Protein 6SW4 (pdb70)

Foldseek 3Di:
DAAEEEEEEACQPAPLCVLLVVLLVVLCVVVVHHYYYYYHVHLDLVSRLVGLQVVLVVPHLAYEYAHSAQDSNAVSQQVSVVVVHAYEYEDHYNVVHPHQAYEWAPLLVLLLVVLVVVCVVVVLAFEEEEEFAPPDPSRVSSVCSNQVNNVPPRVRYHYPYYHHCNLALQSLLVRLLVVCVVCVRGAEYEYSHASNQNSNLVNCVVVVVQRHAYEYEAQGPVNLVCLQVVSHAKYKHMLSSLRSNVRNVLSVCVSVVPQPDPPNPNCRDDHYHNSDIDIGHNVCSVVRDD/DDPQADAAVAEEEEEEAQQPPPQQPLLVVLQVVQCVVRNYDYYYYYANHNDQVSRLVRLVVVLVVPHLAYEYAHSAAPGCQVSVQVSVVVPHAYEYEAHDNPPHPHQAYEWAPLLVLLLVVQVVVCVLVVLAFEEEEEFAPPDVSRVSSVNSNQVNNVPPRPRYHHPYYHHQVQALVSLLVSLLCCCVVPVGGQEYEYEHQSNQNSNLVNCVVVVPDRHAYEYEAQPPSNLVCLLVVSHAWYKHILSSLRNNVSVVLSSCSSVVVCDCPPNVNDGPYHYHNSDIDIGHNVCSVVRDD

Sequence (587 aa):
PDEKYVMVTFQSGMDYWKRCLKGFEDAAESLNVSVEYRGATQYDVNEQVTVLEQVIARKPAGIAISAINPTALTKTINKAVEEGIPVVLFDSNASGSKAFSFLGTNNYSAGVTAAHEMAKKLLKSEGKVAVITSPHQLNHQERTRGFVETIYQKYPRMQVVAVKNGKGDALASKQAAMEVLNDYPDVQGIFATEANGGVGMAEAVAELNKKYVKLISSFDTEKQTLDLVKEGAIAATLAQGTWNMGYWSLQFLFHLHHHLTSPSRSGDALLPAYVDTGITVVTRDNVDHFYAISSLHGKPDEKYVMVTFQSGMDYWKRCLKGFEDAAESLNVSVEYRGATQYDVNEQVTVLEQVIARKPAGIAISAINPTALTKTINKAVEEGIPVVLFDSNASGSKAFSFLGTNNYSAGVTAAHEMAKLLKSEGKVAVITSPHQLNHQERTRGFVETIYQKYPRMQVVAVKNGKGDALASKQAAMEVLNDYPDVQGIFATEANGGVGMAEAVAELNKKYVKLISFDTEKKQTLDLVKEGAIAATLAQGTWNMGYWSLQFLFHLHHHLTSPSRSGDALLPAYVDTGITVVTRDNVDHFYA

Structure (mmCIF, N/CA/C/O backbone):
data_6SW4
#
_entry.id   6SW4
#
_cell.length_a   46.790
_cell.length_b   95.600
_cell.length_c   128.940
_cell.angle_alpha   90.000
_cell.angle_beta   90.000
_cell.angle_gamma   90.000
#
_symmetry.space_group_name_H-M   'P 21 21 21'
#
loop_
_entity.id
_entity.type
_entity.pdbx_description
1 polymer 'Arabinose binding protein'
2 water water
#
loop_
_atom_site.group_PDB
_atom_site.id
_atom_site.type_symbol
_atom_site.label_atom_id
_atom_site.label_alt_id
_atom_site.label_comp_id
_atom_site.label_asym_id
_atom_site.label_entity_id
_atom_site.label_seq_id
_atom_site.pdbx_PDB_ins_code
_atom_site.Cartn_x
_atom_site.Cartn_y
_atom_site.Cartn_z
_atom_site.occupancy
_atom_site.B_iso_or_equiv
_atom_site.auth_seq_id
_atom_site.auth_comp_id
_atom_site.auth_asym_id
_atom_site.auth_atom_id
_atom_site.pdbx_PDB_model_num
ATOM 1 N N . PRO A 1 45 ? -50.387 -7.769 -28.763 1.00 95.46 45 PRO A N 1
ATOM 2 C CA . PRO A 1 45 ? -49.498 -7.228 -29.797 1.00 91.38 45 PRO A CA 1
ATOM 3 C C . PRO A 1 45 ? -49.148 -5.747 -29.591 1.00 89.64 45 PRO A C 1
ATOM 4 O O . PRO A 1 45 ? -49.414 -4.911 -30.465 1.00 85.39 45 PRO A O 1
ATOM 8 N N . ASP A 1 46 ? -48.546 -5.441 -28.440 1.00 86.73 46 ASP A N 1
ATOM 9 C CA . ASP A 1 46 ? -48.113 -4.088 -28.107 1.00 79.87 46 ASP A CA 1
ATOM 10 C C . ASP A 1 46 ? -46.693 -3.860 -28.620 1.00 70.17 46 ASP A C 1
ATOM 11 O O . ASP A 1 46 ? -45.764 -4.586 -28.246 1.00 71.48 46 ASP A O 1
ATOM 16 N N . GLU A 1 47 ? -46.533 -2.834 -29.453 1.00 67.44 47 GLU A N 1
ATOM 17 C CA . GLU A 1 47 ? -45.288 -2.523 -30.159 1.00 66.38 47 GLU A CA 1
ATOM 18 C C . GLU A 1 47 ? -44.323 -1.800 -29.216 1.00 54.44 47 GLU A C 1
ATOM 19 O O . GLU A 1 47 ? -44.414 -0.584 -29.025 1.00 51.74 47 GLU A O 1
ATOM 25 N N . LYS A 1 48 ? -43.377 -2.543 -28.638 1.00 51.36 48 LYS A N 1
ATOM 26 C CA . LYS A 1 48 ? -42.463 -2.031 -27.624 1.00 42.55 48 LYS A CA 1
ATOM 27 C C . LYS A 1 48 ? -41.021 -2.140 -28.114 1.00 50.11 48 LYS A C 1
ATOM 28 O O . LYS A 1 48 ? -40.613 -3.190 -28.629 1.00 46.68 48 LYS A O 1
ATOM 34 N N . TYR A 1 49 ? -40.252 -1.060 -27.946 1.00 40.56 49 TYR A N 1
ATOM 35 C CA . TYR A 1 49 ? -38.843 -1.009 -28.326 1.00 43.31 49 TYR A CA 1
ATOM 36 C C . TYR A 1 49 ? -37.995 -0.840 -27.073 1.00 4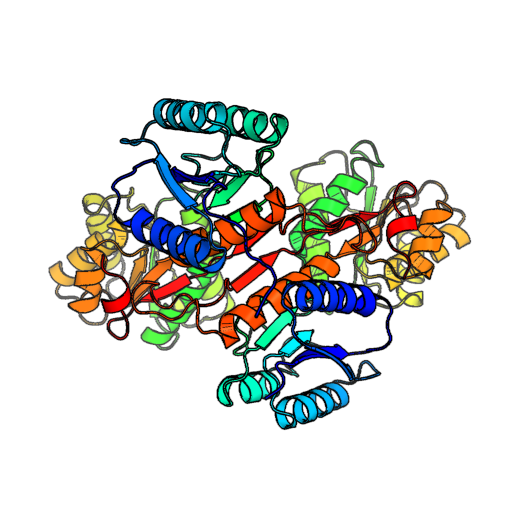2.55 49 TYR A C 1
ATOM 37 O O . TYR A 1 49 ? -38.325 -0.032 -26.202 1.00 38.69 49 TYR A O 1
ATOM 46 N N . VAL A 1 50 ? -36.930 -1.617 -26.960 1.00 33.92 50 VAL A N 1
ATOM 47 C CA . VAL A 1 50 ? -36.169 -1.676 -25.714 1.00 42.92 50 VAL A CA 1
ATOM 48 C C . VAL A 1 50 ? -34.778 -1.101 -25.946 1.00 39.57 50 VAL A C 1
ATOM 49 O O . VAL A 1 50 ? -34.139 -1.379 -26.969 1.00 39.45 50 VAL A O 1
ATOM 53 N N . MET A 1 51 ? -34.311 -0.299 -24.995 1.00 32.58 51 MET A N 1
ATOM 54 C CA . MET A 1 51 ? -32.958 0.232 -25.021 1.00 36.04 51 MET A CA 1
ATOM 55 C C . MET A 1 51 ? -32.144 -0.495 -23.957 1.00 41.05 51 MET A C 1
ATOM 56 O O . MET A 1 51 ? -32.575 -0.606 -22.803 1.00 42.54 51 MET A O 1
ATOM 61 N N . VAL A 1 52 ? -30.992 -1.027 -24.342 1.00 33.53 52 VAL A N 1
ATOM 62 C CA . VAL A 1 52 ? -30.196 -1.841 -23.438 1.00 37.82 52 VAL A CA 1
ATOM 63 C C . VAL A 1 52 ? -28.842 -1.176 -23.236 1.00 37.35 52 VAL A C 1
ATOM 64 O O . VAL A 1 52 ? -28.162 -0.834 -24.211 1.00 37.05 52 VAL A O 1
ATOM 68 N N . THR A 1 53 ? -28.438 -1.018 -21.975 1.00 37.54 53 THR A N 1
ATOM 69 C CA . THR A 1 53 ? -27.186 -0.346 -21.671 1.00 33.54 53 THR A CA 1
ATOM 70 C C . THR A 1 53 ? -26.371 -1.179 -20.690 1.00 43.22 53 THR A C 1
ATOM 71 O O . THR A 1 53 ? -26.711 -2.319 -20.371 1.00 42.93 53 THR A O 1
ATOM 75 N N . PHE A 1 54 ? -25.266 -0.591 -20.247 1.00 43.84 54 PHE A N 1
ATOM 76 C CA . PHE A 1 54 ? -24.381 -1.127 -19.225 1.00 43.34 54 PHE A CA 1
ATOM 77 C C . PHE A 1 54 ? -24.014 0.032 -18.311 1.00 47.82 54 PHE A C 1
ATOM 78 O O . PHE A 1 54 ? -23.873 1.171 -18.776 1.00 47.03 54 PHE A O 1
ATOM 86 N N . GLN A 1 55 ? -23.847 -0.252 -17.016 1.00 52.14 55 GLN A N 1
ATOM 87 C CA . GLN A 1 55 ? -23.853 0.806 -16.001 1.00 47.16 55 GLN A CA 1
ATOM 88 C C . GLN A 1 55 ? -25.101 1.660 -16.179 1.00 40.95 55 GLN A C 1
ATOM 89 O O . GLN A 1 55 ? -25.040 2.881 -16.323 1.00 44.84 55 GLN A O 1
ATOM 95 N N . SER A 1 56 ? -26.244 0.971 -16.161 1.00 48.40 56 SER A N 1
ATOM 96 C CA . SER A 1 56 ? -27.498 1.492 -16.693 1.00 39.93 56 SER A CA 1
ATOM 97 C C . SER A 1 56 ? -27.984 2.740 -15.981 1.00 45.88 56 SER A C 1
ATOM 98 O O . SER A 1 56 ? -28.746 3.506 -16.571 1.00 44.74 56 SER A O 1
ATOM 101 N N . GLY A 1 57 ? -27.571 2.961 -14.730 1.00 52.87 57 GLY A N 1
ATOM 102 C CA . GLY A 1 57 ? -28.034 4.108 -13.969 1.00 50.04 57 GLY A CA 1
ATOM 103 C C . GLY A 1 57 ? -27.292 5.409 -14.214 1.00 53.70 57 GLY A C 1
ATOM 104 O O . GLY A 1 57 ? -27.789 6.462 -13.799 1.00 53.27 57 GLY A O 1
ATOM 105 N N . MET A 1 58 ? -26.131 5.362 -14.876 1.00 46.30 58 MET A N 1
ATOM 106 C CA . MET A 1 58 ? -25.396 6.573 -15.241 1.00 50.41 58 MET A CA 1
ATOM 107 C C . MET A 1 58 ? -26.320 7.593 -15.886 1.00 45.53 58 MET A C 1
ATOM 108 O O . MET A 1 58 ? -27.229 7.238 -16.641 1.00 44.23 58 MET A O 1
ATOM 113 N N . ASP A 1 59 ? -26.055 8.878 -15.606 1.00 43.14 59 ASP A N 1
ATOM 114 C CA . ASP A 1 59 ? -26.848 9.953 -16.202 1.00 42.83 59 ASP A CA 1
ATOM 115 C C . ASP A 1 59 ? -26.719 9.981 -17.727 1.00 41.04 59 ASP A C 1
ATOM 116 O O . ASP A 1 59 ? -27.674 10.341 -18.425 1.00 40.87 59 ASP A O 1
ATOM 121 N N . TYR A 1 60 ? -25.543 9.632 -18.255 1.00 37.74 60 TYR A N 1
ATOM 122 C CA . TYR A 1 60 ? -25.320 9.657 -19.697 1.00 35.27 60 TYR A CA 1
ATOM 123 C C . TYR A 1 60 ? -26.473 9.022 -20.466 1.00 29.78 60 TYR A C 1
ATOM 124 O O . TYR A 1 60 ? -26.999 9.596 -21.426 1.00 34.16 60 TYR A O 1
ATOM 133 N N . TRP A 1 61 ? -26.909 7.845 -20.009 1.00 34.50 61 TRP A N 1
ATOM 134 C CA . TRP A 1 61 ? -27.961 7.105 -20.694 1.00 33.49 61 TRP A CA 1
ATOM 135 C C . TRP A 1 61 ? -29.307 7.804 -20.638 1.00 36.79 61 TRP A C 1
ATOM 136 O O . TRP A 1 61 ? -30.213 7.423 -21.379 1.00 31.93 61 TRP A O 1
ATOM 147 N N . LYS A 1 62 ? -29.493 8.758 -19.720 1.00 44.01 62 LYS A N 1
ATOM 148 C CA . LYS A 1 62 ? -30.828 9.329 -19.533 1.00 42.19 62 LYS A CA 1
ATOM 149 C C . LYS A 1 62 ? -31.273 10.119 -20.750 1.00 37.06 62 LYS A C 1
ATOM 150 O O . LYS A 1 62 ? -32.448 10.061 -21.143 1.00 31.23 62 LYS A O 1
ATOM 156 N N . ARG A 1 63 ? -30.363 10.888 -21.355 1.00 35.69 63 ARG A N 1
ATOM 157 C CA . ARG A 1 63 ? -30.755 11.630 -22.547 1.00 33.70 63 ARG A CA 1
ATOM 158 C C . ARG A 1 63 ? -30.881 10.722 -23.770 1.00 30.40 63 ARG A C 1
ATOM 159 O O . ARG A 1 63 ? -31.647 11.029 -24.685 1.00 29.18 63 ARG A O 1
ATOM 167 N N . CYS A 1 64 ? -30.144 9.614 -23.802 1.00 31.47 64 CYS A N 1
ATOM 168 C CA . CYS A 1 64 ? -30.394 8.571 -24.798 1.00 28.53 64 CYS A CA 1
ATOM 169 C C . CYS A 1 64 ? -31.814 8.046 -24.682 1.00 37.77 64 CYS A C 1
ATOM 170 O O . CYS A 1 64 ? -32.549 7.966 -25.672 1.00 35.45 64 CYS A O 1
ATOM 173 N N . LEU A 1 65 ? -32.210 7.678 -23.459 1.00 32.11 65 LEU A N 1
ATOM 174 C CA . LEU A 1 65 ? -33.581 7.242 -23.231 1.00 35.03 65 LEU A CA 1
ATOM 175 C C . LEU A 1 65 ? -34.565 8.359 -23.527 1.00 35.45 65 LEU A C 1
ATOM 176 O O . LEU A 1 65 ? -35.624 8.106 -24.095 1.00 41.16 65 LEU A O 1
ATOM 181 N N . LYS A 1 66 ? -34.211 9.608 -23.195 1.00 34.39 66 LYS A N 1
ATOM 182 C CA . LYS A 1 66 ? -35.081 10.733 -23.542 1.00 34.52 66 LYS A CA 1
ATOM 183 C C . LYS A 1 66 ? -35.320 10.827 -25.046 1.00 32.51 66 LYS A C 1
ATOM 184 O O . LYS A 1 66 ? -36.430 11.137 -25.488 1.00 30.82 66 LYS A O 1
ATOM 190 N N . GLY A 1 67 ? -34.273 10.665 -25.857 1.00 32.71 67 GLY A N 1
ATOM 191 C CA . GLY A 1 67 ? -34.492 10.786 -27.287 1.00 27.35 67 GLY A CA 1
ATOM 192 C C . GLY A 1 67 ? -35.260 9.601 -27.836 1.00 34.96 67 GLY A C 1
ATOM 193 O O . GLY A 1 67 ? -36.022 9.740 -28.798 1.00 27.74 67 GLY A O 1
ATOM 194 N N . PHE A 1 68 ? -35.042 8.425 -27.242 1.00 32.84 68 PHE A N 1
ATOM 195 C CA . PHE A 1 68 ? -35.857 7.239 -27.505 1.00 34.63 68 PHE A CA 1
ATOM 196 C C . PHE A 1 68 ? -37.334 7.510 -27.195 1.00 38.30 68 PHE A C 1
ATOM 197 O O . PHE A 1 68 ? -38.214 7.277 -28.033 1.00 35.90 68 PHE A O 1
ATOM 205 N N . GLU A 1 69 ? -37.617 8.018 -25.989 1.00 35.73 69 GLU A N 1
ATOM 206 C CA . GLU A 1 69 ? -39.007 8.294 -25.598 1.00 36.09 69 GLU A CA 1
ATOM 207 C C . GLU A 1 69 ? -39.637 9.370 -26.470 1.00 37.35 69 GLU A C 1
ATOM 208 O O . GLU A 1 69 ? -40.818 9.279 -26.813 1.00 44.41 69 GLU A O 1
ATOM 214 N N . ASP A 1 70 ? -38.876 10.408 -26.820 1.00 38.17 70 ASP A N 1
ATOM 215 C CA . ASP A 1 70 ? -39.389 11.444 -27.712 1.00 36.69 70 ASP A CA 1
ATOM 216 C C . ASP A 1 70 ? -39.756 10.879 -29.075 1.00 35.99 70 ASP A C 1
ATOM 217 O O . ASP A 1 70 ? -40.753 11.293 -29.680 1.00 36.84 70 ASP A O 1
ATOM 222 N N . ALA A 1 71 ? -38.935 9.972 -29.606 1.00 41.10 71 ALA A N 1
ATOM 223 C CA . ALA A 1 71 ? -39.294 9.309 -30.857 1.00 30.99 71 ALA A CA 1
ATOM 224 C C . ALA A 1 71 ? -40.526 8.436 -30.679 1.00 33.67 71 ALA A C 1
ATOM 225 O O . ALA A 1 71 ? -41.399 8.408 -31.555 1.00 39.02 71 ALA A O 1
ATOM 227 N N . ALA A 1 72 ? -40.615 7.717 -29.552 1.00 33.65 72 ALA A N 1
ATOM 228 C CA . ALA A 1 72 ? -41.763 6.844 -29.300 1.00 34.28 72 ALA A CA 1
ATOM 229 C C . ALA A 1 72 ? -43.053 7.639 -29.148 1.00 35.61 72 ALA A C 1
ATOM 230 O O . ALA A 1 72 ? -44.126 7.165 -29.536 1.00 42.69 72 ALA A O 1
ATOM 232 N N . GLU A 1 73 ? -42.976 8.825 -28.545 1.00 35.85 73 GLU A N 1
ATOM 233 C CA . GLU A 1 73 ? -44.172 9.641 -28.357 1.00 41.64 73 GLU A CA 1
ATOM 234 C C . GLU A 1 73 ? -44.638 10.251 -29.665 1.00 40.71 73 GLU A C 1
ATOM 235 O O . GLU A 1 73 ? -45.819 10.584 -29.816 1.00 46.59 73 GLU A O 1
ATOM 241 N N . SER A 1 74 ? -43.729 10.394 -30.618 1.00 39.80 74 SER A N 1
ATOM 242 C CA . SER A 1 74 ? -44.120 10.795 -31.956 1.00 34.69 74 SER A CA 1
ATOM 243 C C . SER A 1 74 ? -44.546 9.603 -32.799 1.00 44.39 74 SER A C 1
ATOM 244 O O . SER A 1 74 ? -45.326 9.766 -33.746 1.00 43.31 74 SER A O 1
ATOM 247 N N . LEU A 1 75 ? -44.042 8.406 -32.485 1.00 32.14 75 LEU A N 1
ATOM 248 C CA . LEU A 1 75 ? -44.439 7.217 -33.223 1.00 41.42 75 LEU A CA 1
ATOM 249 C C . LEU A 1 75 ? -45.606 6.490 -32.580 1.00 39.71 75 LEU A C 1
ATOM 250 O O . LEU A 1 75 ? -46.134 5.554 -33.184 1.00 39.18 75 LEU A O 1
ATOM 255 N N . ASN A 1 76 ? -46.008 6.891 -31.378 1.00 39.28 76 ASN A N 1
ATOM 256 C CA . ASN A 1 76 ? -47.061 6.196 -30.655 1.00 42.69 76 ASN A CA 1
ATOM 257 C C . ASN A 1 76 ? -46.701 4.719 -30.482 1.00 46.16 76 ASN A C 1
ATOM 258 O O . ASN A 1 76 ? -47.512 3.823 -30.733 1.00 44.05 76 ASN A O 1
ATOM 263 N N . VAL A 1 77 ? -45.448 4.465 -30.075 1.00 29.62 77 VAL A N 1
ATOM 264 C CA . VAL A 1 77 ? -45.063 3.123 -29.676 1.00 33.74 77 VAL A CA 1
ATOM 265 C C . VAL A 1 77 ? -44.532 3.193 -28.254 1.00 35.94 77 VAL A C 1
ATOM 266 O O . VAL A 1 77 ? -44.302 4.270 -27.703 1.00 35.41 77 VAL A O 1
ATOM 270 N N . SER A 1 78 ? -44.426 2.023 -27.640 1.00 40.36 78 SER A N 1
ATOM 271 C CA . SER A 1 78 ? -43.908 1.845 -26.295 1.00 45.16 78 SER A CA 1
ATOM 272 C C . SER A 1 78 ? -42.384 1.796 -26.340 1.00 41.80 78 SER A C 1
ATOM 273 O O . SER A 1 78 ? -41.799 1.404 -27.349 1.00 41.69 78 SER A O 1
ATOM 276 N N . VAL A 1 79 ? -41.739 2.190 -25.232 1.00 36.20 79 VAL A N 1
ATOM 277 C CA . VAL A 1 79 ? -40.316 1.915 -25.058 1.00 41.72 79 VAL A CA 1
ATOM 278 C C . VAL A 1 79 ? -40.063 1.442 -23.635 1.00 41.73 79 VAL A C 1
ATOM 279 O O . VAL A 1 79 ? -40.851 1.691 -22.721 1.00 40.64 79 VAL A O 1
ATOM 283 N N . GLU A 1 80 ? -38.936 0.753 -23.462 1.00 43.12 80 GLU A N 1
ATOM 284 C CA . GLU A 1 80 ? -38.501 0.285 -22.156 1.00 48.95 80 GLU A CA 1
ATOM 285 C C . GLU A 1 80 ? -36.982 0.367 -22.067 1.00 40.17 80 GLU A C 1
ATOM 286 O O . GLU A 1 80 ? -36.287 0.161 -23.061 1.00 44.33 80 GLU A O 1
ATOM 292 N N . TYR A 1 81 ? -36.480 0.641 -20.863 1.00 38.06 81 TYR A N 1
ATOM 293 C CA . TYR A 1 81 ? -35.061 0.849 -20.603 1.00 40.69 81 TYR A CA 1
ATOM 294 C C . TYR A 1 81 ? -34.552 -0.284 -19.722 1.00 48.21 81 TYR A C 1
ATOM 295 O O . TYR A 1 81 ? -35.077 -0.502 -18.624 1.00 42.85 81 TYR A O 1
ATOM 304 N N . ARG A 1 82 ? -33.537 -1.007 -20.196 1.00 43.12 82 ARG A N 1
ATOM 305 C CA . ARG A 1 82 ? -32.928 -2.068 -19.410 1.00 40.06 82 ARG A CA 1
ATOM 306 C C . ARG A 1 82 ? -31.419 -2.023 -19.584 1.00 43.75 82 ARG A C 1
ATOM 307 O O . ARG A 1 82 ? -30.890 -1.318 -20.448 1.00 41.10 82 ARG A O 1
ATOM 315 N N . GLY A 1 83 ? -30.715 -2.774 -18.752 1.00 40.07 83 GLY A N 1
ATOM 316 C CA . GLY A 1 83 ? -29.279 -2.802 -18.911 1.00 42.67 83 GLY A CA 1
ATOM 317 C C . GLY A 1 83 ? -28.575 -3.353 -17.700 1.00 49.34 83 GLY A C 1
ATOM 318 O O . GLY A 1 83 ? -29.133 -3.469 -16.612 1.00 46.40 83 GLY A O 1
ATOM 319 N N . ALA A 1 84 ? -27.312 -3.702 -17.906 1.00 46.74 84 ALA A N 1
ATOM 320 C CA . ALA A 1 84 ? -26.487 -4.130 -16.791 1.00 51.06 84 ALA A CA 1
ATOM 321 C C . ALA A 1 84 ? -26.307 -2.964 -15.833 1.00 48.51 84 ALA A C 1
ATOM 322 O O . ALA A 1 84 ? -25.793 -1.913 -16.224 1.00 49.99 84 ALA A O 1
ATOM 324 N N . THR A 1 85 ? -26.742 -3.141 -14.577 1.00 57.52 85 THR A N 1
ATOM 325 C CA . THR A 1 85 ? -26.603 -2.061 -13.602 1.00 51.58 85 THR A CA 1
ATOM 326 C C . THR A 1 85 ? -25.146 -1.688 -13.354 1.00 58.06 85 THR A C 1
ATOM 327 O O . THR A 1 85 ? -24.885 -0.694 -12.666 1.00 62.75 85 THR A O 1
ATOM 331 N N . GLN A 1 86 ? -24.195 -2.435 -13.920 1.00 59.44 86 GLN A N 1
ATOM 332 C CA . GLN A 1 86 ? -22.778 -2.238 -13.657 1.00 59.92 86 GLN A CA 1
ATOM 333 C C . GLN A 1 86 ? -21.973 -2.503 -14.916 1.00 58.38 86 GLN A C 1
ATOM 334 O O . GLN A 1 86 ? -22.456 -3.096 -15.884 1.00 55.05 86 GLN A O 1
ATOM 340 N N . TYR A 1 87 ? -20.708 -2.098 -14.871 1.00 55.41 87 TYR A N 1
ATOM 341 C CA . TYR A 1 87 ? -19.786 -2.410 -15.949 1.00 60.11 87 TYR A CA 1
ATOM 342 C C . TYR A 1 87 ? -19.420 -3.887 -15.875 1.00 65.97 87 TYR A C 1
ATOM 343 O O . TYR A 1 87 ? -18.278 -4.234 -15.555 1.00 62.51 87 TYR A O 1
ATOM 352 N N . ASP A 1 88 ? -20.391 -4.764 -16.148 1.00 62.04 88 ASP A N 1
ATOM 353 C CA . ASP A 1 88 ? -20.199 -6.212 -16.082 1.00 60.99 88 ASP A CA 1
ATOM 354 C C . ASP A 1 88 ? -20.682 -6.846 -17.377 1.00 58.56 88 ASP A C 1
ATOM 355 O O . ASP A 1 88 ? -21.888 -6.879 -17.642 1.00 56.96 88 ASP A O 1
ATOM 360 N N . VAL A 1 89 ? -19.735 -7.374 -18.158 1.00 60.98 89 VAL A N 1
ATOM 361 C CA . VAL A 1 89 ? -20.055 -7.971 -19.451 1.00 59.64 89 VAL A CA 1
ATOM 362 C C . VAL A 1 89 ? -21.080 -9.085 -19.291 1.00 59.93 89 VAL A C 1
ATOM 363 O O . VAL A 1 89 ? -22.074 -9.156 -20.028 1.00 54.64 89 VAL A O 1
ATOM 367 N N . ASN A 1 90 ? -20.837 -9.989 -18.341 1.00 62.08 90 ASN A N 1
ATOM 368 C CA . ASN A 1 90 ? -21.774 -11.079 -18.101 1.00 60.85 90 ASN A CA 1
ATOM 369 C C . ASN A 1 90 ? -23.172 -10.551 -17.813 1.00 60.08 90 ASN A C 1
ATOM 370 O O . ASN A 1 90 ? -24.164 -11.088 -18.315 1.00 60.70 90 ASN A O 1
ATOM 375 N N . GLU A 1 91 ? -23.269 -9.492 -17.008 1.00 60.30 91 GLU A N 1
ATOM 376 C CA . GLU A 1 91 ? -24.581 -8.956 -16.671 1.00 52.66 91 GLU A CA 1
ATOM 377 C C . GLU A 1 91 ? -25.290 -8.427 -17.906 1.00 52.90 91 GLU A C 1
ATOM 378 O O . GLU A 1 91 ? -26.505 -8.595 -18.047 1.00 55.21 91 GLU A O 1
ATOM 384 N N . GLN A 1 92 ? -24.552 -7.798 -18.824 1.00 54.01 92 GLN A N 1
ATOM 385 C CA . GLN A 1 92 ? -25.227 -7.252 -19.996 1.00 58.78 92 GLN A CA 1
ATOM 386 C C . GLN A 1 92 ? -25.688 -8.358 -20.937 1.00 54.36 92 GLN A C 1
ATOM 387 O O . GLN A 1 92 ? -26.774 -8.261 -21.526 1.00 46.91 92 GLN A O 1
ATOM 393 N N . VAL A 1 93 ? -24.890 -9.417 -21.098 1.00 53.80 93 VAL A N 1
ATOM 394 C CA . VAL A 1 93 ? -25.358 -10.492 -21.970 1.00 54.80 93 VAL A CA 1
ATOM 395 C C . VAL A 1 93 ? -26.594 -11.144 -21.368 1.00 57.71 93 VAL A C 1
ATOM 396 O O . VAL A 1 93 ? -27.500 -11.563 -22.101 1.00 59.24 93 VAL A O 1
ATOM 400 N N . THR A 1 94 ? -26.683 -11.188 -20.027 1.00 60.74 94 THR A N 1
ATOM 401 C CA . THR A 1 94 ? -27.857 -11.773 -19.380 1.00 58.16 94 THR A CA 1
ATOM 402 C C . THR A 1 94 ? -29.068 -10.864 -19.518 1.00 57.76 94 THR A C 1
ATOM 403 O O . THR A 1 94 ? -30.177 -11.333 -19.807 1.00 51.14 94 THR A O 1
ATOM 407 N N . VAL A 1 95 ? -28.874 -9.556 -19.321 1.00 61.41 95 VAL A N 1
ATOM 408 C CA . VAL A 1 95 ? -29.983 -8.625 -19.491 1.00 54.48 95 VAL A CA 1
ATOM 409 C C . VAL A 1 95 ? -30.466 -8.635 -20.933 1.00 57.17 95 VAL A C 1
ATOM 410 O O . VAL A 1 95 ? -31.674 -8.624 -21.196 1.00 53.58 95 VAL A O 1
ATOM 414 N N . LEU A 1 96 ? -29.535 -8.671 -21.892 1.00 48.23 96 LEU A N 1
ATOM 415 C CA . LEU A 1 96 ? -29.950 -8.681 -23.294 1.00 58.80 96 LEU A CA 1
ATOM 416 C C . LEU A 1 96 ? -30.710 -9.959 -23.645 1.00 59.82 96 LEU A C 1
ATOM 417 O O . LEU A 1 96 ? -31.660 -9.924 -24.439 1.00 56.67 96 LEU A O 1
ATOM 422 N N . GLU A 1 97 ? -30.315 -11.094 -23.057 1.00 57.51 97 GLU A N 1
ATOM 423 C CA . GLU A 1 97 ? -31.039 -12.339 -23.307 1.00 59.89 97 GLU A CA 1
ATOM 424 C C . GLU A 1 97 ? -32.485 -12.236 -22.849 1.00 56.50 97 GLU A C 1
ATOM 425 O O . GLU A 1 97 ? -33.404 -12.636 -23.571 1.00 57.38 97 GLU A O 1
ATOM 431 N N . GLN A 1 98 ? -32.708 -11.702 -21.642 1.00 56.41 98 GLN A N 1
ATOM 432 C CA . GLN A 1 98 ? -34.075 -11.559 -21.149 1.00 60.98 98 GLN A CA 1
ATOM 433 C C . GLN A 1 98 ? -34.899 -10.634 -22.033 1.00 59.46 98 GLN A C 1
ATOM 434 O O . GLN A 1 98 ? -36.102 -10.855 -22.206 1.00 59.53 98 GLN A O 1
ATOM 440 N N . VAL A 1 99 ? -34.275 -9.599 -22.604 1.00 62.00 99 VAL A N 1
ATOM 441 C CA . VAL A 1 99 ? -35.006 -8.675 -23.470 1.00 55.37 99 VAL A CA 1
ATOM 442 C C . VAL A 1 99 ? -35.492 -9.390 -24.724 1.00 57.19 99 VAL A C 1
ATOM 443 O O . VAL A 1 99 ? -36.665 -9.285 -25.103 1.00 51.91 99 VAL A O 1
ATOM 447 N N . ILE A 1 100 ? -34.585 -10.109 -25.399 1.00 61.87 100 ILE A N 1
ATOM 448 C CA . ILE A 1 100 ? -34.962 -10.900 -26.572 1.00 61.19 100 ILE A CA 1
ATOM 449 C C . ILE A 1 100 ? -36.086 -11.867 -26.216 1.00 60.97 100 ILE A C 1
ATOM 450 O O . ILE A 1 100 ? -37.088 -11.978 -26.936 1.00 63.74 100 ILE A O 1
ATOM 455 N N . ALA A 1 101 ? -35.937 -12.569 -25.086 1.00 62.32 101 ALA A N 1
ATOM 456 C CA . ALA A 1 101 ? -36.969 -13.495 -24.622 1.00 65.48 101 ALA A CA 1
ATOM 457 C C . ALA A 1 101 ? -38.350 -12.850 -24.626 1.00 66.20 101 ALA A C 1
ATOM 458 O O . ALA A 1 101 ? -39.341 -13.491 -24.992 1.00 72.19 101 ALA A O 1
ATOM 460 N N . ARG A 1 102 ? -38.434 -11.574 -24.242 1.00 67.91 102 ARG A N 1
ATOM 461 C CA . ARG A 1 102 ? -39.704 -10.855 -24.235 1.00 63.77 102 ARG A CA 1
ATOM 462 C C . ARG A 1 102 ? -40.187 -10.469 -25.635 1.00 60.62 102 ARG A C 1
ATOM 463 O O . ARG A 1 102 ? -41.241 -9.829 -25.746 1.00 60.24 102 ARG A O 1
ATOM 471 N N . LYS A 1 103 ? -39.450 -10.831 -26.669 1.00 56.31 103 LYS A N 1
ATOM 472 C CA . LYS A 1 103 ? -39.886 -10.608 -28.076 1.00 55.22 103 LYS A CA 1
ATOM 473 C C . LYS A 1 103 ? -40.273 -9.181 -28.382 1.00 56.80 103 LYS A C 1
ATOM 474 O O . LYS A 1 103 ? -41.398 -8.915 -28.820 1.00 46.33 103 LYS A O 1
ATOM 480 N N . PRO A 1 104 ? -39.363 -8.205 -28.225 1.00 53.44 104 PRO A N 1
ATOM 481 C CA . PRO A 1 104 ? -39.698 -6.805 -28.509 1.00 52.11 104 PRO A CA 1
ATOM 482 C C . PRO A 1 104 ? -39.728 -6.508 -30.005 1.00 45.45 104 PRO A C 1
ATOM 483 O O . PRO A 1 104 ? -39.186 -7.243 -30.825 1.00 50.03 104 PRO A O 1
ATOM 487 N N . ALA A 1 105 ? -40.346 -5.375 -30.348 1.00 35.49 105 ALA A N 1
ATOM 488 C CA . ALA A 1 105 ? -40.361 -4.932 -31.741 1.00 43.66 105 ALA A CA 1
ATOM 489 C C . ALA A 1 105 ? -38.970 -4.554 -32.262 1.00 43.28 105 ALA A C 1
ATOM 490 O O . ALA A 1 105 ? -38.751 -4.563 -33.478 1.00 48.88 105 ALA A O 1
ATOM 492 N N . GLY A 1 106 ? -38.043 -4.209 -31.378 1.00 43.97 106 GLY A N 1
ATOM 493 C CA . GLY A 1 106 ? -36.692 -3.843 -31.779 1.00 40.46 106 GLY A CA 1
ATOM 494 C C . GLY A 1 106 ? -35.890 -3.491 -30.542 1.00 44.61 106 GLY A C 1
ATOM 495 O O . GLY A 1 106 ? -36.445 -3.183 -29.480 1.00 38.51 106 GLY A O 1
ATOM 496 N N . ILE A 1 107 ? -34.569 -3.572 -30.688 1.00 35.88 107 ILE A N 1
ATOM 497 C CA . ILE A 1 107 ? -33.665 -3.275 -29.585 1.00 38.52 107 ILE A CA 1
ATOM 498 C C . ILE A 1 107 ? -32.625 -2.268 -30.049 1.00 39.35 107 ILE A C 1
ATOM 499 O O . ILE A 1 107 ? -32.052 -2.416 -31.135 1.00 37.68 107 ILE A O 1
ATOM 504 N N . ALA A 1 108 ? -32.390 -1.243 -29.229 1.00 35.17 108 ALA A N 1
ATOM 505 C CA . ALA A 1 108 ? -31.265 -0.336 -29.406 1.00 32.24 108 ALA A CA 1
ATOM 506 C C . ALA A 1 108 ? -30.289 -0.622 -28.279 1.00 35.71 108 ALA A C 1
ATOM 507 O O . ALA A 1 108 ? -30.662 -0.568 -27.104 1.00 36.50 108 ALA A O 1
ATOM 509 N N . ILE A 1 109 ? -29.060 -0.982 -28.627 1.00 31.52 109 ILE A N 1
ATOM 510 C CA . ILE A 1 109 ? -28.103 -1.449 -27.631 1.00 33.54 109 ILE A CA 1
ATOM 511 C C . ILE A 1 109 ? -26.862 -0.582 -27.689 1.00 36.38 109 ILE A C 1
ATOM 512 O O . ILE A 1 109 ? -26.411 -0.217 -28.777 1.00 33.72 109 ILE A O 1
ATOM 517 N N . SER A 1 110 ? -26.272 -0.297 -26.531 1.00 32.78 110 SER A N 1
ATOM 518 C CA . SER A 1 110 ? -24.907 0.191 -26.500 1.00 38.98 110 SER A CA 1
ATOM 519 C C . SER A 1 110 ? -24.055 -0.921 -25.903 1.00 43.01 110 SER A C 1
ATOM 520 O O . SER A 1 110 ? -24.277 -1.318 -24.754 1.00 41.07 110 SER A O 1
ATOM 523 N N . ALA A 1 111 ? -23.091 -1.425 -26.673 1.00 40.62 111 ALA A N 1
ATOM 524 C CA . ALA A 1 111 ? -22.337 -2.601 -26.257 1.00 39.66 111 ALA A CA 1
ATOM 525 C C . ALA A 1 111 ? -21.196 -2.225 -25.314 1.00 39.37 111 ALA A C 1
ATOM 526 O O . ALA A 1 111 ? -20.433 -1.295 -25.589 1.00 44.49 111 ALA A O 1
ATOM 528 N N . ILE A 1 112 ? -21.066 -2.963 -24.204 1.00 44.69 112 ILE A N 1
ATOM 529 C CA . ILE A 1 112 ? -20.026 -2.638 -23.229 1.00 45.22 112 ILE A CA 1
ATOM 530 C C . ILE A 1 112 ? -18.653 -2.632 -23.893 1.00 45.39 112 ILE A C 1
ATOM 531 O O . ILE A 1 112 ? -17.840 -1.731 -23.658 1.00 47.48 112 ILE A O 1
ATOM 536 N N . ASN A 1 113 ? -18.393 -3.593 -24.773 1.00 44.95 113 ASN A N 1
ATOM 537 C CA . ASN A 1 113 ? -17.177 -3.583 -25.573 1.00 51.76 113 ASN A CA 1
ATOM 538 C C . ASN A 1 113 ? -17.494 -4.191 -26.933 1.00 46.77 113 ASN A C 1
ATOM 539 O O . ASN A 1 113 ? -18.503 -4.891 -27.084 1.00 42.20 113 ASN A O 1
ATOM 544 N N . PRO A 1 114 ? -16.659 -3.931 -27.946 1.00 49.28 114 PRO A N 1
ATOM 545 C CA . PRO A 1 114 ? -17.005 -4.333 -29.325 1.00 50.14 114 PRO A CA 1
ATOM 546 C C . PRO A 1 114 ? -17.300 -5.815 -29.532 1.00 52.36 114 PRO A C 1
ATOM 547 O O . PRO A 1 114 ? -18.097 -6.149 -30.416 1.00 55.51 114 PRO A O 1
ATOM 551 N N . THR A 1 115 ? -16.695 -6.724 -28.773 1.00 54.39 115 THR A N 1
ATOM 552 C CA . THR A 1 115 ? -16.858 -8.144 -29.083 1.00 54.86 115 THR A CA 1
ATOM 553 C C . THR A 1 115 ? -17.784 -8.882 -28.131 1.00 55.64 115 THR A C 1
ATOM 554 O O . THR A 1 115 ? -18.580 -9.710 -28.580 1.00 59.44 115 THR A O 1
ATOM 558 N N . ALA A 1 116 ? -17.707 -8.605 -26.828 1.00 55.41 116 ALA A N 1
ATOM 559 C CA . ALA A 1 116 ? -18.254 -9.541 -25.857 1.00 54.67 116 ALA A CA 1
ATOM 560 C C . ALA A 1 116 ? -19.771 -9.541 -25.808 1.00 57.45 116 ALA A C 1
ATOM 561 O O . ALA A 1 116 ? -20.353 -10.276 -25.003 1.00 59.84 116 ALA A O 1
ATOM 563 N N . LEU A 1 117 ? -20.435 -8.767 -26.654 1.00 55.37 117 LEU A N 1
ATOM 564 C CA . LEU A 1 117 ? -21.883 -8.816 -26.738 1.00 49.70 117 LEU A CA 1
ATOM 565 C C . LEU A 1 117 ? -22.379 -9.331 -28.079 1.00 49.78 117 LEU A C 1
ATOM 566 O O . LEU A 1 117 ? -23.587 -9.553 -28.232 1.00 53.03 117 LEU A O 1
ATOM 571 N N . THR A 1 118 ? -21.473 -9.565 -29.031 1.00 52.30 118 THR A N 1
ATOM 572 C CA . THR A 1 118 ? -21.864 -9.760 -30.425 1.00 52.53 118 THR A CA 1
ATOM 573 C C . THR A 1 118 ? -22.745 -10.993 -30.609 1.00 49.88 118 THR A C 1
ATOM 574 O O . THR A 1 118 ? -23.758 -10.936 -31.315 1.00 51.93 118 THR A O 1
ATOM 578 N N . LYS A 1 119 ? -22.384 -12.116 -29.984 1.00 55.57 119 LYS A N 1
ATOM 579 C CA . LYS A 1 119 ? -23.142 -13.341 -30.216 1.00 51.80 119 LYS A CA 1
ATOM 580 C C . LYS A 1 119 ? -24.590 -13.193 -29.776 1.00 52.35 119 LYS A C 1
ATOM 581 O O . LYS A 1 119 ? -25.496 -13.734 -30.423 1.00 52.31 119 LYS A O 1
ATOM 587 N N . THR A 1 120 ? -24.833 -12.438 -28.702 1.00 50.44 120 THR A N 1
ATOM 588 C CA . THR A 1 120 ? -26.200 -12.210 -28.242 1.00 52.10 120 THR A CA 1
ATOM 589 C C . THR A 1 120 ? -26.962 -11.275 -29.180 1.00 54.27 120 THR A C 1
ATOM 590 O O . THR A 1 120 ? -28.168 -11.456 -29.398 1.00 54.35 120 THR A O 1
ATOM 594 N N . ILE A 1 121 ? -26.283 -10.270 -29.745 1.00 50.58 121 ILE A N 1
ATOM 595 C CA . ILE A 1 121 ? -26.926 -9.404 -30.739 1.00 53.25 121 ILE A CA 1
ATOM 596 C C . ILE A 1 121 ? -27.404 -10.223 -31.932 1.00 48.49 121 ILE A C 1
ATOM 597 O O . ILE A 1 121 ? -28.558 -10.111 -32.366 1.00 45.19 121 ILE A O 1
ATOM 602 N N . ASN A 1 122 ? -26.508 -11.046 -32.496 1.00 53.46 122 ASN A N 1
ATOM 603 C CA . ASN A 1 122 ? -26.880 -11.890 -33.627 1.00 48.66 122 ASN A CA 1
ATOM 604 C C . ASN A 1 122 ? -28.046 -12.791 -33.271 1.00 53.00 122 ASN A C 1
ATOM 605 O O . ASN A 1 122 ? -28.968 -12.976 -34.077 1.00 50.49 122 ASN A O 1
ATOM 610 N N . LYS A 1 123 ? -28.023 -13.357 -32.058 1.00 49.28 123 LYS A N 1
ATOM 611 C CA . LYS A 1 123 ? -29.161 -14.117 -31.555 1.00 52.08 123 LYS A CA 1
ATOM 612 C C . LYS A 1 123 ? -30.466 -13.367 -31.814 1.00 57.64 123 LYS A C 1
ATOM 613 O O . LYS A 1 123 ? -31.430 -13.935 -32.336 1.00 52.19 123 LYS A O 1
ATOM 619 N N . ALA A 1 124 ? -30.486 -12.061 -31.515 1.00 55.24 124 ALA A N 1
ATOM 620 C CA . ALA A 1 124 ? -31.701 -11.266 -31.697 1.00 52.76 124 ALA A CA 1
ATOM 621 C C . ALA A 1 124 ? -32.041 -11.068 -33.173 1.00 47.64 124 ALA A C 1
ATOM 622 O O . ALA A 1 124 ? -33.220 -11.114 -33.558 1.00 47.87 124 ALA A O 1
ATOM 624 N N . VAL A 1 125 ? -31.029 -10.816 -34.007 1.00 50.79 125 VAL A N 1
ATOM 625 C CA . VAL A 1 125 ? -31.272 -10.620 -35.434 1.00 51.14 125 VAL A CA 1
ATOM 626 C C . VAL A 1 125 ? -31.774 -11.906 -36.071 1.00 46.21 125 VAL A C 1
ATOM 627 O O . VAL A 1 125 ? -32.684 -11.884 -36.907 1.00 46.45 125 VAL A O 1
ATOM 631 N N . GLU A 1 126 ? -31.181 -13.045 -35.699 1.00 50.28 126 GLU A N 1
ATOM 632 C CA . GLU A 1 126 ? -31.598 -14.315 -36.286 1.00 52.71 126 GLU A CA 1
ATOM 633 C C . GLU A 1 126 ? -33.022 -14.682 -35.877 1.00 55.07 126 GLU A C 1
ATOM 634 O O . GLU A 1 126 ? -33.730 -15.367 -36.632 1.00 53.64 126 GLU A O 1
ATOM 640 N N . GLU A 1 127 ? -33.472 -14.219 -34.705 1.00 53.18 127 GLU A N 1
ATOM 641 C CA . GLU A 1 127 ? -34.869 -14.373 -34.313 1.00 49.59 127 GLU A CA 1
ATOM 642 C C . GLU A 1 127 ? -35.774 -13.324 -34.933 1.00 48.24 127 GLU A C 1
ATOM 643 O O . GLU A 1 127 ? -36.949 -13.262 -34.557 1.00 45.00 127 GLU A O 1
ATOM 649 N N . GLY A 1 128 ? -35.252 -12.505 -35.849 1.00 50.10 128 GLY A N 1
ATOM 650 C CA . GLY A 1 128 ? -36.047 -11.520 -36.556 1.00 50.50 128 GLY A CA 1
ATOM 651 C C . GLY A 1 128 ? -36.273 -10.214 -35.821 1.00 47.04 128 GLY A C 1
ATOM 652 O O . GLY A 1 128 ? -37.163 -9.455 -36.212 1.00 44.80 128 GLY A O 1
ATOM 653 N N . ILE A 1 129 ? -35.484 -9.935 -34.798 1.00 45.19 129 ILE A N 1
ATOM 654 C CA . ILE A 1 129 ? -35.638 -8.687 -34.007 1.00 45.77 129 ILE A CA 1
ATOM 655 C C . ILE A 1 129 ? -34.743 -7.654 -34.603 1.00 47.41 129 ILE A C 1
ATOM 656 O O . ILE A 1 129 ? -33.507 -7.814 -34.635 1.00 47.09 129 ILE A O 1
ATOM 661 N N . PRO A 1 130 ? -35.276 -6.530 -35.138 1.00 46.92 130 PRO A N 1
ATOM 662 C CA . PRO A 1 130 ? -34.426 -5.407 -35.541 1.00 39.16 130 PRO A CA 1
ATOM 663 C C . PRO A 1 130 ? -33.511 -4.977 -34.402 1.00 41.85 130 PRO A C 1
ATOM 664 O O . PRO A 1 130 ? -33.928 -4.890 -33.241 1.00 38.34 130 PRO A O 1
ATOM 668 N N . VAL A 1 131 ? -32.252 -4.714 -34.732 1.00 37.53 131 VAL A N 1
ATOM 669 C CA . VAL A 1 131 ? -31.256 -4.345 -33.731 1.00 38.28 131 VAL A CA 1
ATOM 670 C C . VAL A 1 131 ? -30.416 -3.221 -34.309 1.00 37.92 131 VAL A C 1
ATOM 671 O O . VAL A 1 131 ? -29.952 -3.313 -35.451 1.00 37.45 131 VAL A O 1
ATOM 675 N N . VAL A 1 132 ? -30.269 -2.137 -33.553 1.00 37.02 132 VAL A N 1
ATOM 676 C CA . VAL A 1 132 ? -29.309 -1.107 -33.930 1.00 33.76 132 VAL A CA 1
ATOM 677 C C . VAL A 1 132 ? -28.425 -0.847 -32.723 1.00 31.74 132 VAL A C 1
ATOM 678 O O . VAL A 1 132 ? -28.820 -1.055 -31.571 1.00 33.49 132 VAL A O 1
ATOM 682 N N . LEU A 1 133 ? -27.200 -0.430 -32.997 1.00 30.20 133 LEU A N 1
ATOM 683 C CA . LEU A 1 133 ? -26.291 -0.033 -31.939 1.00 31.33 133 LEU A CA 1
ATOM 684 C C . LEU A 1 133 ? -26.231 1.483 -31.891 1.00 25.83 133 LEU A C 1
ATOM 685 O O . LEU A 1 133 ? -26.349 2.161 -32.917 1.00 25.45 133 LEU A O 1
ATOM 690 N N . PHE A 1 134 ? -26.064 2.001 -30.674 1.00 30.51 134 PHE A N 1
ATOM 691 C CA . PHE A 1 134 ? -25.870 3.424 -30.443 1.00 30.00 134 PHE A CA 1
ATOM 692 C C . PHE A 1 134 ? -24.829 3.573 -29.348 1.00 32.40 134 PHE A C 1
ATOM 693 O O . PHE A 1 134 ? -24.661 2.677 -28.510 1.00 34.34 134 PHE A O 1
ATOM 701 N N . ASP A 1 135 ? -24.129 4.713 -29.367 1.00 24.38 135 ASP A N 1
ATOM 702 C CA . ASP A 1 135 ? -23.130 5.063 -28.366 1.00 31.98 135 ASP A CA 1
ATOM 703 C C . ASP A 1 135 ? -21.877 4.213 -28.504 1.00 32.26 135 ASP A C 1
ATOM 704 O O . ASP A 1 135 ? -20.844 4.713 -28.943 1.00 31.18 135 ASP A O 1
ATOM 709 N N . SER A 1 136 ? -21.944 2.947 -28.103 1.00 33.25 136 SER A N 1
ATOM 710 C CA . SER A 1 136 ? -20.799 2.049 -28.162 1.00 38.28 136 SER A CA 1
ATOM 711 C C . SER A 1 136 ? -21.097 0.911 -29.123 1.00 34.77 136 SER A C 1
ATOM 712 O O . SER A 1 136 ? -22.075 0.175 -28.944 1.00 36.67 136 SER A O 1
ATOM 715 N N . ASN A 1 137 ? -20.267 0.786 -30.154 1.00 37.69 137 ASN A N 1
ATOM 716 C CA . ASN A 1 137 ? -20.542 -0.075 -31.295 1.00 35.81 137 ASN A CA 1
ATOM 717 C C . ASN A 1 137 ? -20.097 -1.513 -31.023 1.00 44.71 137 ASN A C 1
ATOM 718 O O . ASN A 1 137 ? -19.341 -1.797 -30.090 1.00 39.42 137 ASN A O 1
ATOM 723 N N . ALA A 1 138 ? -20.604 -2.426 -31.859 1.00 41.03 138 ALA A N 1
ATOM 724 C CA . ALA A 1 138 ? -20.179 -3.828 -31.967 1.00 47.80 138 ALA A CA 1
ATOM 725 C C . ALA A 1 138 ? -20.146 -4.120 -33.475 1.00 41.31 138 ALA A C 1
ATOM 726 O O . ALA A 1 138 ? -21.045 -4.751 -34.048 1.00 52.73 138 ALA A O 1
ATOM 728 N N . SER A 1 139 ? -19.100 -3.632 -34.132 1.00 43.87 139 SER A N 1
ATOM 729 C CA . SER A 1 139 ? -19.075 -3.625 -35.589 1.00 48.60 139 SER A CA 1
ATOM 730 C C . SER A 1 139 ? -19.061 -5.030 -36.200 1.00 56.28 139 SER A C 1
ATOM 731 O O . SER A 1 139 ? -19.490 -5.190 -37.349 1.00 54.18 139 SER A O 1
ATOM 734 N N . GLY A 1 140 ? -18.602 -6.053 -35.467 1.00 52.83 140 GLY A N 1
ATOM 735 C CA . GLY A 1 140 ? -18.616 -7.396 -36.018 1.00 51.28 140 GLY A CA 1
ATOM 736 C C . GLY A 1 140 ? -19.950 -8.115 -35.991 1.00 56.75 140 GLY A C 1
ATOM 737 O O . GLY A 1 140 ? -20.027 -9.273 -36.410 1.00 55.38 140 GLY A O 1
ATOM 738 N N . SER A 1 141 ? -21.013 -7.462 -35.529 1.00 48.89 141 SER A N 1
ATOM 739 C CA . SER A 1 141 ? -22.287 -8.115 -35.278 1.00 49.30 141 SER A CA 1
ATOM 740 C C . SER A 1 141 ? -23.212 -7.943 -36.472 1.00 40.35 141 SER A C 1
ATOM 741 O O . SER A 1 141 ? -22.882 -7.279 -37.460 1.00 52.20 141 SER A O 1
ATOM 744 N N . LYS A 1 142 ? -24.395 -8.543 -36.374 1.00 44.64 142 LYS A N 1
ATOM 745 C CA . LYS A 1 142 ? -25.413 -8.410 -37.402 1.00 44.48 142 LYS A CA 1
ATOM 746 C C . LYS A 1 142 ? -26.281 -7.183 -37.202 1.00 47.64 142 LYS A C 1
ATOM 747 O O . LYS A 1 142 ? -27.286 -7.033 -37.907 1.00 43.08 142 LYS A O 1
ATOM 753 N N . ALA A 1 143 ? -25.938 -6.312 -36.251 1.00 45.78 143 ALA A N 1
ATOM 754 C CA . ALA A 1 143 ? -26.730 -5.099 -36.077 1.00 35.40 143 ALA A CA 1
ATOM 755 C C . ALA A 1 143 ? -26.753 -4.291 -37.363 1.00 35.37 143 ALA A C 1
ATOM 756 O O . ALA A 1 143 ? -25.738 -4.149 -38.055 1.00 37.38 143 ALA A O 1
ATOM 758 N N . PHE A 1 144 ? -27.927 -3.737 -37.668 1.00 38.99 144 PHE A N 1
ATOM 759 C CA . PHE A 1 144 ? -28.165 -3.095 -38.947 1.00 38.37 144 PHE A CA 1
ATOM 760 C C . PHE A 1 144 ? -27.610 -1.680 -39.028 1.00 37.06 144 PHE A C 1
ATOM 761 O O . PHE A 1 144 ? -27.540 -1.122 -40.126 1.00 34.39 144 PHE A O 1
ATOM 769 N N . SER A 1 145 ? -27.233 -1.078 -37.907 1.00 35.10 145 SER A N 1
ATOM 770 C CA . SER A 1 145 ? -26.769 0.299 -37.943 1.00 29.18 145 SER A CA 1
ATOM 771 C C . SER A 1 145 ? -26.023 0.600 -36.654 1.00 27.30 145 SER A C 1
ATOM 772 O O . SER A 1 145 ? -26.214 -0.076 -35.646 1.00 27.00 145 SER A O 1
ATOM 775 N N . PHE A 1 146 ? -25.147 1.600 -36.725 1.00 25.33 146 PHE A N 1
ATOM 776 C CA . PHE A 1 146 ? -24.555 2.206 -35.538 1.00 26.76 146 PHE A CA 1
ATOM 777 C C . PHE A 1 146 ? -24.792 3.709 -35.560 1.00 21.26 146 PHE A C 1
ATOM 778 O O . PHE A 1 146 ? -24.522 4.369 -36.556 1.00 25.94 146 PHE A O 1
ATOM 786 N N . LEU A 1 147 ? -25.278 4.260 -34.448 1.00 26.60 147 LEU A N 1
ATOM 787 C CA . LEU A 1 147 ? -25.580 5.682 -34.380 1.00 26.21 147 LEU A CA 1
ATOM 788 C C . LEU A 1 147 ? -24.758 6.229 -33.238 1.00 22.20 147 LEU A C 1
ATOM 789 O O . LEU A 1 147 ? -25.017 5.899 -32.087 1.00 24.72 147 LEU A O 1
ATOM 794 N N . GLY A 1 148 ? -23.773 7.048 -33.555 1.00 28.24 148 GLY A N 1
ATOM 795 C CA . GLY A 1 148 ? -22.893 7.458 -32.483 1.00 24.36 148 GLY A CA 1
ATOM 796 C C . GLY A 1 148 ? -21.918 8.506 -32.937 1.00 21.15 148 GLY A C 1
ATOM 797 O O . GLY A 1 148 ? -21.891 8.923 -34.100 1.00 26.01 148 GLY A O 1
ATOM 798 N N . THR A 1 149 ? -21.093 8.909 -31.979 1.00 21.47 149 THR A N 1
ATOM 799 C CA . THR A 1 149 ? -20.124 9.960 -32.212 1.00 20.32 149 THR A CA 1
ATOM 800 C C . THR A 1 149 ? -19.091 9.526 -33.243 1.00 19.63 149 THR A C 1
ATOM 801 O O . THR A 1 149 ? -18.650 8.373 -33.254 1.00 25.83 149 THR A O 1
ATOM 805 N N . ASN A 1 150 ? -18.710 10.459 -34.090 1.00 22.86 150 ASN A N 1
ATOM 806 C CA . ASN A 1 150 ? -17.522 10.298 -34.929 1.00 23.14 150 ASN A CA 1
ATOM 807 C C . ASN A 1 150 ? -16.359 10.753 -34.056 1.00 22.26 150 ASN A C 1
ATOM 808 O O . ASN A 1 150 ? -16.132 11.943 -33.857 1.00 23.31 150 ASN A O 1
ATOM 813 N N . ASN A 1 151 ? -15.635 9.792 -33.525 1.00 24.00 151 ASN A N 1
ATOM 814 C CA . ASN A 1 151 ? -14.691 10.124 -32.471 1.00 25.39 151 ASN A CA 1
ATOM 815 C C . ASN A 1 151 ? -13.520 10.911 -33.008 1.00 25.96 151 ASN A C 1
ATOM 816 O O . ASN A 1 151 ? -13.027 11.804 -32.323 1.00 22.57 151 ASN A O 1
ATOM 821 N N . TYR A 1 152 ? -13.095 10.626 -34.243 1.00 26.80 152 TYR A N 1
ATOM 822 C CA . TYR A 1 152 ? -12.062 11.450 -34.855 1.00 28.34 152 TYR A CA 1
ATOM 823 C C . TYR A 1 152 ? -12.528 12.896 -34.969 1.00 25.31 152 TYR A C 1
ATOM 824 O O . TYR A 1 152 ? -11.834 13.815 -34.531 1.00 27.53 152 TYR A O 1
ATOM 833 N N . SER A 1 153 ? -13.725 13.114 -35.534 1.00 28.64 153 SER A N 1
ATOM 834 C CA . SER A 1 153 ? -14.223 14.479 -35.699 1.00 26.72 153 SER A CA 1
ATOM 835 C C . SER A 1 153 ? -14.406 15.163 -34.358 1.00 21.96 153 SER A C 1
ATOM 836 O O . SER A 1 153 ? -14.281 16.389 -34.265 1.00 26.93 153 SER A O 1
ATOM 839 N N . ALA A 1 154 ? -14.785 14.404 -33.343 1.00 25.72 154 ALA A N 1
ATOM 840 C CA . ALA A 1 154 ? -14.870 14.974 -32.001 1.00 23.51 154 ALA A CA 1
ATOM 841 C C . ALA A 1 154 ? -13.523 15.533 -31.578 1.00 25.42 154 ALA A C 1
ATOM 842 O O . ALA A 1 154 ? -13.437 16.625 -31.007 1.00 23.91 154 ALA A O 1
ATOM 844 N N . GLY A 1 155 ? -12.455 14.768 -31.824 1.00 26.14 155 GLY A N 1
ATOM 845 C CA . GLY A 1 155 ? -11.124 15.261 -31.510 1.00 26.28 155 GLY A CA 1
ATOM 846 C C . GLY A 1 155 ? -10.737 16.479 -32.329 1.00 21.85 155 GLY A C 1
ATOM 847 O O . GLY A 1 155 ? -10.080 17.385 -31.822 1.00 25.05 155 GLY A O 1
ATOM 848 N N . VAL A 1 156 ? -11.121 16.504 -33.613 1.00 24.99 156 VAL A N 1
ATOM 849 C CA . VAL A 1 156 ? -10.938 17.696 -34.451 1.00 26.25 156 VAL A CA 1
ATOM 850 C C . VAL A 1 156 ? -11.621 18.909 -33.819 1.00 29.50 156 VAL A C 1
ATOM 851 O O . VAL A 1 156 ? -11.030 19.998 -33.702 1.00 28.43 156 VAL A O 1
ATOM 855 N N . THR A 1 157 ? -12.874 18.734 -33.405 1.00 23.86 157 THR A N 1
ATOM 856 C CA . THR A 1 157 ? -13.603 19.816 -32.743 1.00 29.24 157 THR A CA 1
ATOM 857 C C . THR A 1 157 ? -12.889 20.301 -31.500 1.00 25.25 157 THR A C 1
ATOM 858 O O . THR A 1 157 ? -12.786 21.518 -31.268 1.00 26.70 157 THR A O 1
ATOM 862 N N . ALA A 1 158 ? -12.379 19.374 -30.676 1.00 26.66 158 ALA A N 1
ATOM 863 C CA . ALA A 1 158 ? -11.651 19.809 -29.490 1.00 23.52 158 ALA A CA 1
ATOM 864 C C . ALA A 1 158 ? -10.439 20.661 -29.850 1.00 23.79 158 ALA A C 1
ATOM 865 O O . ALA A 1 158 ? -10.148 21.655 -29.176 1.00 22.53 158 ALA A O 1
ATOM 867 N N . ALA A 1 159 ? -9.697 20.267 -30.892 1.00 25.44 159 ALA A N 1
ATOM 868 C CA . ALA A 1 159 ? -8.583 21.087 -31.351 1.00 27.72 159 ALA A CA 1
ATOM 869 C C . ALA A 1 159 ? -9.057 22.458 -31.804 1.00 24.69 159 ALA A C 1
ATOM 870 O O . ALA A 1 159 ? -8.460 23.480 -31.451 1.00 28.69 159 ALA A O 1
ATOM 872 N N . HIS A 1 160 ? -10.115 22.505 -32.614 1.00 29.57 160 HIS A N 1
ATOM 873 C CA . HIS A 1 160 ? -10.605 23.803 -33.062 1.00 30.76 160 HIS A CA 1
ATOM 874 C C . HIS A 1 160 ? -11.013 24.651 -31.881 1.00 27.90 160 HIS A C 1
ATOM 875 O O . HIS A 1 160 ? -10.715 25.848 -31.830 1.00 29.63 160 HIS A O 1
ATOM 882 N N . GLU A 1 161 ? -11.682 24.032 -30.906 1.00 28.89 161 GLU A N 1
ATOM 883 C CA . GLU A 1 161 ? -12.072 24.751 -29.699 1.00 30.29 161 GLU A CA 1
ATOM 884 C C . GLU A 1 161 ? -10.855 25.159 -28.890 1.00 29.41 161 GLU A C 1
ATOM 885 O O . GLU A 1 161 ? -10.788 26.282 -28.376 1.00 30.06 161 GLU A O 1
ATOM 891 N N . MET A 1 162 ? -9.887 24.248 -28.743 1.00 27.97 162 MET A N 1
ATOM 892 C CA . MET A 1 162 ? -8.660 24.601 -28.040 1.00 26.59 162 MET A CA 1
ATOM 893 C C . MET A 1 162 ? -7.944 25.763 -28.726 1.00 30.62 162 MET A C 1
ATOM 894 O O . MET A 1 162 ? -7.440 26.673 -28.053 1.00 29.49 162 MET A O 1
ATOM 899 N N . ALA A 1 163 ? -7.910 25.762 -30.067 1.00 28.40 163 ALA A N 1
ATOM 900 C CA . ALA A 1 163 ? -7.261 26.862 -30.778 1.00 30.51 163 ALA A CA 1
ATOM 901 C C . ALA A 1 163 ? -8.002 28.175 -30.564 1.00 33.58 163 ALA 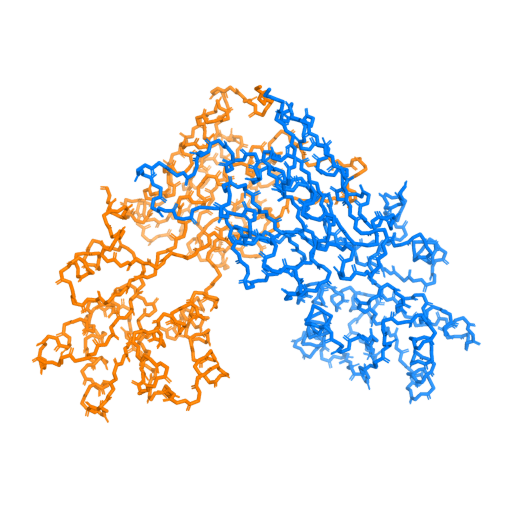A C 1
ATOM 902 O O . ALA A 1 163 ? -7.379 29.230 -30.388 1.00 35.94 163 ALA A O 1
ATOM 904 N N . LYS A 1 164 ? -9.329 28.132 -30.598 1.00 29.71 164 LYS A N 1
ATOM 905 C CA A LYS A 1 164 ? -10.123 29.314 -30.289 0.56 35.48 164 LYS A CA 1
ATOM 906 C CA B LYS A 1 164 ? -10.109 29.326 -30.295 0.44 35.68 164 LYS A CA 1
ATOM 907 C C . LYS A 1 164 ? -9.721 29.892 -28.932 1.00 35.88 164 LYS A C 1
ATOM 908 O O . LYS A 1 164 ? -9.408 31.083 -28.809 1.00 39.73 164 LYS A O 1
ATOM 919 N N . LEU A 1 165 ? -9.682 29.037 -27.903 1.00 33.37 165 LEU A N 1
ATOM 920 C CA . LEU A 1 165 ? -9.359 29.479 -26.551 1.00 31.59 165 LEU A CA 1
ATOM 921 C C . LEU A 1 165 ? -7.931 30.002 -26.421 1.00 34.73 165 LEU A C 1
ATOM 922 O O . LEU A 1 165 ? -7.659 30.791 -25.511 1.00 34.90 165 LEU A O 1
ATOM 927 N N . LEU A 1 166 ? -7.001 29.547 -27.270 1.00 32.69 166 LEU A N 1
ATOM 928 C CA . LEU A 1 166 ? -5.587 29.912 -27.159 1.00 36.43 166 LEU A CA 1
ATOM 929 C C . LEU A 1 166 ? -5.116 30.838 -28.272 1.00 38.26 166 LEU A C 1
ATOM 930 O O . LEU A 1 166 ? -3.905 31.019 -28.433 1.00 36.86 166 LEU A O 1
ATOM 935 N N . LYS A 1 167 ? -6.032 31.411 -29.051 1.00 36.18 167 LYS A N 1
ATOM 936 C CA . LYS A 1 167 ? -5.674 32.240 -30.196 1.00 38.23 167 LYS A CA 1
ATOM 937 C C . LYS A 1 167 ? -4.669 31.516 -31.090 1.00 40.72 167 LYS A C 1
ATOM 938 O O . LYS A 1 167 ? -3.723 32.112 -31.608 1.00 39.58 167 LYS A O 1
ATOM 944 N N . SER A 1 168 ? -4.871 30.199 -31.232 1.00 33.76 168 SER A N 1
ATOM 945 C CA . SER A 1 168 ? -4.115 29.346 -32.155 1.00 37.60 168 SER A CA 1
ATOM 946 C C . SER A 1 168 ? -2.625 29.352 -31.845 1.00 35.56 168 SER A C 1
ATOM 947 O O . SER A 1 168 ? -1.789 29.262 -32.742 1.00 40.18 168 SER A O 1
ATOM 950 N N . GLU A 1 169 ? -2.280 29.408 -30.567 1.00 36.83 169 GLU A N 1
ATOM 951 C CA . GLU A 1 169 ? -0.867 29.463 -30.242 1.00 44.27 169 GLU A CA 1
ATOM 952 C C . GLU A 1 169 ? -0.648 28.874 -28.861 1.00 41.88 169 GLU A C 1
ATOM 953 O O . GLU A 1 169 ? -1.432 29.132 -27.942 1.00 37.85 169 GLU A O 1
ATOM 959 N N . GLY A 1 170 ? 0.385 28.054 -28.729 1.00 37.38 170 GLY A N 1
ATOM 960 C CA . GLY A 1 170 ? 0.781 27.539 -27.439 1.00 35.74 170 GLY A CA 1
ATOM 961 C C . GLY A 1 170 ? 0.888 26.026 -27.426 1.00 33.62 170 GLY A C 1
ATOM 962 O O . GLY A 1 170 ? 0.457 25.321 -28.339 1.00 31.78 170 GLY A O 1
ATOM 963 N N . LYS A 1 171 ? 1.481 25.544 -26.341 1.00 32.42 171 LYS A N 1
ATOM 964 C CA . LYS A 1 171 ? 1.655 24.124 -26.101 1.00 35.57 171 LYS A CA 1
ATOM 965 C C . LYS A 1 171 ? 0.375 23.551 -25.504 1.00 31.38 171 LYS A C 1
ATOM 966 O O . LYS A 1 171 ? -0.257 24.161 -24.632 1.00 30.69 171 LYS A O 1
ATOM 972 N N . VAL A 1 172 ? -0.017 22.389 -25.997 1.00 30.24 172 VAL A N 1
ATOM 973 C CA . VAL A 1 172 ? -1.215 21.720 -25.516 1.00 29.40 172 VAL A CA 1
ATOM 974 C C . VAL A 1 172 ? -0.867 20.258 -25.294 1.00 33.11 172 VAL A C 1
ATOM 975 O O . VAL A 1 172 ? 0.120 19.741 -25.829 1.00 30.08 172 VAL A O 1
ATOM 979 N N . ALA A 1 173 ? -1.694 19.588 -24.505 1.00 30.74 173 ALA A N 1
ATOM 980 C CA . ALA A 1 173 ? -1.477 18.187 -24.176 1.00 27.23 173 ALA A CA 1
ATOM 981 C C . ALA A 1 173 ? -2.818 17.463 -24.218 1.00 33.61 173 ALA A C 1
ATOM 982 O O . ALA A 1 173 ? -3.886 18.084 -24.243 1.00 28.04 173 ALA A O 1
ATOM 984 N N . VAL A 1 174 ? -2.745 16.140 -24.227 1.00 26.04 174 VAL A N 1
ATOM 985 C CA . VAL A 1 174 ? -3.916 15.269 -24.264 1.00 23.44 174 VAL A CA 1
ATOM 986 C C . VAL A 1 174 ? -3.760 14.260 -23.144 1.00 32.48 174 VAL A C 1
ATOM 987 O O . VAL A 1 174 ? -2.674 13.690 -22.962 1.00 30.35 174 VAL A O 1
ATOM 991 N N . ILE A 1 175 ? -4.841 14.024 -22.414 1.00 26.04 175 ILE A N 1
ATOM 992 C CA . ILE A 1 175 ? -4.940 12.926 -21.465 1.00 27.75 175 ILE A CA 1
ATOM 993 C C . ILE A 1 175 ? -5.985 11.952 -21.995 1.00 29.17 175 ILE A C 1
ATOM 994 O O . ILE A 1 175 ? -7.154 12.316 -22.185 1.00 25.31 175 ILE A O 1
ATOM 999 N N . THR A 1 176 ? -5.576 10.711 -22.242 1.00 28.65 176 THR A N 1
ATOM 1000 C CA . THR A 1 176 ? -6.467 9.777 -22.900 1.00 31.95 176 THR A CA 1
ATOM 1001 C C . THR A 1 176 ? -6.335 8.396 -22.271 1.00 34.49 176 THR A C 1
ATOM 1002 O O . THR A 1 176 ? -5.518 8.169 -21.373 1.00 38.48 176 THR A O 1
ATOM 1006 N N . SER A 1 177 ? -7.210 7.493 -22.716 1.00 39.84 177 SER A N 1
ATOM 1007 C CA . SER A 1 177 ? -7.129 6.069 -22.415 1.00 46.57 177 SER A CA 1
ATOM 1008 C C . SER A 1 177 ? -6.693 5.352 -23.685 1.00 49.30 177 SER A C 1
ATOM 1009 O O . SER A 1 177 ? -7.512 5.190 -24.601 1.00 57.79 177 SER A O 1
ATOM 1012 N N . PRO A 1 178 ? -5.436 4.917 -23.813 1.00 51.55 178 PRO A N 1
ATOM 1013 C CA . PRO A 1 178 ? -5.052 4.130 -24.993 1.00 56.40 178 PRO A CA 1
ATOM 1014 C C . PRO A 1 178 ? -5.648 2.733 -24.995 1.00 55.75 178 PRO A C 1
ATOM 1015 O O . PRO A 1 178 ? -5.333 1.950 -25.893 1.00 66.54 178 PRO A O 1
ATOM 1019 N N . HIS A 1 179 ? -6.501 2.409 -24.019 1.00 60.25 179 HIS A N 1
ATOM 1020 C CA . HIS A 1 179 ? -7.218 1.139 -24.024 1.00 69.92 179 HIS A CA 1
ATOM 1021 C C . HIS A 1 179 ? -8.018 0.978 -25.312 1.00 68.82 179 HIS A C 1
ATOM 1022 O O . HIS A 1 179 ? -7.801 0.036 -26.085 1.00 64.04 179 HIS A O 1
ATOM 1029 N N . GLN A 1 180 ? -8.951 1.895 -25.556 1.00 65.83 180 GLN A N 1
ATOM 1030 C CA . GLN A 1 180 ? -10.025 1.685 -26.515 1.00 56.98 180 GLN A CA 1
ATOM 1031 C C . GLN A 1 180 ? -9.790 2.445 -27.818 1.00 57.93 180 GLN A C 1
ATOM 1032 O O . GLN A 1 180 ? -9.097 3.467 -27.869 1.00 54.18 180 GLN A O 1
ATOM 1038 N N . LEU A 1 181 ? -10.411 1.934 -28.880 1.00 52.22 181 LEU A N 1
ATOM 1039 C CA . LEU A 1 181 ? -10.303 2.577 -30.184 1.00 53.93 181 LEU A CA 1
ATOM 1040 C C . LEU A 1 181 ? -10.979 3.944 -30.195 1.00 43.41 181 LEU A C 1
ATOM 1041 O O . LEU A 1 181 ? -10.458 4.894 -30.798 1.00 44.06 181 LEU A O 1
ATOM 1046 N N . ASN A 1 182 ? -12.133 4.074 -29.538 1.00 43.21 182 ASN A N 1
ATOM 1047 C CA . ASN A 1 182 ? -12.865 5.328 -29.650 1.00 43.55 182 ASN A CA 1
ATOM 1048 C C . ASN A 1 182 ? -12.078 6.477 -29.033 1.00 44.15 182 ASN A C 1
ATOM 1049 O O . ASN A 1 182 ? -12.061 7.586 -29.577 1.00 43.96 182 ASN A O 1
ATOM 1054 N N . HIS A 1 183 ? -11.374 6.226 -27.931 1.00 42.07 183 HIS A N 1
ATOM 1055 C CA . HIS A 1 183 ? -10.583 7.306 -27.346 1.00 44.06 183 HIS A CA 1
ATOM 1056 C C . HIS A 1 183 ? -9.329 7.591 -28.161 1.00 43.31 183 HIS A C 1
ATOM 1057 O O . HIS A 1 183 ? -8.863 8.737 -28.205 1.00 40.24 183 HIS A O 1
ATOM 1064 N N . GLN A 1 184 ? -8.751 6.573 -28.802 1.00 39.00 184 GLN A N 1
ATOM 1065 C CA . GLN A 1 184 ? -7.623 6.868 -29.669 1.00 34.61 184 GLN A CA 1
ATOM 1066 C C . GLN A 1 184 ? -8.055 7.735 -30.836 1.00 27.18 184 GLN A C 1
ATOM 1067 O O . GLN A 1 184 ? -7.308 8.620 -31.258 1.00 29.01 184 GLN A O 1
ATOM 1073 N N . GLU A 1 185 ? -9.267 7.518 -31.361 1.00 29.94 185 GLU A N 1
ATOM 1074 C CA . GLU A 1 185 ? -9.715 8.373 -32.454 1.00 30.50 185 GLU A CA 1
ATOM 1075 C C . GLU A 1 185 ? -9.898 9.809 -31.993 1.00 26.03 185 GLU A C 1
ATOM 1076 O O . GLU A 1 185 ? -9.534 10.742 -32.718 1.00 25.74 185 GLU A O 1
ATOM 1082 N N . ARG A 1 186 ? -10.433 10.007 -30.782 1.00 23.80 186 ARG A N 1
ATOM 1083 C CA . ARG A 1 186 ? -10.516 11.359 -30.230 1.00 27.36 186 ARG A CA 1
ATOM 1084 C C . ARG A 1 186 ? -9.140 11.990 -30.149 1.00 24.65 186 ARG A C 1
ATOM 1085 O O . ARG A 1 186 ? -8.932 13.128 -30.579 1.00 23.66 186 ARG A O 1
ATOM 1093 N N . THR A 1 187 ? -8.183 11.239 -29.614 1.00 24.51 187 THR A N 1
ATOM 1094 C CA . THR A 1 187 ? -6.815 11.725 -29.521 1.00 25.87 187 THR A CA 1
ATOM 1095 C C . THR A 1 187 ? -6.262 12.055 -30.892 1.00 22.54 187 THR A C 1
ATOM 1096 O O . THR A 1 187 ? -5.694 13.130 -31.103 1.00 25.29 187 THR A O 1
ATOM 1100 N N . ARG A 1 188 ? -6.412 11.123 -31.842 1.00 26.03 188 ARG A N 1
ATOM 1101 C CA . ARG A 1 188 ? -5.858 11.331 -33.168 1.00 27.33 188 ARG A CA 1
ATOM 1102 C C . ARG A 1 188 ? -6.469 12.549 -33.838 1.00 29.58 188 ARG A C 1
ATOM 1103 O O . ARG A 1 188 ? -5.754 13.350 -34.455 1.00 26.15 188 ARG A O 1
ATOM 1111 N N . GLY A 1 189 ? -7.793 12.725 -33.716 1.00 27.81 189 GLY A N 1
ATOM 1112 C CA . GLY A 1 189 ? -8.422 13.889 -34.316 1.00 24.63 189 GLY A CA 1
ATOM 1113 C C . GLY A 1 189 ? -7.888 15.184 -33.745 1.00 27.98 189 GLY A C 1
ATOM 1114 O O . GLY A 1 189 ? -7.713 16.179 -34.466 1.00 28.98 189 GLY A O 1
ATOM 1115 N N . PHE A 1 190 ? -7.648 15.202 -32.433 1.00 24.97 190 PHE A N 1
ATOM 1116 C CA . PHE A 1 190 ? -7.069 16.387 -31.813 1.00 25.33 190 PHE A CA 1
ATOM 1117 C C . PHE A 1 190 ? -5.660 16.609 -32.328 1.00 29.54 190 PHE A C 1
ATOM 1118 O O . PHE A 1 190 ? -5.338 17.677 -32.851 1.00 28.02 190 PHE A O 1
ATOM 1126 N N . VAL A 1 191 ? -4.807 15.604 -32.171 1.00 24.85 191 VAL A N 1
ATOM 1127 C CA . VAL A 1 191 ? -3.392 15.791 -32.462 1.00 35.26 191 VAL A CA 1
ATOM 1128 C C . VAL A 1 191 ? -3.202 16.119 -33.926 1.00 28.90 191 VAL A C 1
ATOM 1129 O O . VAL A 1 191 ? -2.552 17.107 -34.266 1.00 31.32 191 VAL A O 1
ATOM 1133 N N . GLU A 1 192 ? -3.797 15.316 -34.813 1.00 27.03 192 GLU A N 1
ATOM 1134 C CA . GLU A 1 192 ? -3.668 15.594 -36.239 1.00 29.44 192 GLU A CA 1
ATOM 1135 C C . GLU A 1 192 ? -4.135 17.009 -36.578 1.00 35.57 192 GLU A C 1
ATOM 1136 O O . GLU A 1 192 ? -3.483 17.718 -37.353 1.00 30.19 192 GLU A O 1
ATOM 1142 N N . THR A 1 193 ? -5.233 17.463 -35.984 1.00 29.03 193 THR A N 1
ATOM 1143 C CA . THR A 1 193 ? -5.685 18.810 -36.318 1.00 30.76 193 THR A CA 1
ATOM 1144 C C . THR A 1 193 ? -4.687 19.850 -35.823 1.00 30.82 193 THR A C 1
ATOM 1145 O O . THR A 1 193 ? -4.437 20.851 -36.502 1.00 36.08 193 THR A O 1
ATOM 1149 N N . ILE A 1 194 ? -4.094 19.638 -34.651 1.00 27.16 194 ILE A N 1
ATOM 1150 C CA . ILE A 1 194 ? -3.052 20.569 -34.227 1.00 28.99 194 ILE A CA 1
ATOM 1151 C C . ILE A 1 194 ? -1.936 20.609 -35.256 1.00 35.56 194 ILE A C 1
ATOM 1152 O O . ILE A 1 194 ? -1.495 21.688 -35.680 1.00 30.31 194 ILE A O 1
ATOM 1157 N N . TYR A 1 195 ? -1.470 19.427 -35.674 1.00 33.99 195 TYR A N 1
ATOM 1158 C CA . TYR A 1 195 ? -0.351 19.326 -36.612 1.00 31.48 195 TYR A CA 1
ATOM 1159 C C . TYR A 1 195 ? -0.635 20.061 -37.909 1.00 38.11 195 TYR A C 1
ATOM 1160 O O . TYR A 1 195 ? 0.235 20.760 -38.452 1.00 36.97 195 TYR A O 1
ATOM 1169 N N . GLN A 1 196 ? -1.821 19.825 -38.476 1.00 34.80 196 GLN A N 1
ATOM 1170 C CA . GLN A 1 196 ? -2.148 20.303 -39.849 1.00 32.50 196 GLN A CA 1
ATOM 1171 C C . GLN A 1 196 ? -2.763 21.704 -39.929 1.00 44.35 196 GLN A C 1
ATOM 1172 O O . GLN A 1 196 ? -2.724 22.279 -41.024 1.00 43.85 196 GLN A O 1
ATOM 1178 N N . LYS A 1 197 ? -3.271 22.259 -38.834 1.00 38.13 197 LYS A N 1
ATOM 1179 C CA . LYS A 1 197 ? -4.010 23.495 -38.958 1.00 36.91 197 LYS A CA 1
ATOM 1180 C C . LYS A 1 197 ? -3.509 24.610 -38.066 1.00 33.92 197 LYS A C 1
ATOM 1181 O O . LYS A 1 197 ? -3.836 25.769 -38.334 1.00 35.86 197 LYS A O 1
ATOM 1187 N N . TYR A 1 198 ? -2.723 24.311 -37.030 1.00 35.92 198 TYR A N 1
ATOM 1188 C CA . TYR A 1 198 ? -2.285 25.314 -36.060 1.00 38.50 198 TYR A CA 1
ATOM 1189 C C . TYR A 1 198 ? -0.780 25.185 -35.857 1.00 37.14 198 TYR A C 1
ATOM 1190 O O . TYR A 1 198 ? -0.322 24.619 -34.855 1.00 37.26 198 TYR A O 1
ATOM 1199 N N . PRO A 1 199 ? 0.021 25.713 -36.797 1.00 37.53 199 PRO A N 1
ATOM 1200 C CA . PRO A 1 199 ? 1.485 25.529 -36.725 1.00 42.32 199 PRO A CA 1
ATOM 1201 C C . PRO A 1 199 ? 2.138 26.287 -35.595 1.00 42.35 199 PRO A C 1
ATOM 1202 O O . PRO A 1 199 ? 3.302 26.010 -35.274 1.00 41.72 199 PRO A O 1
ATOM 1206 N N . ARG A 1 200 ? 1.446 27.251 -34.989 1.00 39.74 200 ARG A N 1
ATOM 1207 C CA . ARG A 1 200 ? 1.964 27.944 -33.818 1.00 36.85 200 ARG A CA 1
ATOM 1208 C C . ARG A 1 200 ? 1.520 27.286 -32.515 1.00 41.30 200 ARG A C 1
ATOM 1209 O O . ARG A 1 200 ? 1.789 27.817 -31.431 1.00 33.77 200 ARG A O 1
ATOM 1217 N N . MET A 1 201 ? 0.848 26.143 -32.600 1.00 35.31 201 MET A N 1
ATOM 1218 C CA . MET A 1 201 ? 0.585 25.322 -31.437 1.00 31.78 201 MET A CA 1
ATOM 1219 C C . MET A 1 201 ? 1.429 24.057 -31.510 1.00 32.88 201 MET A C 1
ATOM 1220 O O . MET A 1 201 ? 1.830 23.616 -32.591 1.00 34.83 201 MET A O 1
ATOM 1225 N N . GLN A 1 202 ? 1.633 23.439 -30.360 1.00 28.39 202 GLN A N 1
ATOM 1226 C CA . GLN A 1 202 ? 2.439 22.237 -30.296 1.00 30.08 202 GLN A CA 1
ATOM 1227 C C . GLN A 1 202 ? 1.825 21.260 -29.310 1.00 32.49 202 GLN A C 1
ATOM 1228 O O . GLN A 1 202 ? 1.483 21.643 -28.186 1.00 33.68 202 GLN A O 1
ATOM 1234 N N . VAL A 1 203 ? 1.715 19.997 -29.709 1.00 30.20 203 VAL A N 1
ATOM 1235 C CA . VAL A 1 203 ? 1.290 18.942 -28.793 1.00 30.57 203 VAL A CA 1
ATOM 1236 C C . VAL A 1 203 ? 2.519 18.431 -28.044 1.00 32.85 203 VAL A C 1
ATOM 1237 O O . VAL A 1 203 ? 3.375 17.761 -28.623 1.00 35.14 203 VAL A O 1
ATOM 1241 N N . VAL A 1 204 ? 2.604 18.716 -26.749 1.00 28.13 204 VAL A N 1
ATOM 1242 C CA . VAL A 1 204 ? 3.811 18.367 -26.010 1.00 31.08 204 VAL A CA 1
ATOM 1243 C C . VAL A 1 204 ? 3.684 17.071 -25.239 1.00 37.65 204 VAL A C 1
ATOM 1244 O O . VAL A 1 204 ? 4.714 16.531 -24.796 1.00 38.76 204 VAL A O 1
ATOM 1248 N N . ALA A 1 205 ? 2.468 16.546 -25.060 1.00 29.28 205 ALA A N 1
ATOM 1249 C CA . ALA A 1 205 ? 2.294 15.290 -24.344 1.00 30.17 205 ALA A CA 1
ATOM 1250 C C . ALA A 1 205 ? 0.939 14.692 -24.684 1.00 32.86 205 ALA A C 1
ATOM 1251 O O . ALA A 1 205 ? -0.046 15.417 -24.866 1.00 29.60 205 ALA A O 1
ATOM 1253 N N . VAL A 1 206 ? 0.931 13.370 -24.824 1.00 27.99 206 VAL A N 1
ATOM 1254 C CA . VAL A 1 206 ? -0.259 12.535 -24.811 1.00 29.03 206 VAL A CA 1
ATOM 1255 C C . VAL A 1 206 ? -0.055 11.560 -23.664 1.00 35.02 206 VAL A C 1
ATOM 1256 O O . VAL A 1 206 ? 0.840 10.703 -23.718 1.00 33.62 206 VAL A O 1
ATOM 1260 N N . LYS A 1 207 ? -0.823 11.745 -22.597 1.00 28.69 207 LYS A N 1
ATOM 1261 C CA . LYS A 1 207 ? -0.696 10.986 -21.365 1.00 35.17 207 LYS A CA 1
ATOM 1262 C C . LYS A 1 207 ? -1.777 9.923 -21.248 1.00 39.64 207 LYS A C 1
ATOM 1263 O O . LYS A 1 207 ? -2.895 10.088 -21.746 1.00 33.87 207 LYS A O 1
ATOM 1269 N N . ASN A 1 208 ? -1.444 8.839 -20.545 1.00 34.49 208 ASN A N 1
ATOM 1270 C CA . ASN A 1 208 ? -2.389 7.752 -20.302 1.00 37.90 208 ASN A CA 1
ATOM 1271 C C . ASN A 1 208 ? -3.077 8.013 -18.968 1.00 39.73 208 ASN A C 1
ATOM 1272 O O . ASN A 1 208 ? -2.494 7.795 -17.904 1.00 42.31 208 ASN A O 1
ATOM 1277 N N . GLY A 1 209 ? -4.323 8.498 -19.024 1.00 37.91 209 GLY A N 1
ATOM 1278 C CA . GLY A 1 209 ? -5.098 8.721 -17.814 1.00 44.94 209 GLY A CA 1
ATOM 1279 C C . GLY A 1 209 ? -5.797 7.495 -17.271 1.00 40.11 209 GLY A C 1
ATOM 1280 O O . GLY A 1 209 ? -6.401 7.572 -16.203 1.00 43.10 209 GLY A O 1
ATOM 1281 N N . LYS A 1 210 ? -5.760 6.388 -18.012 1.00 43.83 210 LYS A N 1
ATOM 1282 C CA . LYS A 1 210 ? -6.260 5.082 -17.575 1.00 42.99 210 LYS A CA 1
ATOM 1283 C C . LYS A 1 210 ? -7.764 5.076 -17.321 1.00 44.57 210 LYS A C 1
ATOM 1284 O O . LYS A 1 210 ? -8.279 4.217 -16.606 1.00 46.15 210 LYS A O 1
ATOM 1290 N N . GLY A 1 211 ? -8.456 6.044 -17.926 1.00 48.64 211 GLY A N 1
ATOM 1291 C CA . GLY A 1 211 ? -9.915 6.181 -17.761 1.00 44.98 211 GLY A CA 1
ATOM 1292 C C . GLY A 1 211 ? -10.280 6.324 -16.297 1.00 45.08 211 GLY A C 1
ATOM 1293 O O . GLY A 1 211 ? -11.421 5.994 -15.939 1.00 51.32 211 GLY A O 1
ATOM 1294 N N . ASP A 1 212 ? -9.335 6.805 -15.484 1.00 40.53 212 ASP A N 1
ATOM 1295 C CA . ASP A 1 212 ? -9.566 6.959 -14.025 1.00 48.24 212 ASP A CA 1
ATOM 1296 C C . ASP A 1 212 ? -9.263 8.399 -13.601 1.00 44.35 212 ASP A C 1
ATOM 1297 O O . ASP A 1 212 ? -8.234 8.941 -14.029 1.00 41.82 212 ASP A O 1
ATOM 1302 N N . ALA A 1 213 ? -10.135 8.976 -12.773 1.00 44.06 213 ALA A N 1
ATOM 1303 C CA . ALA A 1 213 ? -9.968 10.371 -12.312 1.00 49.22 213 ALA A CA 1
ATOM 1304 C C . ALA A 1 213 ? -8.631 10.555 -11.587 1.00 42.18 213 ALA A C 1
ATOM 1305 O O . ALA A 1 213 ? -7.983 11.581 -11.823 1.00 42.61 213 ALA A O 1
ATOM 1307 N N . LEU A 1 214 ? -8.212 9.591 -10.765 1.00 49.15 214 LEU A N 1
ATOM 1308 C CA . LEU A 1 214 ? -6.971 9.798 -10.020 1.00 43.40 214 LEU A CA 1
ATOM 1309 C C . LEU A 1 214 ? -5.740 9.657 -10.912 1.00 44.01 214 LEU A C 1
ATOM 1310 O O . LEU A 1 214 ? -4.771 10.416 -10.775 1.00 39.02 214 LEU A O 1
ATOM 1315 N N . ALA A 1 215 ? -5.727 8.663 -11.804 1.00 43.52 215 ALA A N 1
ATOM 1316 C CA . ALA A 1 215 ? -4.569 8.531 -12.683 1.00 38.79 215 ALA A CA 1
ATOM 1317 C C . ALA A 1 215 ? -4.499 9.694 -13.660 1.00 39.62 215 ALA A C 1
ATOM 1318 O O . ALA A 1 215 ? -3.407 10.114 -14.052 1.00 40.86 215 ALA A O 1
ATOM 1320 N N . SER A 1 216 ? -5.656 10.240 -14.040 1.00 45.88 216 SER A N 1
ATOM 1321 C CA . SER A 1 216 ? -5.691 11.412 -14.911 1.00 38.73 216 SER A CA 1
ATOM 1322 C C . SER A 1 216 ? -5.184 12.651 -14.181 1.00 40.26 216 SER A C 1
ATOM 1323 O O . SER A 1 216 ? -4.477 13.474 -14.764 1.00 37.73 216 SER A O 1
ATOM 1326 N N . LYS A 1 217 ? -5.545 12.807 -12.901 1.00 43.55 217 LYS A N 1
ATOM 1327 C CA . LYS A 1 217 ? -4.996 13.912 -12.123 1.00 37.07 217 LYS A CA 1
ATOM 1328 C C . LYS A 1 217 ? -3.481 13.813 -12.029 1.00 42.73 217 LYS A C 1
ATOM 1329 O O . LYS A 1 217 ? -2.767 14.810 -12.209 1.00 38.27 217 LYS A O 1
ATOM 1335 N N . GLN A 1 218 ? -2.965 12.609 -11.777 1.00 40.41 218 GLN A N 1
ATOM 1336 C CA . GLN A 1 218 ? -1.523 12.441 -11.702 1.00 38.72 218 GLN A CA 1
ATOM 1337 C C . GLN A 1 218 ? -0.866 12.718 -13.052 1.00 45.10 218 GLN A C 1
ATOM 1338 O O . GLN A 1 218 ? 0.182 13.373 -13.115 1.00 40.13 218 GLN A O 1
ATOM 1344 N N . ALA A 1 219 ? -1.468 12.239 -14.146 1.00 42.39 219 ALA A N 1
ATOM 1345 C CA . ALA A 1 219 ? -0.910 12.536 -15.463 1.00 40.47 219 ALA A CA 1
ATOM 1346 C C . ALA A 1 219 ? -0.926 14.032 -15.734 1.00 37.19 219 ALA A C 1
ATOM 1347 O O . ALA A 1 219 ? 0.042 14.587 -16.264 1.00 37.35 219 ALA A O 1
ATOM 1349 N N . ALA A 1 220 ? -2.018 14.707 -15.368 1.00 38.72 220 ALA A N 1
ATOM 1350 C CA . ALA A 1 220 ? -2.080 16.143 -15.606 1.00 39.95 220 ALA A CA 1
ATOM 1351 C C . ALA A 1 220 ? -1.022 16.870 -14.788 1.00 39.55 220 ALA A C 1
ATOM 1352 O O . ALA A 1 220 ? -0.402 17.825 -15.268 1.00 38.50 220 ALA A O 1
ATOM 1354 N N . MET A 1 221 ? -0.780 16.417 -13.557 1.00 42.37 221 MET A N 1
ATOM 1355 C CA . MET A 1 221 ? 0.255 17.054 -12.744 1.00 42.19 221 MET A CA 1
ATOM 1356 C C . MET A 1 221 ? 1.634 16.850 -13.354 1.00 38.29 221 MET A C 1
ATOM 1357 O O . MET A 1 221 ? 2.475 17.757 -13.328 1.00 42.79 221 MET A O 1
ATOM 1362 N N . GLU A 1 222 ? 1.869 15.678 -13.945 1.00 39.38 222 GLU A N 1
ATOM 1363 C CA . GLU A 1 222 ? 3.108 15.441 -14.674 1.00 44.83 222 GLU A CA 1
ATOM 1364 C C . GLU A 1 222 ? 3.220 16.346 -15.893 1.00 43.75 222 GLU A C 1
ATOM 1365 O O . GLU A 1 222 ? 4.302 16.864 -16.190 1.00 41.25 222 GLU A O 1
ATOM 1371 N N . VAL A 1 223 ? 2.122 16.537 -16.626 1.00 40.51 223 VAL A N 1
ATOM 1372 C CA . VAL A 1 223 ? 2.157 17.462 -17.756 1.00 41.81 223 VAL A CA 1
ATOM 1373 C C . VAL A 1 223 ? 2.541 18.857 -17.293 1.00 36.83 223 VAL A C 1
ATOM 1374 O O . VAL A 1 223 ? 3.392 19.520 -17.898 1.00 36.89 223 VAL A O 1
ATOM 1378 N N . LEU A 1 224 ? 1.894 19.335 -16.232 1.00 41.50 224 LEU A N 1
ATOM 1379 C CA . LEU A 1 224 ? 2.093 20.711 -15.800 1.00 40.55 224 LEU A CA 1
ATOM 1380 C C . LEU A 1 224 ? 3.489 20.919 -15.241 1.00 44.66 224 LEU A C 1
ATOM 1381 O O . LEU A 1 224 ? 4.070 21.995 -15.420 1.00 41.70 224 LEU A O 1
ATOM 1386 N N . ASN A 1 225 ? 4.045 19.897 -14.589 1.00 40.41 225 ASN A N 1
ATOM 1387 C CA . ASN A 1 225 ? 5.396 20.010 -14.061 1.00 41.58 225 ASN A CA 1
ATOM 1388 C C . ASN A 1 225 ? 6.447 19.822 -15.153 1.00 49.22 225 ASN A C 1
ATOM 1389 O O . ASN A 1 225 ? 7.476 20.503 -15.132 1.00 45.68 225 ASN A O 1
ATOM 1394 N N . ASP A 1 226 ? 6.191 18.955 -16.141 1.00 47.54 226 ASP A N 1
ATOM 1395 C CA . ASP A 1 226 ? 7.157 18.753 -17.224 1.00 44.52 226 ASP A CA 1
ATOM 1396 C C . ASP A 1 226 ? 7.176 19.928 -18.201 1.00 46.89 226 ASP A C 1
ATOM 1397 O O . ASP A 1 226 ? 8.238 20.297 -18.715 1.00 41.94 226 ASP A O 1
ATOM 1402 N N . TYR A 1 227 ? 6.011 20.507 -18.503 1.00 41.81 227 TYR A N 1
ATOM 1403 C CA . TYR A 1 227 ? 5.891 21.632 -19.431 1.00 40.99 227 TYR A CA 1
ATOM 1404 C C . TYR A 1 227 ? 5.126 22.721 -18.708 1.00 42.52 227 TYR A C 1
ATOM 1405 O O . TYR A 1 227 ? 3.915 22.878 -18.896 1.00 37.97 227 TYR A O 1
ATOM 1414 N N . PRO A 1 228 ? 5.808 23.488 -17.858 1.00 45.99 228 PRO A N 1
ATOM 1415 C CA . PRO A 1 228 ? 5.106 24.484 -17.034 1.00 40.92 228 PRO A CA 1
ATOM 1416 C C . PRO A 1 228 ? 4.388 25.559 -17.836 1.00 37.20 228 PRO A C 1
ATOM 1417 O O . PRO A 1 228 ? 3.491 26.222 -17.295 1.00 42.18 228 PRO A O 1
ATOM 1421 N N . ASP A 1 229 ? 4.741 25.754 -19.106 1.00 38.35 229 ASP A N 1
ATOM 1422 C CA . ASP A 1 229 ? 4.093 26.738 -19.958 1.00 37.13 229 ASP A CA 1
ATOM 1423 C C . ASP A 1 229 ? 2.998 26.128 -20.828 1.00 31.63 229 ASP A C 1
ATOM 1424 O O . ASP A 1 229 ? 2.570 26.756 -21.797 1.00 33.32 229 ASP A O 1
ATOM 1429 N N . VAL A 1 230 ? 2.544 24.917 -20.511 1.00 35.50 230 VAL A N 1
ATOM 1430 C CA . VAL A 1 230 ? 1.437 24.330 -21.263 1.00 33.12 230 VAL A CA 1
ATOM 1431 C C . VAL A 1 230 ? 0.186 25.182 -21.059 1.00 31.41 230 VAL A C 1
ATOM 1432 O O . VAL A 1 230 ? -0.105 25.640 -19.951 1.00 33.80 230 VAL A O 1
ATOM 1436 N N . GLN A 1 231 ? -0.547 25.426 -22.144 1.00 32.66 231 GLN A N 1
ATOM 1437 C CA . GLN A 1 231 ? -1.679 26.341 -22.106 1.00 29.83 231 GLN A CA 1
ATOM 1438 C C . GLN A 1 231 ? -3.030 25.648 -22.213 1.00 34.73 231 GLN A C 1
ATOM 1439 O O . GLN A 1 231 ? -4.046 26.254 -21.870 1.00 28.74 231 GLN A O 1
ATOM 1445 N N . GLY A 1 232 ? -3.071 24.412 -22.679 1.00 32.58 232 GLY A N 1
ATOM 1446 C CA . GLY A 1 232 ? -4.340 23.724 -22.846 1.00 29.37 232 GLY A CA 1
ATOM 1447 C C . GLY A 1 232 ? -4.144 22.238 -22.689 1.00 34.80 232 GLY A C 1
ATOM 1448 O O . GLY A 1 232 ? -3.096 21.691 -23.055 1.00 28.35 232 GLY A O 1
ATOM 1449 N N . ILE A 1 233 ? -5.142 21.582 -22.091 1.00 27.87 233 ILE A N 1
ATOM 1450 C CA . ILE A 1 233 ? -5.149 20.132 -22.003 1.00 25.78 233 ILE A CA 1
ATOM 1451 C C . ILE A 1 233 ? -6.536 19.647 -22.393 1.00 28.89 233 ILE A C 1
ATOM 1452 O O . ILE A 1 233 ? -7.548 20.220 -21.971 1.00 26.52 233 ILE A O 1
ATOM 1457 N N . PHE A 1 234 ? -6.569 18.631 -23.230 1.00 22.74 234 PHE A N 1
ATOM 1458 C CA . PHE A 1 234 ? -7.790 17.998 -23.685 1.00 25.23 234 PHE A CA 1
ATOM 1459 C C . PHE A 1 234 ? -7.833 16.606 -23.079 1.00 26.38 234 PHE A C 1
ATOM 1460 O O . PHE A 1 234 ? -6.847 15.861 -23.172 1.00 27.98 234 PHE A O 1
ATOM 1468 N N . ALA A 1 235 ? -8.960 16.260 -22.459 1.00 25.22 235 ALA A N 1
ATOM 1469 C CA . ALA A 1 235 ? -9.189 14.934 -21.897 1.00 27.80 235 ALA A CA 1
ATOM 1470 C C . ALA A 1 235 ? -10.264 14.242 -22.726 1.00 25.32 235 ALA A C 1
ATOM 1471 O O . ALA A 1 235 ? -11.345 14.809 -22.945 1.00 22.63 235 ALA A O 1
ATOM 1473 N N . THR A 1 236 ? -9.950 13.046 -23.230 1.00 24.74 236 THR A N 1
ATOM 1474 C CA . THR A 1 236 ? -10.873 12.356 -24.108 1.00 27.47 236 THR A CA 1
ATOM 1475 C C . THR A 1 236 ? -11.913 11.552 -23.345 1.00 29.45 236 THR A C 1
ATOM 1476 O O . THR A 1 236 ? -12.836 11.029 -23.973 1.00 31.93 236 THR A O 1
ATOM 1480 N N . GLU A 1 237 ? -11.797 11.472 -22.015 1.00 30.79 237 GLU A N 1
ATOM 1481 C CA . GLU A 1 237 ? -12.679 10.679 -21.163 1.00 34.02 237 GLU A CA 1
ATOM 1482 C C . GLU A 1 237 ? -13.181 11.553 -20.014 1.00 30.36 237 GLU A C 1
ATOM 1483 O O . GLU A 1 237 ? -12.475 12.458 -19.563 1.00 34.50 237 GLU A O 1
ATOM 1489 N N . ALA A 1 238 ? -14.404 11.288 -19.533 1.00 42.69 238 ALA A N 1
ATOM 1490 C CA . ALA A 1 238 ? -14.975 12.126 -18.471 1.00 43.46 238 ALA A CA 1
ATOM 1491 C C . ALA A 1 238 ? -14.072 12.166 -17.242 1.00 46.85 238 ALA A C 1
ATOM 1492 O O . ALA A 1 238 ? -13.700 13.244 -16.754 1.00 44.36 238 ALA A O 1
ATOM 1494 N N . ASN A 1 239 ? -13.682 11.006 -16.732 1.00 40.61 239 ASN A N 1
ATOM 1495 C CA . ASN A 1 239 ? -12.842 11.040 -15.550 1.00 40.09 239 ASN A CA 1
ATOM 1496 C C . ASN A 1 239 ? -11.551 11.819 -15.793 1.00 45.94 239 ASN A C 1
ATOM 1497 O O . ASN A 1 239 ? -10.907 12.246 -14.833 1.00 47.32 239 ASN A O 1
ATOM 1502 N N . GLY A 1 240 ? -11.189 12.065 -17.056 1.00 39.02 240 GLY A N 1
ATOM 1503 C CA . GLY A 1 240 ? -9.999 12.854 -17.334 1.00 44.92 240 GLY A CA 1
ATOM 1504 C C . GLY A 1 240 ? -10.172 14.330 -17.017 1.00 36.87 240 GLY A C 1
ATOM 1505 O O . GLY A 1 240 ? -9.282 14.952 -16.429 1.00 43.45 240 GLY A O 1
ATOM 1506 N N . GLY A 1 241 ? -11.303 14.913 -17.415 1.00 39.02 241 GLY A N 1
ATOM 1507 C CA . GLY A 1 241 ? -11.533 16.326 -17.146 1.00 38.35 241 GLY A CA 1
ATOM 1508 C C . GLY A 1 241 ? -11.594 16.652 -15.665 1.00 39.87 241 GLY A C 1
ATOM 1509 O O . GLY A 1 241 ? -11.063 17.672 -15.218 1.00 39.29 241 GLY A O 1
ATOM 1510 N N . VAL A 1 242 ? -12.254 15.805 -14.883 1.00 41.74 242 VAL A N 1
ATOM 1511 C CA . VAL A 1 242 ? -12.248 16.030 -13.447 1.00 40.05 242 VAL A CA 1
ATOM 1512 C C . VAL A 1 242 ? -10.834 15.862 -12.899 1.00 39.04 242 VAL A C 1
ATOM 1513 O O . VAL A 1 242 ? -10.318 16.733 -12.184 1.00 37.72 242 VAL A O 1
ATOM 1517 N N . GLY A 1 243 ? -10.151 14.792 -13.305 1.00 38.75 243 GLY A N 1
ATOM 1518 C CA . GLY A 1 243 ? -8.769 14.600 -12.883 1.00 40.54 243 GLY A CA 1
ATOM 1519 C C . GLY A 1 243 ? -7.876 15.791 -13.189 1.00 45.72 243 GLY A C 1
ATOM 1520 O O . GLY A 1 243 ? -7.113 16.244 -12.334 1.00 38.59 243 GLY A O 1
ATOM 1521 N N . MET A 1 244 ? -7.970 16.344 -14.402 1.00 38.53 244 MET A N 1
ATOM 1522 C CA . MET A 1 244 ? -7.031 17.432 -14.665 1.00 36.99 244 MET A CA 1
ATOM 1523 C C . MET A 1 244 ? -7.501 18.749 -14.046 1.00 39.44 244 MET A C 1
ATOM 1524 O O . MET A 1 244 ? -6.666 19.591 -13.674 1.00 38.59 244 MET A O 1
ATOM 1529 N N . ALA A 1 245 ? -8.808 18.923 -13.858 1.00 36.15 245 ALA A N 1
ATOM 1530 C CA . ALA A 1 245 ? -9.278 20.055 -13.062 1.00 36.34 245 ALA A CA 1
ATOM 1531 C C . ALA A 1 245 ? -8.764 19.968 -11.627 1.00 35.60 245 ALA A C 1
ATOM 1532 O O . ALA A 1 245 ? -8.357 20.981 -11.046 1.00 36.00 245 ALA A O 1
ATOM 1534 N N . GLU A 1 246 ? -8.760 18.768 -11.047 1.00 37.74 246 GLU A N 1
ATOM 1535 C CA . GLU A 1 246 ? -8.197 18.595 -9.703 1.00 44.57 246 GLU A CA 1
ATOM 1536 C C . GLU A 1 246 ? -6.688 18.845 -9.684 1.00 40.31 246 GLU A C 1
ATOM 1537 O O . GLU A 1 246 ? -6.157 19.416 -8.719 1.00 40.07 246 GLU A O 1
ATOM 1543 N N . ALA A 1 247 ? -5.976 18.435 -10.739 1.00 34.59 247 ALA A N 1
ATOM 1544 C CA . ALA A 1 247 ? -4.556 18.750 -10.846 1.00 38.15 247 ALA A CA 1
ATOM 1545 C C . ALA A 1 247 ? -4.334 20.255 -10.911 1.00 42.00 247 ALA A C 1
ATOM 1546 O O . ALA A 1 247 ? -3.443 20.803 -10.246 1.00 41.22 247 ALA A O 1
ATOM 1548 N N . VAL A 1 248 ? -5.129 20.934 -11.736 1.00 40.38 248 VAL A N 1
ATOM 1549 C CA . VAL A 1 248 ? -4.920 22.345 -11.985 1.00 39.00 248 VAL A CA 1
ATOM 1550 C C . VAL A 1 248 ? -5.259 23.142 -10.738 1.00 41.41 248 VAL A C 1
ATOM 1551 O O . VAL A 1 248 ? -4.597 24.144 -10.429 1.00 42.10 248 VAL A O 1
ATOM 1555 N N . ALA A 1 249 ? -6.232 22.668 -9.956 1.00 35.20 249 ALA A N 1
ATOM 1556 C CA . ALA A 1 249 ? -6.525 23.324 -8.692 1.00 42.60 249 ALA A CA 1
ATOM 1557 C C . ALA A 1 249 ? -5.414 23.073 -7.679 1.00 42.54 249 ALA A C 1
ATOM 1558 O O . ALA A 1 249 ? -5.046 23.979 -6.921 1.00 50.25 249 ALA A O 1
ATOM 1560 N N . GLU A 1 250 ? -4.849 21.860 -7.666 1.00 42.92 250 GLU A N 1
ATOM 1561 C CA . GLU A 1 250 ? -3.822 21.535 -6.678 1.00 47.38 250 GLU A CA 1
ATOM 1562 C C . GLU A 1 250 ? -2.541 22.326 -6.924 1.00 50.72 250 GLU A C 1
ATOM 1563 O O . GLU A 1 250 ? -1.884 22.768 -5.971 1.00 54.32 250 GLU A O 1
ATOM 1569 N N . LEU A 1 251 ? -2.173 22.521 -8.186 1.00 39.38 251 LEU A N 1
ATOM 1570 C CA . LEU A 1 251 ? -0.966 23.250 -8.541 1.00 45.02 251 LEU A CA 1
ATOM 1571 C C . LEU A 1 251 ? -1.198 24.744 -8.726 1.00 45.94 251 LEU A C 1
ATOM 1572 O O . LEU A 1 251 ? -0.235 25.472 -8.997 1.00 48.74 251 LEU A O 1
ATOM 1577 N N . ASN A 1 252 ? -2.434 25.213 -8.569 1.00 41.90 252 ASN A N 1
ATOM 1578 C CA . ASN A 1 252 ? -2.827 26.583 -8.914 1.00 49.98 252 ASN A CA 1
ATOM 1579 C C . ASN A 1 252 ? -2.267 27.002 -10.277 1.00 54.23 252 ASN A C 1
ATOM 1580 O O . ASN A 1 252 ? -1.633 28.050 -10.425 1.00 54.94 252 ASN A O 1
ATOM 1585 N N . LYS A 1 253 ? -2.501 26.164 -11.285 1.00 49.95 253 LYS A N 1
ATOM 1586 C CA . LYS A 1 253 ? -2.168 26.512 -12.668 1.00 51.50 253 LYS A CA 1
ATOM 1587 C C . LYS A 1 253 ? -3.420 27.057 -13.354 1.00 56.08 253 LYS A C 1
ATOM 1588 O O . LYS A 1 253 ? -4.031 26.423 -14.219 1.00 47.12 253 LYS A O 1
ATOM 1594 N N . LYS A 1 254 ? -3.782 28.274 -12.950 1.00 53.42 254 LYS A N 1
ATOM 1595 C CA . LYS A 1 254 ? -5.057 28.859 -13.341 1.00 52.48 254 LYS A CA 1
ATOM 1596 C C . LYS A 1 254 ? -5.081 29.362 -14.777 1.00 48.56 254 LYS A C 1
ATOM 1597 O O . LYS A 1 254 ? -6.147 29.773 -15.242 1.00 59.26 254 LYS A O 1
ATOM 1603 N N . TYR A 1 255 ? -3.957 29.345 -15.490 1.00 45.53 255 TYR A N 1
ATOM 1604 C CA . TYR A 1 255 ? -3.921 29.841 -16.860 1.00 50.20 255 TYR A CA 1
ATOM 1605 C C . TYR A 1 255 ? -4.104 28.744 -17.908 1.00 49.47 255 TYR A C 1
ATOM 1606 O O . TYR A 1 255 ? -4.077 29.047 -19.104 1.00 57.00 255 TYR A O 1
ATOM 1615 N N . VAL A 1 256 ? -4.330 27.500 -17.489 1.00 42.97 256 VAL A N 1
ATOM 1616 C CA . VAL A 1 256 ? -4.491 26.369 -18.396 1.00 39.53 256 VAL A CA 1
ATOM 1617 C C . VAL A 1 256 ? -5.956 26.268 -18.811 1.00 38.11 256 VAL A C 1
ATOM 1618 O O . VAL A 1 256 ? -6.855 26.326 -17.966 1.00 37.35 256 VAL A O 1
ATOM 1622 N N . LYS A 1 257 ? -6.200 26.138 -20.112 1.00 31.15 257 LYS A N 1
ATOM 1623 C CA . LYS A 1 257 ? -7.545 25.898 -20.606 1.00 28.70 257 LYS A CA 1
ATOM 1624 C C . LYS A 1 257 ? -7.774 24.399 -20.675 1.00 28.64 257 LYS A C 1
ATOM 1625 O O . LYS A 1 257 ? -7.004 23.677 -21.324 1.00 31.08 257 LYS A O 1
ATOM 1631 N N . LEU A 1 258 ? -8.852 23.942 -20.043 1.00 30.59 258 LEU A N 1
ATOM 1632 C CA . LEU A 1 258 ? -9.205 22.529 -20.005 1.00 28.80 258 LEU A CA 1
ATOM 1633 C C . LEU A 1 258 ? -10.407 22.269 -20.902 1.00 28.48 258 LEU A C 1
ATOM 1634 O O . LEU A 1 258 ? -11.407 22.982 -20.837 1.00 27.21 258 LEU A O 1
ATOM 1639 N N . ILE A 1 259 ? -10.306 21.265 -21.759 1.00 26.29 259 ILE A N 1
ATOM 1640 C CA . ILE A 1 259 ? -11.459 20.799 -22.516 1.00 25.46 259 ILE A CA 1
ATOM 1641 C C . ILE A 1 259 ? -11.697 19.361 -22.122 1.00 24.14 259 ILE A C 1
ATOM 1642 O O . ILE A 1 259 ? -10.772 18.548 -22.128 1.00 24.47 259 ILE A O 1
ATOM 1647 N N . SER A 1 260 ? -12.929 19.030 -21.800 1.00 22.46 260 SER A N 1
ATOM 1648 C CA A SER A 1 260 ? -13.196 17.675 -21.364 0.51 24.86 260 SER A CA 1
ATOM 1649 C CA B SER A 1 260 ? -13.195 17.677 -21.363 0.49 24.44 260 SER A CA 1
ATOM 1650 C C . SER A 1 260 ? -14.216 17.030 -22.291 1.00 21.42 260 SER A C 1
ATOM 1651 O O . SER A 1 260 ? -14.586 17.583 -23.341 1.00 21.24 260 SER A O 1
ATOM 1656 N N . PHE A 1 261 ? -14.657 15.848 -21.892 1.00 22.44 261 PHE A N 1
ATOM 1657 C CA . PHE A 1 261 ? -15.608 15.061 -22.649 1.00 27.02 261 PHE A CA 1
ATOM 1658 C C . PHE A 1 261 ? -16.796 14.709 -21.767 1.00 24.93 261 PHE A C 1
ATOM 1659 O O . PHE A 1 261 ? -16.646 14.502 -20.550 1.00 26.77 261 PHE A O 1
ATOM 1667 N N . ASP A 1 262 ? -17.972 14.694 -22.402 1.00 24.57 262 ASP A N 1
ATOM 1668 C CA . ASP A 1 262 ? -19.232 14.211 -21.833 1.00 26.24 262 ASP A CA 1
ATOM 1669 C C . ASP A 1 262 ? -19.815 15.182 -20.810 1.00 28.89 262 ASP A C 1
ATOM 1670 O O . ASP A 1 262 ? -19.257 16.259 -20.581 1.00 24.39 262 ASP A O 1
ATOM 1675 N N . THR A 1 263 ? -20.956 14.832 -20.206 1.00 25.80 263 THR A N 1
ATOM 1676 C CA . THR A 1 263 ? -21.711 15.836 -19.462 1.00 26.18 263 THR A CA 1
ATOM 1677 C C . THR A 1 263 ? -22.069 15.339 -18.061 1.00 29.10 263 THR A C 1
ATOM 1678 O O . THR A 1 263 ? -23.158 15.624 -17.534 1.00 29.64 263 THR A O 1
ATOM 1682 N N . GLU A 1 264 ? -21.179 14.573 -17.435 1.00 27.51 264 GLU A N 1
ATOM 1683 C CA . GLU A 1 264 ? -21.415 14.175 -16.051 1.00 31.54 264 GLU A CA 1
ATOM 1684 C C . GLU A 1 264 ? -21.619 15.403 -15.168 1.00 28.79 264 GLU A C 1
ATOM 1685 O O . GLU A 1 264 ? -21.037 16.463 -15.400 1.00 27.84 264 GLU A O 1
ATOM 1691 N N . LYS A 1 265 ? -22.440 15.239 -14.129 1.00 27.71 265 LYS A N 1
ATOM 1692 C CA . LYS A 1 265 ? -22.763 16.378 -13.276 1.00 32.42 265 LYS A CA 1
ATOM 1693 C C . LYS A 1 265 ? -21.503 17.058 -12.759 1.00 29.84 265 LYS A C 1
ATOM 1694 O O . LYS A 1 265 ? -21.389 18.287 -12.792 1.00 33.80 265 LYS A O 1
ATOM 1700 N N . GLN A 1 266 ? -20.534 16.280 -12.289 1.00 30.93 266 GLN A N 1
ATOM 1701 C CA . GLN A 1 266 ? -19.351 16.913 -11.724 1.00 29.94 266 GLN A CA 1
ATOM 1702 C C . GLN A 1 266 ? -18.526 17.634 -12.791 1.00 34.45 266 GLN A C 1
ATOM 1703 O O . GLN A 1 266 ? -17.850 18.624 -12.488 1.00 30.94 266 GLN A O 1
ATOM 1709 N N . THR A 1 267 ? -18.593 17.182 -14.046 1.00 26.78 267 THR A N 1
ATOM 1710 C CA . THR A 1 267 ? -17.954 17.928 -15.134 1.00 28.67 267 THR A CA 1
ATOM 1711 C C . THR A 1 267 ? -18.674 19.250 -15.405 1.00 26.93 267 THR A C 1
ATOM 1712 O O . THR A 1 267 ? -18.042 20.296 -15.589 1.00 28.60 267 THR A O 1
ATOM 1716 N N . LEU A 1 268 ? -19.994 19.206 -15.482 1.00 27.69 268 LEU A N 1
ATOM 1717 C CA . LEU A 1 268 ? -20.754 20.416 -15.779 1.00 30.71 268 LEU A CA 1
ATOM 1718 C C . LEU A 1 268 ? -20.594 21.455 -14.678 1.00 31.29 268 LEU A C 1
ATOM 1719 O O . LEU A 1 268 ? -20.547 22.663 -14.950 1.00 32.07 268 LEU A O 1
ATOM 1724 N N . ASP A 1 269 ? -20.537 21.008 -13.427 1.00 32.23 269 ASP A N 1
ATOM 1725 C CA . ASP A 1 269 ? -20.248 21.930 -12.329 1.00 33.48 269 ASP A CA 1
ATOM 1726 C C . ASP A 1 269 ? -18.914 22.637 -12.526 1.00 36.92 269 ASP A C 1
ATOM 1727 O O . ASP A 1 269 ? -18.787 23.836 -12.225 1.00 32.75 269 ASP A O 1
ATOM 1732 N N . LEU A 1 270 ? -17.896 21.910 -13.026 1.00 29.16 270 LEU A N 1
ATOM 1733 C CA . LEU A 1 270 ? -16.614 22.535 -13.294 1.00 29.17 270 LEU A CA 1
ATOM 1734 C C . LEU A 1 270 ? -16.697 23.505 -14.469 1.00 32.71 270 LEU A C 1
ATOM 1735 O O . LEU A 1 270 ? -16.025 24.546 -14.460 1.00 32.11 270 LEU A O 1
ATOM 1740 N N . VAL A 1 271 ? -17.513 23.201 -15.482 1.00 27.94 271 VAL A N 1
ATOM 1741 C CA . VAL A 1 271 ? -17.764 24.192 -16.525 1.00 29.00 271 VAL A CA 1
ATOM 1742 C C . VAL A 1 271 ? -18.449 25.411 -15.916 1.00 30.88 271 VAL A C 1
ATOM 1743 O O . VAL A 1 271 ? -18.047 26.560 -16.146 1.00 30.54 271 VAL A O 1
ATOM 1747 N N . LYS A 1 272 ? -19.454 25.167 -15.071 1.00 34.64 272 LYS A N 1
ATOM 1748 C CA . LYS A 1 272 ? -20.235 26.275 -14.525 1.00 39.05 272 LYS A CA 1
ATOM 1749 C C . LYS A 1 272 ? -19.354 27.240 -13.745 1.00 38.00 272 LYS A C 1
ATOM 1750 O O . LYS A 1 272 ? -19.499 28.462 -13.870 1.00 43.83 272 LYS A O 1
ATOM 1756 N N . GLU A 1 273 ? -18.390 26.717 -12.988 1.00 38.60 273 GLU A N 1
ATOM 1757 C CA . GLU A 1 273 ? -17.516 27.550 -12.181 1.00 41.32 273 GLU A CA 1
ATOM 1758 C C . GLU A 1 273 ? -16.210 27.926 -12.871 1.00 48.59 273 GLU A C 1
ATOM 1759 O O . GLU A 1 273 ? -15.311 28.455 -12.209 1.00 47.40 273 GLU A O 1
ATOM 1765 N N . GLY A 1 274 ? -16.079 27.675 -14.180 1.00 40.43 274 GLY A N 1
ATOM 1766 C CA . GLY A 1 274 ? -14.955 28.165 -14.966 1.00 41.38 274 GLY A CA 1
ATOM 1767 C C . GLY A 1 274 ? -13.689 27.339 -14.883 1.00 38.98 274 GLY A C 1
ATOM 1768 O O . GLY A 1 274 ? -12.667 27.724 -15.481 1.00 35.82 274 GLY A O 1
ATOM 1769 N N . ALA A 1 275 ? -13.707 26.231 -14.147 1.00 30.48 275 ALA A N 1
ATOM 1770 C CA . ALA A 1 275 ? -12.516 25.408 -14.056 1.00 32.58 275 ALA A CA 1
ATOM 1771 C C . ALA A 1 275 ? -12.263 24.669 -15.368 1.00 28.29 275 ALA A C 1
ATOM 1772 O O . ALA A 1 275 ? -11.109 24.504 -15.783 1.00 34.22 275 ALA A O 1
ATOM 1774 N N . ILE A 1 276 ? -13.322 24.234 -16.042 1.00 32.11 276 ILE A N 1
ATOM 1775 C CA . ILE A 1 276 ? -13.229 23.607 -17.365 1.00 31.79 276 ILE A CA 1
ATOM 1776 C C . ILE A 1 276 ? -13.810 24.574 -18.389 1.00 26.44 276 ILE A C 1
ATOM 1777 O O . ILE A 1 276 ? -14.949 25.029 -18.237 1.00 30.77 276 ILE A O 1
ATOM 1782 N N . ALA A 1 277 ? -13.038 24.881 -19.450 1.00 25.44 277 ALA A N 1
ATOM 1783 C CA . ALA A 1 277 ? -13.522 25.869 -20.411 1.00 23.91 277 ALA A CA 1
ATOM 1784 C C . ALA A 1 277 ? -14.625 25.309 -21.288 1.00 26.97 277 ALA A C 1
ATOM 1785 O O . ALA A 1 277 ? -15.551 26.040 -21.677 1.00 28.14 277 ALA A O 1
ATOM 1787 N N . ALA A 1 278 ? -14.568 24.016 -21.588 1.00 28.00 278 ALA A N 1
ATOM 1788 C CA . ALA A 1 278 ? -15.582 23.437 -22.450 1.00 21.74 278 ALA A CA 1
ATOM 1789 C C . ALA A 1 278 ? -15.571 21.938 -22.253 1.00 24.23 278 ALA A C 1
ATOM 1790 O O . ALA A 1 278 ? -14.548 21.345 -21.909 1.00 23.53 278 ALA A O 1
ATOM 1792 N N . THR A 1 279 ? -16.731 21.327 -22.448 1.00 23.93 279 THR A N 1
ATOM 1793 C CA . THR A 1 279 ? -16.767 19.878 -22.537 1.00 21.55 279 THR A CA 1
ATOM 1794 C C . THR A 1 279 ? -17.552 19.518 -23.783 1.00 23.13 279 THR A C 1
ATOM 1795 O O . THR A 1 279 ? -18.390 20.298 -24.255 1.00 22.79 279 THR A O 1
ATOM 1799 N N . LEU A 1 280 ? -17.246 18.348 -24.345 1.00 19.42 280 LEU A N 1
ATOM 1800 C CA . LEU A 1 280 ? -17.818 17.930 -25.613 1.00 21.33 280 LEU A CA 1
ATOM 1801 C C . LEU A 1 280 ? -18.945 16.959 -25.318 1.00 22.23 280 LEU A C 1
ATOM 1802 O O . LEU A 1 280 ? -18.710 15.924 -24.680 1.00 24.55 280 LEU A O 1
ATOM 1807 N N . ALA A 1 281 ? -20.162 17.318 -25.717 1.00 20.01 281 ALA A N 1
ATOM 1808 C CA . ALA A 1 281 ? -21.354 16.537 -25.402 1.00 21.03 281 ALA A CA 1
ATOM 1809 C C . ALA A 1 281 ? -21.686 15.656 -26.579 1.00 19.53 281 ALA A C 1
ATOM 1810 O O . ALA A 1 281 ? -21.806 16.153 -27.704 1.00 22.45 281 ALA A O 1
ATOM 1812 N N . GLN A 1 282 ? -21.759 14.350 -26.341 1.00 21.64 282 GLN A N 1
ATOM 1813 C CA . GLN A 1 282 ? -22.145 13.431 -27.397 1.00 25.30 282 GLN A CA 1
ATOM 1814 C C . GLN A 1 282 ? -23.624 13.622 -27.700 1.00 25.30 282 GLN A C 1
ATOM 1815 O O . GLN A 1 282 ? -24.378 14.085 -26.850 1.00 24.39 282 GLN A O 1
ATOM 1821 N N . GLY A 1 283 ? -24.020 13.331 -28.947 1.00 24.42 283 GLY A N 1
ATOM 1822 C CA . GLY A 1 283 ? -25.373 13.559 -29.410 1.00 23.82 283 GLY A CA 1
ATOM 1823 C C . GLY A 1 283 ? -26.339 12.503 -28.902 1.00 26.68 283 GLY A C 1
ATOM 1824 O O . GLY A 1 283 ? -26.977 11.792 -29.685 1.00 24.60 283 GLY A O 1
ATOM 1825 N N . THR A 1 284 ? -26.477 12.402 -27.584 1.00 25.20 284 THR A N 1
ATOM 1826 C CA . THR A 1 284 ? -27.206 11.259 -27.039 1.00 25.07 284 THR A CA 1
ATOM 1827 C C . THR A 1 284 ? -28.690 11.331 -27.347 1.00 28.78 284 THR A C 1
ATOM 1828 O O . THR A 1 284 ? -29.342 10.281 -27.436 1.00 25.76 284 THR A O 1
ATOM 1832 N N . TRP A 1 285 ? -29.254 12.541 -27.470 1.00 29.60 285 TRP A N 1
ATOM 1833 C CA . TRP A 1 285 ? -30.654 12.625 -27.866 1.00 31.58 285 TRP A CA 1
ATOM 1834 C C . TRP A 1 285 ? -30.814 12.084 -29.272 1.00 31.62 285 TRP A C 1
ATOM 1835 O O . TRP A 1 285 ? -31.697 11.252 -29.532 1.00 28.03 285 TRP A O 1
ATOM 1846 N N . ASN A 1 286 ? -29.927 12.516 -30.184 1.00 26.53 286 ASN A N 1
ATOM 1847 C CA . ASN A 1 286 ? -29.934 11.998 -31.551 1.00 28.08 286 ASN A CA 1
ATOM 1848 C C . ASN A 1 286 ? -29.801 10.480 -31.583 1.00 25.60 286 ASN A C 1
ATOM 1849 O O . ASN A 1 286 ? -30.461 9.818 -32.400 1.00 30.14 286 ASN A O 1
ATOM 1854 N N . MET A 1 287 ? -28.920 9.920 -30.736 1.00 28.32 287 MET A N 1
ATOM 1855 C CA . MET A 1 287 ? -28.747 8.467 -30.657 1.00 27.35 287 MET A CA 1
ATOM 1856 C C . MET A 1 287 ? -30.067 7.769 -30.349 1.00 27.76 287 MET A C 1
ATOM 1857 O O . MET A 1 287 ? -30.463 6.824 -31.035 1.00 30.09 287 MET A O 1
ATOM 1862 N N . GLY A 1 288 ? -30.727 8.183 -29.275 1.00 26.77 288 GLY A N 1
ATOM 1863 C CA . GLY A 1 288 ? -31.976 7.534 -28.914 1.00 29.02 288 GLY A CA 1
ATOM 1864 C C . GLY A 1 288 ? -33.026 7.767 -29.971 1.00 30.73 288 GLY A C 1
ATOM 1865 O O . GLY A 1 288 ? -33.745 6.846 -30.373 1.00 34.21 288 GLY A O 1
ATOM 1866 N N . TYR A 1 289 ? -33.110 9.004 -30.454 1.00 29.74 289 TYR A N 1
ATOM 1867 C CA . TYR A 1 289 ? -34.172 9.374 -31.369 1.00 31.14 289 TYR A CA 1
ATOM 1868 C C . TYR A 1 289 ? -34.054 8.609 -32.673 1.00 36.55 289 TYR A C 1
ATOM 1869 O O . TYR A 1 289 ? -34.995 7.918 -33.096 1.00 37.03 289 TYR A O 1
ATOM 1878 N N . TRP A 1 290 ? -32.912 8.737 -33.350 1.00 32.42 290 TRP A N 1
ATOM 1879 C CA . TRP A 1 290 ? -32.806 8.052 -34.627 1.00 30.41 290 TRP A CA 1
ATOM 1880 C C . TRP A 1 290 ? -32.645 6.541 -34.470 1.00 26.87 290 TRP A C 1
ATOM 1881 O O . TRP A 1 290 ? -32.997 5.813 -35.403 1.00 33.58 290 TRP A O 1
ATOM 1892 N N . SER A 1 291 ? -32.196 6.043 -33.311 1.00 27.73 291 SER A N 1
ATOM 1893 C CA . SER A 1 291 ? -32.243 4.599 -33.071 1.00 25.60 291 SER A CA 1
ATOM 1894 C C . SER A 1 291 ? -33.675 4.093 -33.160 1.00 33.96 291 SER A C 1
ATOM 1895 O O . SER A 1 291 ? -33.951 3.105 -33.843 1.00 31.69 291 SER A O 1
ATOM 1898 N N . LEU A 1 292 ? -34.609 4.779 -32.491 1.00 29.44 292 LEU A N 1
ATOM 1899 C CA . LEU A 1 292 ? -35.994 4.319 -32.554 1.00 29.22 292 LEU A CA 1
ATOM 1900 C C . LEU A 1 292 ? -36.560 4.495 -33.951 1.00 26.02 292 LEU A C 1
ATOM 1901 O O . LEU A 1 292 ? -37.261 3.609 -34.442 1.00 36.34 292 LEU A O 1
ATOM 1906 N N . GLN A 1 293 ? -36.271 5.625 -34.600 1.00 28.17 293 GLN A N 1
ATOM 1907 C CA . GLN A 1 293 ? -36.729 5.859 -35.964 1.00 30.10 293 GLN A CA 1
ATOM 1908 C C . GLN A 1 293 ? -36.277 4.748 -36.900 1.00 42.82 293 GLN A C 1
ATOM 1909 O O . GLN A 1 293 ? -37.053 4.238 -37.725 1.00 37.10 293 GLN A O 1
ATOM 1915 N N . PHE A 1 294 ? -35.011 4.358 -36.787 1.00 29.34 294 PHE A N 1
ATOM 1916 C CA . PHE A 1 294 ? -34.508 3.252 -37.590 1.00 34.44 294 PHE A CA 1
ATOM 1917 C C . PHE A 1 294 ? -35.167 1.932 -37.191 1.00 31.21 294 PHE A C 1
ATOM 1918 O O . PHE A 1 294 ? -35.545 1.130 -38.049 1.00 37.79 294 PHE A O 1
ATOM 1926 N N . LEU A 1 295 ? -35.294 1.671 -35.890 1.00 32.30 295 LEU A N 1
ATOM 1927 C CA . LEU A 1 295 ? -35.892 0.414 -35.454 1.00 30.30 295 LEU A CA 1
ATOM 1928 C C . LEU A 1 295 ? -37.345 0.327 -35.903 1.00 37.63 295 LEU A C 1
ATOM 1929 O O . LEU A 1 295 ? -37.775 -0.681 -36.480 1.00 39.87 295 LEU A O 1
ATOM 1934 N N . PHE A 1 296 ? -38.119 1.380 -35.630 1.00 38.91 296 PHE A N 1
ATOM 1935 C CA . PHE A 1 296 ? -39.507 1.423 -36.074 1.00 43.19 296 PHE A CA 1
ATOM 1936 C C . PHE A 1 296 ? -39.585 1.145 -37.561 1.00 41.84 296 PHE A C 1
ATOM 1937 O O . PHE A 1 296 ? -40.464 0.411 -38.027 1.00 45.29 296 PHE A O 1
ATOM 1945 N N . HIS A 1 297 ? -38.620 1.668 -38.308 1.00 36.70 297 HIS A N 1
ATOM 1946 C CA . HIS A 1 297 ? -38.648 1.549 -39.754 1.00 36.78 297 HIS A CA 1
ATOM 1947 C C . HIS A 1 297 ? -38.388 0.120 -40.224 1.00 50.64 297 HIS A C 1
ATOM 1948 O O . HIS A 1 297 ? -38.999 -0.327 -41.202 1.00 51.29 297 HIS A O 1
ATOM 1955 N N . LEU A 1 298 ? -37.487 -0.611 -39.556 1.00 42.54 298 LEU A N 1
ATOM 1956 C CA . LEU A 1 298 ? -37.231 -1.996 -39.947 1.00 44.80 298 LEU A CA 1
ATOM 1957 C C . LEU A 1 298 ? -38.405 -2.896 -39.579 1.00 49.71 298 LEU A C 1
ATOM 1958 O O . LEU A 1 298 ? -38.744 -3.824 -40.324 1.00 56.56 298 LEU A O 1
ATOM 1963 N N . HIS A 1 299 ? -39.032 -2.641 -38.432 1.00 46.99 299 HIS A N 1
ATOM 1964 C CA . HIS A 1 299 ? -40.188 -3.415 -37.992 1.00 50.85 299 HIS A CA 1
ATOM 1965 C C . HIS A 1 299 ? -41.373 -3.292 -38.939 1.00 55.56 299 HIS A C 1
ATOM 1966 O O . HIS A 1 299 ? -42.317 -4.079 -38.823 1.00 59.34 299 HIS A O 1
ATOM 1973 N N . HIS A 1 300 ? -41.360 -2.326 -39.853 1.00 53.60 300 HIS A N 1
ATOM 1974 C CA . HIS A 1 300 ? -42.431 -2.146 -40.825 1.00 60.86 300 HIS A CA 1
ATOM 1975 C C . HIS A 1 300 ? -41.966 -2.387 -42.253 1.00 62.50 300 HIS A C 1
ATOM 1976 O O . HIS A 1 300 ? -42.656 -1.967 -43.192 1.00 67.40 300 HIS A O 1
ATOM 1983 N N . HIS A 1 301 ? -40.796 -3.013 -42.431 1.00 58.94 301 HIS A N 1
ATOM 1984 C CA . HIS A 1 301 ? -40.206 -3.382 -43.719 1.00 67.27 301 HIS A CA 1
ATOM 1985 C C . HIS A 1 301 ? -40.481 -2.357 -44.807 1.00 74.92 301 HIS A C 1
ATOM 1986 O O . HIS A 1 301 ? -40.781 -2.711 -45.954 1.00 73.48 301 HIS A O 1
ATOM 1993 N N . LEU A 1 302 ? -40.379 -1.079 -44.443 1.00 72.40 302 LEU A N 1
ATOM 1994 C CA . LEU A 1 302 ? -40.499 0.001 -45.409 1.00 71.09 302 LEU A CA 1
ATOM 1995 C C . LEU A 1 302 ? -39.240 0.162 -46.263 1.00 74.95 302 LEU A C 1
ATOM 1996 O O . LEU A 1 302 ? -39.251 0.960 -47.208 1.00 76.45 302 LEU A O 1
ATOM 2001 N N . THR A 1 303 ? -38.165 -0.593 -45.977 1.00 76.12 303 THR A N 1
ATOM 2002 C CA . THR A 1 303 ? -36.901 -0.491 -46.706 1.00 74.30 303 THR A CA 1
ATOM 2003 C C . THR A 1 303 ? -36.492 -1.816 -47.351 1.00 85.34 303 THR A C 1
ATOM 2004 O O . THR A 1 303 ? -35.315 -2.014 -47.673 1.00 88.03 303 THR A O 1
ATOM 2008 N N . SER A 1 304 ? -37.477 -2.695 -47.557 1.00 83.95 304 SER A N 1
ATOM 2009 C CA . SER A 1 304 ? -37.197 -4.026 -48.154 1.00 86.30 304 SER A CA 1
ATOM 2010 C C . SER A 1 304 ? -38.233 -4.398 -49.221 1.00 91.62 304 SER A C 1
ATOM 2011 O O . SER A 1 304 ? -38.753 -5.525 -49.160 1.00 95.13 304 SER A O 1
ATOM 2014 N N . PRO A 1 305 ? -38.574 -3.512 -50.186 1.00 88.96 305 PRO A N 1
ATOM 2015 C CA . PRO A 1 305 ? -39.475 -3.849 -51.283 1.00 87.43 305 PRO A CA 1
ATOM 2016 C C . PRO A 1 305 ? -38.642 -4.316 -52.489 1.00 88.19 305 PRO A C 1
ATOM 2017 O O . PRO A 1 305 ? -37.460 -4.581 -52.330 1.00 78.42 305 PRO A O 1
ATOM 2021 N N . SER A 1 306 ? -39.266 -4.380 -53.668 1.00 85.67 306 SER A N 1
ATOM 2022 C CA . SER A 1 306 ? -38.555 -4.832 -54.893 1.00 86.52 306 SER A CA 1
ATOM 2023 C C . SER A 1 306 ? -37.700 -3.701 -55.479 1.00 84.97 306 SER A C 1
ATOM 2024 O O . SER A 1 306 ? -36.639 -4.008 -56.058 1.00 79.23 306 SER A O 1
ATOM 2027 N N . ARG A 1 307 ? -38.145 -2.449 -55.335 1.00 77.45 307 ARG A N 1
ATOM 2028 C CA . ARG A 1 307 ? -37.397 -1.298 -55.911 1.00 77.03 307 ARG A CA 1
ATOM 2029 C C . ARG A 1 307 ? -36.704 -0.500 -54.800 1.00 81.18 307 ARG A C 1
ATOM 2030 O O . ARG A 1 307 ? -37.210 0.580 -54.442 1.00 76.20 307 ARG A O 1
ATOM 2038 N N . SER A 1 308 ? -35.587 -1.023 -54.289 1.00 74.72 308 SER A N 1
ATOM 2039 C CA . SER A 1 308 ? -34.798 -0.356 -53.220 1.00 65.97 308 SER A CA 1
ATOM 2040 C C . SER A 1 308 ? -33.367 -0.902 -53.239 1.00 62.58 308 SER A C 1
ATOM 2041 O O . SER A 1 308 ? -32.509 -0.333 -52.553 1.00 63.35 308 SER A O 1
ATOM 2044 N N . GLY A 1 309 ? -33.143 -1.972 -54.005 1.00 67.65 309 GLY A N 1
ATOM 2045 C CA . GLY A 1 309 ? -31.816 -2.601 -54.137 1.00 57.65 309 GLY A CA 1
ATOM 2046 C C . GLY A 1 309 ? -31.244 -3.005 -52.794 1.00 67.68 309 GLY A C 1
ATOM 2047 O O . GLY A 1 309 ? -30.206 -2.433 -52.413 1.00 61.53 309 GLY A O 1
ATOM 2048 N N . ASP A 1 310 ? -31.881 -3.974 -52.127 1.00 65.38 310 ASP A N 1
ATOM 2049 C CA . ASP A 1 310 ? -31.438 -4.448 -50.788 1.00 69.50 310 ASP A CA 1
ATOM 2050 C C . ASP A 1 310 ? -31.250 -3.217 -49.901 1.00 66.06 310 ASP A C 1
ATOM 2051 O O . ASP A 1 310 ? -32.263 -2.712 -49.381 1.00 71.38 310 ASP A O 1
ATOM 2056 N N . ALA A 1 311 ? -29.988 -2.788 -49.751 1.00 73.17 311 ALA A N 1
ATOM 2057 C CA . ALA A 1 311 ? -29.523 -1.576 -49.024 1.00 65.49 311 ALA A CA 1
ATOM 2058 C C . ALA A 1 311 ? -29.727 -1.638 -47.502 1.00 64.89 311 ALA A C 1
ATOM 2059 O O . ALA A 1 311 ? -28.709 -1.520 -46.789 1.00 62.42 311 ALA A O 1
ATOM 2061 N N . LEU A 1 312 ? -30.989 -1.717 -47.050 1.00 60.75 312 LEU A N 1
ATOM 2062 C CA . LEU A 1 312 ? -31.440 -1.755 -45.629 1.00 55.13 312 LEU A CA 1
ATOM 2063 C C . LEU A 1 312 ? -31.139 -0.417 -44.943 1.00 48.74 312 LEU A C 1
ATOM 2064 O O . LEU A 1 312 ? -31.058 0.606 -45.640 1.00 52.33 312 LEU A O 1
ATOM 2069 N N . LEU A 1 313 ? -30.974 -0.434 -43.621 1.00 39.54 313 LEU A N 1
ATOM 2070 C CA . LEU A 1 313 ? -30.726 0.812 -42.849 1.00 36.72 313 LEU A CA 1
ATOM 2071 C C . LEU A 1 313 ? -29.371 1.421 -43.212 1.00 35.82 313 LEU A C 1
ATOM 2072 O O . LEU A 1 313 ? -28.449 0.669 -43.559 1.00 34.95 313 LEU A O 1
ATOM 2077 N N . PRO A 1 314 ? -29.194 2.757 -43.096 1.00 33.36 314 PRO A N 1
ATOM 2078 C CA . PRO A 1 314 ? -27.882 3.386 -43.279 1.00 34.76 314 PRO A CA 1
ATOM 2079 C C . PRO A 1 314 ? -26.937 2.759 -42.239 1.00 29.08 314 PRO A C 1
ATOM 2080 O O . PRO A 1 314 ? -27.305 2.603 -41.092 1.00 30.99 314 PRO A O 1
ATOM 2084 N N . ALA A 1 315 ? -25.702 2.479 -42.644 1.00 32.62 315 ALA A N 1
ATOM 2085 C CA . ALA A 1 315 ? -24.795 1.732 -41.775 1.00 32.82 315 ALA A CA 1
ATOM 2086 C C . ALA A 1 315 ? -24.364 2.550 -40.560 1.00 26.26 315 ALA A C 1
ATOM 2087 O O . ALA A 1 315 ? -24.046 1.977 -39.518 1.00 26.90 315 ALA A O 1
ATOM 2089 N N . TYR A 1 316 ? -24.335 3.873 -40.686 1.00 28.32 316 TYR A N 1
ATOM 2090 C CA . TYR A 1 316 ? -23.831 4.734 -39.630 1.00 32.30 316 TYR A CA 1
ATOM 2091 C C . TYR A 1 316 ? -24.528 6.086 -39.654 1.00 28.06 316 TYR A C 1
ATOM 2092 O O . TYR A 1 316 ? -24.760 6.669 -40.716 1.00 29.16 316 TYR A O 1
ATOM 2101 N N . VAL A 1 317 ? -24.840 6.596 -38.466 1.00 30.96 317 VAL A N 1
ATOM 2102 C CA . VAL A 1 317 ? -25.393 7.930 -38.313 1.00 25.48 317 VAL A CA 1
ATOM 2103 C C . VAL A 1 317 ? -24.485 8.668 -37.343 1.00 26.41 317 VAL A C 1
ATOM 2104 O O . VAL A 1 317 ? -24.326 8.236 -36.197 1.00 25.84 317 VAL A O 1
ATOM 2108 N N . ASP A 1 318 ? -23.864 9.744 -37.815 1.00 26.83 318 ASP A N 1
ATOM 2109 C CA . ASP A 1 318 ? -23.037 10.602 -36.972 1.00 25.23 318 ASP A CA 1
ATOM 2110 C C . ASP A 1 318 ? -23.963 11.458 -36.122 1.00 24.11 318 ASP A C 1
ATOM 2111 O O . ASP A 1 318 ? -24.490 12.467 -36.607 1.00 28.38 318 ASP A O 1
ATOM 2116 N N . THR A 1 319 ? -24.098 11.109 -34.840 1.00 25.38 319 THR A N 1
ATOM 2117 C CA . THR A 1 319 ? -25.058 11.803 -33.993 1.00 21.18 319 THR A CA 1
ATOM 2118 C C . THR A 1 319 ? -24.560 13.151 -33.482 1.00 23.88 319 THR A C 1
ATOM 2119 O O . THR A 1 319 ? -25.327 13.876 -32.827 1.00 24.78 319 THR A O 1
ATOM 2123 N N . GLY A 1 320 ? -23.306 13.495 -33.740 1.00 24.62 320 GLY A N 1
ATOM 2124 C CA . GLY A 1 320 ? -22.829 14.845 -33.561 1.00 26.18 320 GLY A CA 1
ATOM 2125 C C . GLY A 1 320 ? -22.210 15.113 -32.199 1.00 22.80 320 GLY A C 1
ATOM 2126 O O . GLY A 1 320 ? -22.292 14.320 -31.253 1.00 25.48 320 GLY A O 1
ATOM 2127 N N . ILE A 1 321 ? -21.612 16.294 -32.098 1.00 23.20 321 ILE A N 1
ATOM 2128 C CA . ILE A 1 321 ? -21.003 16.758 -30.860 1.00 25.12 321 ILE A CA 1
ATOM 2129 C C . ILE A 1 321 ? -21.443 18.184 -30.611 1.00 25.04 321 ILE A C 1
ATOM 2130 O O . ILE A 1 321 ? -21.517 18.991 -31.543 1.00 25.84 321 ILE A O 1
ATOM 2135 N N . THR A 1 322 ? -21.677 18.514 -29.345 1.00 22.79 322 THR A N 1
ATOM 2136 C CA . THR A 1 322 ? -21.944 19.884 -28.963 1.00 24.49 322 THR A CA 1
ATOM 2137 C C . THR A 1 322 ? -20.868 20.345 -28.002 1.00 23.05 322 THR A C 1
ATOM 2138 O O . THR A 1 322 ? -20.571 19.655 -27.022 1.00 24.53 322 THR A O 1
ATOM 2142 N N . VAL A 1 323 ? -20.311 21.516 -28.276 1.00 21.40 323 VAL A N 1
ATOM 2143 C CA . VAL A 1 323 ? -19.406 22.154 -27.335 1.00 24.31 323 VAL A CA 1
ATOM 2144 C C . VAL A 1 323 ? -20.247 22.789 -26.245 1.00 25.41 323 VAL A C 1
ATOM 2145 O O . VAL A 1 323 ? -21.043 23.688 -26.519 1.00 25.01 323 VAL A O 1
ATOM 2149 N N . VAL A 1 324 ? -20.017 22.362 -25.006 1.00 23.58 324 VAL A N 1
ATOM 2150 C CA . VAL A 1 324 ? -20.727 22.852 -23.839 1.00 23.57 324 VAL A CA 1
ATOM 2151 C C . VAL A 1 324 ? -19.806 23.823 -23.126 1.00 27.34 324 VAL A C 1
ATOM 2152 O O . VAL A 1 324 ? -18.694 23.456 -22.735 1.00 22.63 324 VAL A O 1
ATOM 2156 N N . THR A 1 325 ? -20.279 25.062 -22.943 1.00 26.73 325 THR A N 1
ATOM 2157 C CA . THR A 1 325 ? -19.528 26.087 -22.233 1.00 29.66 325 THR A CA 1
ATOM 2158 C C . THR A 1 325 ? -20.442 26.692 -21.168 1.00 30.70 325 THR A C 1
ATOM 2159 O O . THR A 1 325 ? -21.576 26.244 -21.004 1.00 29.87 325 THR A O 1
ATOM 2163 N N . ARG A 1 326 ? -19.979 27.734 -20.471 1.00 32.87 326 ARG A N 1
ATOM 2164 C CA . ARG A 1 326 ? -20.849 28.408 -19.500 1.00 42.87 326 ARG A CA 1
ATOM 2165 C C . ARG A 1 326 ? -22.159 28.882 -20.116 1.00 40.15 326 ARG A C 1
ATOM 2166 O O . ARG A 1 326 ? -23.162 29.028 -19.401 1.00 40.56 326 ARG A O 1
ATOM 2174 N N . ASP A 1 327 ? -22.174 29.125 -21.424 1.00 34.07 327 ASP A N 1
ATOM 2175 C CA . ASP A 1 327 ? -23.341 29.688 -22.087 1.00 43.45 327 ASP A CA 1
ATOM 2176 C C . ASP A 1 327 ? -24.489 28.695 -22.211 1.00 45.29 327 ASP A C 1
ATOM 2177 O O . ASP A 1 327 ? -25.651 29.107 -22.242 1.00 40.84 327 ASP A O 1
ATOM 2182 N N . ASN A 1 328 ? -24.200 27.402 -22.381 1.00 33.14 328 ASN A N 1
ATOM 2183 C CA . ASN A 1 328 ? -25.254 26.417 -22.542 1.00 30.41 328 ASN A CA 1
ATOM 2184 C C . ASN A 1 328 ? -25.160 25.280 -21.533 1.00 28.19 328 ASN A C 1
ATOM 2185 O O . ASN A 1 328 ? -25.931 24.324 -21.634 1.00 36.10 328 ASN A O 1
ATOM 2190 N N . VAL A 1 329 ? -24.256 25.364 -20.556 1.00 31.91 329 VAL A N 1
ATOM 2191 C CA . VAL A 1 329 ? -24.084 24.266 -19.610 1.00 29.75 329 VAL A CA 1
ATOM 2192 C C . VAL A 1 329 ? -25.417 23.895 -18.962 1.00 38.50 329 VAL A C 1
ATOM 2193 O O . VAL A 1 329 ? -25.721 22.710 -18.765 1.00 29.70 329 VAL A O 1
ATOM 2197 N N . ASP A 1 330 ? -26.264 24.893 -18.676 1.00 35.85 330 ASP A N 1
ATOM 2198 C CA . ASP A 1 330 ? -27.509 24.595 -17.973 1.00 41.58 330 ASP A CA 1
ATOM 2199 C C . ASP A 1 330 ? -28.381 23.627 -18.757 1.00 35.72 330 ASP A C 1
ATOM 2200 O O . ASP A 1 330 ? -29.131 22.853 -18.162 1.00 39.30 330 ASP A O 1
ATOM 2205 N N . HIS A 1 331 ? -28.269 23.624 -20.083 1.00 40.52 331 HIS A N 1
ATOM 2206 C CA . HIS A 1 331 ? -29.096 22.739 -20.897 1.00 41.73 331 HIS A CA 1
ATOM 2207 C C . HIS A 1 331 ? -28.719 21.269 -20.774 1.00 40.11 331 HIS A C 1
ATOM 2208 O O . HIS A 1 331 ? -29.449 20.434 -21.314 1.00 40.85 331 HIS A O 1
ATOM 2215 N N . PHE A 1 332 ? -27.612 20.921 -20.104 1.00 36.30 332 PHE A N 1
ATOM 2216 C CA . PHE A 1 332 ? -27.080 19.561 -20.166 1.00 42.12 332 PHE A CA 1
ATOM 2217 C C . PHE A 1 332 ? -27.130 18.784 -18.858 1.00 39.33 332 PHE A C 1
ATOM 2218 O O . PHE A 1 332 ? -26.736 17.611 -18.853 1.00 38.0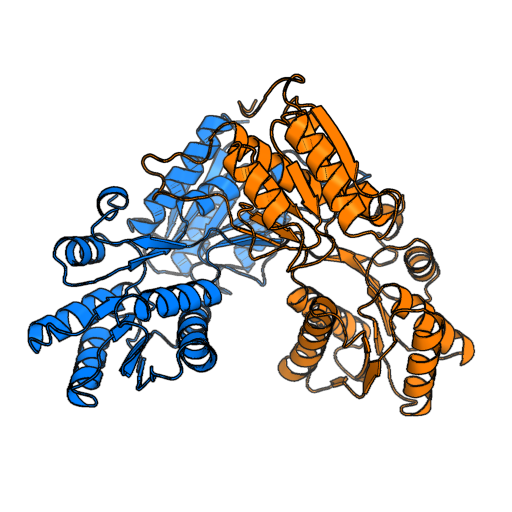2 332 PHE A O 1
ATOM 2226 N N . TYR A 1 333 ? -27.605 19.384 -17.764 1.00 36.91 333 TYR A N 1
ATOM 2227 C CA . TYR A 1 333 ? -27.835 18.630 -16.538 1.00 44.59 333 TYR A CA 1
ATOM 2228 C C . TYR A 1 333 ? -28.984 17.644 -16.741 1.00 44.78 333 TYR A C 1
ATOM 2229 O O . TYR A 1 333 ? -29.865 17.854 -17.577 1.00 53.55 333 TYR A O 1
ATOM 2238 N N . ALA A 1 334 ? -28.962 16.548 -15.985 1.00 55.25 334 ALA A N 1
ATOM 2239 C CA . ALA A 1 334 ? -30.006 15.521 -16.119 1.00 54.30 334 ALA A CA 1
ATOM 2240 C C . ALA A 1 334 ? -31.153 15.741 -15.132 1.00 53.57 334 ALA A C 1
ATOM 2241 O O . ALA A 1 334 ? -31.858 16.749 -15.195 1.00 59.28 334 ALA A O 1
ATOM 2243 N N . ILE B 1 38 ? -50.421 3.488 -34.905 1.00 64.07 38 ILE B N 1
ATOM 2244 C CA . ILE B 1 38 ? -50.121 4.395 -36.052 1.00 50.77 38 ILE B CA 1
ATOM 2245 C C . ILE B 1 38 ? -49.280 5.570 -35.546 1.00 52.32 38 ILE B C 1
ATOM 2246 O O . ILE B 1 38 ? -49.564 6.079 -34.446 1.00 50.13 38 ILE B O 1
ATOM 2251 N N . SER B 1 39 ? -48.286 5.976 -36.336 1.00 54.62 39 SER B N 1
ATOM 2252 C CA . SER B 1 39 ? -47.345 7.054 -35.941 1.00 45.82 39 SER B CA 1
ATOM 2253 C C . SER B 1 39 ? -47.988 8.421 -36.198 1.00 44.87 39 SER B C 1
ATOM 2254 O O . SER B 1 39 ? -48.939 8.487 -36.990 1.00 41.69 39 SER B O 1
ATOM 2257 N N . SER B 1 40 ? -47.485 9.459 -35.529 1.00 42.87 40 SER B N 1
ATOM 2258 C CA . SER B 1 40 ? -47.992 10.841 -35.718 1.00 38.44 40 SER B CA 1
ATOM 2259 C C . SER B 1 40 ? -47.058 11.588 -36.675 1.00 43.41 40 SER B C 1
ATOM 2260 O O . SER B 1 40 ? -47.215 12.813 -36.799 1.00 36.07 40 SER B O 1
ATOM 2263 N N . LEU B 1 41 ? -46.134 10.867 -37.327 1.00 43.23 41 LEU B N 1
ATOM 2264 C CA . LEU B 1 41 ? -45.172 11.508 -38.221 1.00 41.70 41 LEU B CA 1
ATOM 2265 C C . LEU B 1 41 ? -45.738 11.666 -39.624 1.00 45.78 41 LEU B C 1
ATOM 2266 O O . LEU B 1 41 ? -45.133 11.207 -40.598 1.00 43.77 41 LEU B O 1
ATOM 2271 N N . HIS B 1 42 ? -46.884 12.326 -39.745 1.00 38.69 42 HIS B N 1
ATOM 2272 C CA . HIS B 1 42 ? -47.538 12.518 -41.032 1.00 43.67 42 HIS B CA 1
ATOM 2273 C C . HIS B 1 42 ? -47.736 13.999 -41.310 1.00 42.99 42 HIS B C 1
ATOM 2274 O O . HIS B 1 42 ? -48.184 14.745 -40.436 1.00 39.34 42 HIS B O 1
ATOM 2281 N N . GLY B 1 43 ? -47.611 14.311 -42.584 1.00 45.91 43 GLY B N 1
ATOM 2282 C CA . GLY B 1 43 ? -47.953 15.659 -43.019 1.00 46.50 43 GLY B CA 1
ATOM 2283 C C . GLY B 1 43 ? -49.070 15.575 -44.028 1.00 44.43 43 GLY B C 1
ATOM 2284 O O . GLY B 1 43 ? -49.843 14.611 -43.960 1.00 45.23 43 GLY B O 1
ATOM 2285 N N . LYS B 1 44 ? -49.133 16.545 -44.934 1.00 54.68 44 LYS B N 1
ATOM 2286 C CA . LYS B 1 44 ? -50.167 16.543 -45.994 1.00 55.14 44 LYS B CA 1
ATOM 2287 C C . LYS B 1 44 ? -49.486 16.874 -47.324 1.00 58.46 44 LYS B C 1
ATOM 2288 O O . LYS B 1 44 ? -48.362 17.412 -47.300 1.00 52.58 44 LYS B O 1
ATOM 2294 N N . PRO B 1 45 ? -50.130 16.614 -48.483 1.00 56.32 45 PRO B N 1
ATOM 2295 C CA . PRO B 1 45 ? -49.553 16.922 -49.803 1.00 54.58 45 PRO B CA 1
ATOM 2296 C C . PRO B 1 45 ? -49.104 18.369 -50.077 1.00 57.62 45 PRO B C 1
ATOM 2297 O O . PRO B 1 45 ? -48.292 18.539 -50.957 1.00 49.60 45 PRO B O 1
ATOM 2301 N N . ASP B 1 46 ? -49.652 19.360 -49.362 1.00 58.12 46 ASP B N 1
ATOM 2302 C CA . ASP B 1 46 ? -49.268 20.784 -49.550 1.00 57.66 46 ASP B CA 1
ATOM 2303 C C . ASP B 1 46 ? -47.789 20.998 -49.195 1.00 54.34 46 ASP B C 1
ATOM 2304 O O . ASP B 1 46 ? -47.274 22.073 -49.534 1.00 52.42 46 ASP B O 1
ATOM 2309 N N . GLU B 1 47 ? -47.133 20.046 -48.515 1.00 56.19 47 GLU B N 1
ATOM 2310 C CA . GLU B 1 47 ? -45.709 20.236 -48.250 1.00 52.86 47 GLU B CA 1
ATOM 2311 C C . GLU B 1 47 ? -44.912 19.819 -49.483 1.00 53.62 47 GLU B C 1
ATOM 2312 O O . GLU B 1 47 ? -44.975 18.660 -49.911 1.00 50.43 47 GLU B O 1
ATOM 2318 N N . LYS B 1 48 ? -44.163 20.759 -50.047 1.00 48.19 48 LYS B N 1
ATOM 2319 C CA . LYS B 1 48 ? -43.458 20.560 -51.311 1.00 53.02 48 LYS B CA 1
ATOM 2320 C C . LYS B 1 48 ? -41.962 20.449 -51.032 1.00 50.60 48 LYS B C 1
ATOM 2321 O O . LYS B 1 48 ? -41.296 21.460 -50.793 1.00 58.71 48 LYS B O 1
ATOM 2327 N N . TYR B 1 49 ? -41.436 19.222 -51.078 1.00 47.91 49 TYR B N 1
ATOM 2328 C CA . TYR B 1 49 ? -39.995 18.983 -51.017 1.00 52.59 49 TYR B CA 1
ATOM 2329 C C . TYR B 1 49 ? -39.449 18.638 -52.401 1.00 48.48 49 TYR B C 1
ATOM 2330 O O . TYR B 1 49 ? -40.092 17.920 -53.173 1.00 52.82 49 TYR B O 1
ATOM 2339 N N . VAL B 1 50 ? -38.239 19.115 -52.687 1.00 56.83 50 VAL B N 1
ATOM 2340 C CA . VAL B 1 50 ? -37.629 19.015 -54.010 1.00 47.43 50 VAL B CA 1
ATOM 2341 C C . VAL B 1 50 ? -36.314 18.259 -53.893 1.00 54.15 50 VAL B C 1
ATOM 2342 O O . VAL B 1 50 ? -35.501 18.563 -53.015 1.00 49.92 50 VAL B O 1
ATOM 2346 N N . MET B 1 51 ? -36.097 17.295 -54.787 1.00 54.02 51 MET B N 1
ATOM 2347 C CA . MET B 1 51 ? -34.768 16.734 -55.004 1.00 57.67 51 MET B CA 1
ATOM 2348 C C . MET B 1 51 ? -34.110 17.452 -56.181 1.00 60.49 51 MET B C 1
ATOM 2349 O O . MET B 1 51 ? -34.777 17.804 -57.160 1.00 55.88 51 MET B O 1
ATOM 2354 N N . VAL B 1 52 ? -32.803 17.691 -56.070 1.00 51.87 52 VAL B N 1
ATOM 2355 C CA . VAL B 1 52 ? -32.057 18.444 -57.074 1.00 54.68 52 VAL B CA 1
ATOM 2356 C C . VAL B 1 52 ? -30.755 17.702 -57.349 1.00 60.72 52 VAL B C 1
ATOM 2357 O O . VAL B 1 52 ? -29.957 17.497 -56.430 1.00 57.44 52 VAL B O 1
ATOM 2361 N N . THR B 1 53 ? -30.541 17.300 -58.606 1.00 59.86 53 THR B N 1
ATOM 2362 C CA . THR B 1 53 ? -29.350 16.562 -59.036 1.00 59.64 53 THR B CA 1
ATOM 2363 C C . THR B 1 53 ? -28.577 17.386 -60.076 1.00 65.73 53 THR B C 1
ATOM 2364 O O . THR B 1 53 ? -28.828 18.581 -60.261 1.00 63.23 53 THR B O 1
ATOM 2368 N N . PHE B 1 54 ? -27.611 16.744 -60.752 1.00 60.97 54 PHE B N 1
ATOM 2369 C CA . PHE B 1 54 ? -26.745 17.481 -61.671 1.00 60.19 54 PHE B CA 1
ATOM 2370 C C . PHE B 1 54 ? -26.462 16.748 -62.977 1.00 65.01 54 PHE B C 1
ATOM 2371 O O . PHE B 1 54 ? -25.551 17.157 -63.713 1.00 73.71 54 PHE B O 1
ATOM 2379 N N . GLN B 1 55 ? -27.266 15.756 -63.333 1.00 65.68 55 GLN B N 1
ATOM 2380 C CA . GLN B 1 55 ? -27.169 15.032 -64.632 1.00 62.54 55 GLN B CA 1
ATOM 2381 C C . GLN B 1 55 ? -28.465 14.242 -64.617 1.00 59.53 55 GLN B C 1
ATOM 2382 O O . GLN B 1 55 ? -28.402 13.002 -64.598 1.00 60.22 55 GLN B O 1
ATOM 2388 N N . SER B 1 56 ? -29.558 15.010 -64.640 1.00 57.49 56 SER B N 1
ATOM 2389 C CA . SER B 1 56 ? -30.898 14.547 -64.297 1.00 63.53 56 SER B CA 1
ATOM 2390 C C . SER B 1 56 ? -31.215 13.107 -64.689 1.00 63.92 56 SER B C 1
ATOM 2391 O O . SER B 1 56 ? -31.568 12.290 -63.828 1.00 52.12 56 SER B O 1
ATOM 2394 N N . GLY B 1 57 ? -31.100 12.784 -65.978 1.00 59.68 57 GLY B N 1
ATOM 2395 C CA . GLY B 1 57 ? -31.640 11.531 -66.477 1.00 55.98 57 GLY B CA 1
ATOM 2396 C C . GLY B 1 57 ? -30.826 10.306 -66.136 1.00 57.16 57 GLY B C 1
ATOM 2397 O O . GLY B 1 57 ? -31.314 9.190 -66.354 1.00 55.58 57 GLY B O 1
ATOM 2398 N N . MET B 1 58 ? -29.606 10.491 -65.617 1.00 64.28 58 MET B N 1
ATOM 2399 C CA . MET B 1 58 ? -28.728 9.375 -65.284 1.00 59.91 58 MET B CA 1
ATOM 2400 C C . MET B 1 58 ? -29.484 8.310 -64.503 1.00 56.67 58 MET B C 1
ATOM 2401 O O . MET B 1 58 ? -30.268 8.622 -63.602 1.00 58.48 58 MET B O 1
ATOM 2406 N N . ASP B 1 59 ? -29.268 7.044 -64.872 1.00 56.64 59 ASP B N 1
ATOM 2407 C CA . ASP B 1 59 ? -29.920 5.948 -64.159 1.00 57.29 59 ASP B CA 1
ATOM 2408 C C . ASP B 1 59 ? -29.557 5.934 -62.680 1.00 61.47 59 ASP B C 1
ATOM 2409 O O . ASP B 1 59 ? -30.294 5.346 -61.875 1.00 56.02 59 ASP B O 1
ATOM 2414 N N . TYR B 1 60 ? -28.435 6.560 -62.315 1.00 53.98 60 TYR B N 1
ATOM 2415 C CA . TYR B 1 60 ? -28.015 6.612 -60.918 1.00 58.70 60 TYR B CA 1
ATOM 2416 C C . TYR B 1 60 ? -29.093 7.242 -60.045 1.00 53.31 60 TYR B C 1
ATOM 2417 O O . TYR B 1 60 ? -29.494 6.673 -59.022 1.00 54.54 60 TYR B O 1
ATOM 2426 N N . TRP B 1 61 ? -29.590 8.412 -60.448 1.00 50.73 61 TRP B N 1
ATOM 2427 C CA . TRP B 1 61 ? -30.488 9.179 -59.599 1.00 49.30 61 TRP B CA 1
ATOM 2428 C C . TRP B 1 61 ? -31.863 8.554 -59.443 1.00 49.32 61 TRP B C 1
ATOM 2429 O O . TRP B 1 61 ? -32.640 9.025 -58.606 1.00 54.73 61 TRP B O 1
ATOM 2440 N N . LYS B 1 62 ? -32.201 7.533 -60.225 1.00 48.17 62 LYS B N 1
ATOM 2441 C CA . LYS B 1 62 ? -33.587 7.078 -60.223 1.00 54.99 62 LYS B CA 1
ATOM 2442 C C . LYS B 1 62 ? -33.941 6.418 -58.899 1.00 56.81 62 LYS B C 1
ATOM 2443 O O . LYS B 1 62 ? -35.058 6.596 -58.389 1.00 51.14 62 LYS B O 1
ATOM 2449 N N . ARG B 1 63 ? -33.000 5.678 -58.302 1.00 54.29 63 ARG B N 1
ATOM 2450 C CA . ARG B 1 63 ? -33.327 5.079 -57.018 1.00 53.23 63 ARG B CA 1
ATOM 2451 C C . ARG B 1 63 ? -33.198 6.072 -55.872 1.00 42.93 63 ARG B C 1
ATOM 2452 O O . ARG B 1 63 ? -33.839 5.882 -54.831 1.00 47.66 63 ARG B O 1
ATOM 2460 N N . CYS B 1 64 ? -32.421 7.140 -56.057 1.00 39.08 64 CYS B N 1
ATOM 2461 C CA . CYS B 1 64 ? -32.531 8.300 -55.182 1.00 42.99 64 CYS B CA 1
ATOM 2462 C C . CYS B 1 64 ? -33.970 8.800 -55.138 1.00 47.20 64 CYS B C 1
ATOM 2463 O O . CYS B 1 64 ? -34.539 9.018 -54.061 1.00 47.90 64 CYS B O 1
ATOM 2466 N N . LEU B 1 65 ? -34.576 8.967 -56.321 1.00 48.65 65 LEU B N 1
ATOM 2467 C CA . LEU B 1 65 ? -35.946 9.456 -56.398 1.00 44.95 65 LEU B CA 1
ATOM 2468 C C . LEU B 1 65 ? -36.910 8.486 -55.727 1.00 43.97 65 LEU B C 1
ATOM 2469 O O . LEU B 1 65 ? -37.807 8.906 -54.985 1.00 47.38 65 LEU B O 1
ATOM 2474 N N . LYS B 1 66 ? -36.756 7.185 -55.985 1.00 40.89 66 LYS B N 1
ATOM 2475 C CA . LYS B 1 66 ? -37.711 6.220 -55.441 1.00 46.01 66 LYS B CA 1
ATOM 2476 C C . LYS B 1 66 ? -37.680 6.219 -53.913 1.00 45.45 66 LYS B C 1
ATOM 2477 O O . LYS B 1 66 ? -38.726 6.098 -53.259 1.00 42.11 66 LYS B O 1
ATOM 2483 N N . GLY B 1 67 ? -36.486 6.356 -53.329 1.00 43.68 67 GLY B N 1
ATOM 2484 C CA . GLY B 1 67 ? -36.400 6.568 -51.895 1.00 45.61 67 GLY B CA 1
ATOM 2485 C C . GLY B 1 67 ? -37.126 7.826 -51.463 1.00 41.60 67 GLY B C 1
ATOM 2486 O O . GLY B 1 67 ? -37.911 7.809 -50.513 1.00 44.04 67 GLY B O 1
ATOM 2487 N N . PHE B 1 68 ? -36.849 8.940 -52.144 1.00 40.01 68 PHE B N 1
ATOM 2488 C CA . PHE B 1 68 ? -37.593 10.177 -51.929 1.00 42.02 68 PHE B CA 1
ATOM 2489 C C . PHE B 1 68 ? -39.097 9.925 -51.972 1.00 47.98 68 PHE B C 1
ATOM 2490 O O . PHE B 1 68 ? -39.835 10.286 -51.044 1.00 43.93 68 PHE B O 1
ATOM 2498 N N . GLU B 1 69 ? -39.562 9.269 -53.038 1.00 41.15 69 GLU B N 1
ATOM 2499 C CA . GLU B 1 69 ? -40.997 9.069 -53.207 1.00 45.48 69 GLU B CA 1
ATOM 2500 C C . GLU B 1 69 ? -41.555 8.115 -52.155 1.00 48.02 69 GLU B C 1
ATOM 2501 O O . GLU B 1 69 ? -42.673 8.313 -51.668 1.00 47.12 69 GLU B O 1
ATOM 2507 N N . ASP B 1 70 ? -40.799 7.078 -51.783 1.00 43.53 70 ASP B N 1
ATOM 2508 C CA . ASP B 1 70 ? -41.314 6.146 -50.781 1.00 46.98 70 ASP B CA 1
ATOM 2509 C C . ASP B 1 70 ? -41.420 6.809 -49.413 1.00 46.26 70 ASP B C 1
ATOM 2510 O O . ASP B 1 70 ? -42.283 6.435 -48.605 1.00 41.42 70 ASP B O 1
ATOM 2515 N N . ALA B 1 71 ? -40.555 7.793 -49.145 1.00 47.15 71 ALA B N 1
ATOM 2516 C CA . ALA B 1 71 ? -40.641 8.549 -47.901 1.00 42.73 71 ALA B CA 1
ATOM 2517 C C . ALA B 1 71 ? -41.803 9.529 -47.946 1.00 44.26 71 ALA B C 1
ATOM 2518 O O . ALA B 1 71 ? -42.553 9.660 -46.969 1.00 41.29 71 ALA B O 1
ATOM 2520 N N . ALA B 1 72 ? -41.955 10.235 -49.077 1.00 42.84 72 ALA B N 1
ATOM 2521 C CA . ALA B 1 72 ? -43.101 11.120 -49.270 1.00 43.50 72 ALA B CA 1
ATOM 2522 C C . ALA B 1 72 ? -44.406 10.395 -48.991 1.00 47.64 72 ALA B C 1
ATOM 2523 O O . ALA B 1 72 ? -45.324 10.953 -48.378 1.00 45.09 72 ALA B O 1
ATOM 2525 N N . GLU B 1 73 ? -44.487 9.136 -49.408 1.00 41.59 73 GLU B N 1
ATOM 2526 C CA . GLU B 1 73 ? -45.707 8.360 -49.243 1.00 43.97 73 GLU B CA 1
ATOM 2527 C C . GLU B 1 73 ? -45.924 7.942 -47.793 1.00 52.87 73 GLU B C 1
ATOM 2528 O O . GLU B 1 73 ? -47.070 7.867 -47.329 1.00 45.72 73 GLU B O 1
ATOM 2534 N N . SER B 1 74 ? -44.847 7.655 -47.067 1.00 42.31 74 SER B N 1
ATOM 2535 C CA . SER B 1 74 ? -44.974 7.329 -45.655 1.00 45.72 74 SER B CA 1
ATOM 2536 C C . SER B 1 74 ? -45.270 8.569 -44.817 1.00 44.30 74 SER B C 1
ATOM 2537 O O . SER B 1 74 ? -45.890 8.458 -43.754 1.00 46.36 74 SER B O 1
ATOM 2540 N N . LEU B 1 75 ? -44.843 9.738 -45.298 1.00 42.15 75 LEU B N 1
ATOM 2541 C CA . LEU B 1 75 ? -45.033 11.005 -44.543 1.00 45.59 75 LEU B CA 1
ATOM 2542 C C . LEU B 1 75 ? -46.300 11.729 -45.009 1.00 46.18 75 LEU B C 1
ATOM 2543 O O . LEU B 1 75 ? -46.626 12.768 -44.409 1.00 42.97 75 LEU B O 1
ATOM 2548 N N . ASN B 1 76 ? -46.966 11.196 -46.037 1.00 47.96 76 ASN B N 1
ATOM 2549 C CA . ASN B 1 76 ? -48.174 11.819 -46.644 1.00 48.11 76 ASN B CA 1
ATOM 2550 C C . ASN B 1 76 ? -47.802 13.215 -47.154 1.00 48.18 76 ASN B C 1
ATOM 2551 O O . ASN B 1 76 ? -48.568 14.164 -46.916 1.00 45.82 76 ASN B O 1
ATOM 2556 N N . VAL B 1 77 ? -46.650 13.317 -47.818 1.00 46.07 77 VAL B N 1
ATOM 2557 C CA . VAL B 1 77 ? -46.174 14.613 -48.378 1.00 42.42 77 VAL B CA 1
ATOM 2558 C C . VAL B 1 77 ? -45.892 14.427 -49.872 1.00 44.91 77 VAL B C 1
ATOM 2559 O O . VAL B 1 77 ? -45.967 13.288 -50.361 1.00 48.01 77 VAL B O 1
ATOM 2563 N N . SER B 1 78 ? -45.565 15.520 -50.556 1.00 44.17 78 SER B N 1
ATOM 2564 C CA . SER B 1 78 ? -45.323 15.499 -51.992 1.00 50.79 78 SER B CA 1
ATOM 2565 C C . SER B 1 78 ? -43.869 15.831 -52.290 1.00 43.67 78 SER B C 1
ATOM 2566 O O . SER B 1 78 ? -43.227 16.596 -51.563 1.00 47.03 78 SER B O 1
ATOM 2569 N N . VAL B 1 79 ? -43.361 15.260 -53.383 1.00 44.25 79 VAL B N 1
ATOM 2570 C CA . VAL B 1 79 ? -41.967 15.417 -53.774 1.00 48.57 79 VAL B CA 1
ATOM 2571 C C . VAL B 1 79 ? -41.883 15.744 -55.256 1.00 45.94 79 VAL B C 1
ATOM 2572 O O . VAL B 1 79 ? -42.696 15.290 -56.067 1.00 53.81 79 VAL B O 1
ATOM 2576 N N . GLU B 1 80 ? -40.875 16.529 -55.605 1.00 56.16 80 GLU B N 1
ATOM 2577 C CA . GLU B 1 80 ? -40.627 16.927 -56.980 1.00 51.12 80 GLU B CA 1
ATOM 2578 C C . GLU B 1 80 ? -39.151 16.727 -57.300 1.00 65.51 80 GLU B C 1
ATOM 2579 O O . GLU B 1 80 ? -38.283 17.049 -56.479 1.00 57.91 80 GLU B O 1
ATOM 2585 N N . TYR B 1 81 ? -38.873 16.170 -58.488 1.00 61.26 81 TYR B N 1
ATOM 2586 C CA . TYR B 1 81 ? -37.512 15.926 -58.962 1.00 59.61 81 TYR B CA 1
ATOM 2587 C C . TYR B 1 81 ? -37.113 17.042 -59.924 1.00 63.71 81 TYR B C 1
ATOM 2588 O O . TYR B 1 81 ? -37.785 17.262 -60.938 1.00 69.32 81 TYR B O 1
ATOM 2597 N N . ARG B 1 82 ? -36.017 17.733 -59.606 1.00 55.72 82 ARG B N 1
ATOM 2598 C CA . ARG B 1 82 ? -35.422 18.742 -60.470 1.00 61.30 82 ARG B CA 1
ATOM 2599 C C . ARG B 1 82 ? -33.913 18.526 -60.491 1.00 63.72 82 ARG B C 1
ATOM 2600 O O . ARG B 1 82 ? -33.384 17.642 -59.809 1.00 59.36 82 ARG B O 1
ATOM 2608 N N . GLY B 1 83 ? -33.216 19.340 -61.271 1.00 60.91 83 GLY B N 1
ATOM 2609 C CA . GLY B 1 83 ? -31.767 19.280 -61.361 1.00 62.03 83 GLY B CA 1
ATOM 2610 C C . GLY B 1 83 ? -31.271 19.528 -62.775 1.00 64.29 83 GLY B C 1
ATOM 2611 O O . GLY B 1 83 ? -32.028 19.503 -63.747 1.00 59.15 83 GLY B O 1
ATOM 2612 N N . ALA B 1 84 ? -29.960 19.757 -62.888 1.00 62.29 84 ALA B N 1
ATOM 2613 C CA . ALA B 1 84 ? -29.373 20.148 -64.163 1.00 67.78 84 ALA B CA 1
ATOM 2614 C C . ALA B 1 84 ? -29.527 19.044 -65.210 1.00 72.15 84 ALA B C 1
ATOM 2615 O O . ALA B 1 84 ? -29.361 17.852 -64.924 1.00 66.45 84 ALA B O 1
ATOM 2617 N N . THR B 1 85 ? -29.867 19.457 -66.435 1.00 72.41 85 THR B N 1
ATOM 2618 C CA . THR B 1 85 ? -29.922 18.519 -67.552 1.00 72.47 85 THR B CA 1
ATOM 2619 C C . THR B 1 85 ? -28.548 17.913 -67.816 1.00 69.32 85 THR B C 1
ATOM 2620 O O . THR B 1 85 ? -28.400 16.690 -67.934 1.00 61.73 85 THR B O 1
ATOM 2624 N N . GLN B 1 86 ? -27.529 18.756 -67.899 1.00 71.31 86 GLN B N 1
ATOM 2625 C CA . GLN B 1 86 ? -26.186 18.365 -68.282 1.00 70.72 86 GLN B CA 1
ATOM 2626 C C . GLN B 1 86 ? -25.249 18.491 -67.087 1.00 75.61 86 GLN B C 1
ATOM 2627 O O . GLN B 1 86 ? -25.638 18.945 -66.004 1.00 74.14 86 GLN B O 1
ATOM 2633 N N . TYR B 1 87 ? -24.001 18.069 -67.294 1.00 74.53 87 TYR B N 1
ATOM 2634 C CA . TYR B 1 87 ? -22.933 18.360 -66.347 1.00 74.76 87 TYR B CA 1
ATOM 2635 C C . TYR B 1 87 ? -22.591 19.835 -66.459 1.00 77.46 87 TYR B C 1
ATOM 2636 O O . TYR B 1 87 ? -21.755 20.215 -67.284 1.00 82.18 87 TYR B O 1
ATOM 2645 N N . ASP B 1 88 ? -23.235 20.672 -65.645 1.00 72.97 88 ASP B N 1
ATOM 2646 C CA . ASP B 1 88 ? -23.143 22.116 -65.816 1.00 76.47 88 ASP B CA 1
ATOM 2647 C C . ASP B 1 88 ? -23.226 22.796 -64.459 1.00 76.69 88 ASP B C 1
ATOM 2648 O O . ASP B 1 88 ? -24.182 22.565 -63.712 1.00 73.73 88 ASP B O 1
ATOM 2653 N N . VAL B 1 89 ? -22.235 23.638 -64.155 1.00 75.96 89 VAL B N 1
ATOM 2654 C CA . VAL B 1 89 ? -22.122 24.280 -62.849 1.00 74.89 89 VAL B CA 1
ATOM 2655 C C . VAL B 1 89 ? -23.284 25.246 -62.653 1.00 78.07 89 VAL B C 1
ATOM 2656 O O . VAL B 1 89 ? -24.139 25.028 -61.785 1.00 75.53 89 VAL B O 1
ATOM 2660 N N . ASN B 1 90 ? -23.338 26.316 -63.459 1.00 76.95 90 ASN B N 1
ATOM 2661 C CA . ASN B 1 90 ? -24.377 27.319 -63.235 1.00 77.98 90 ASN B CA 1
ATOM 2662 C C . ASN B 1 90 ? -25.761 26.805 -63.604 1.00 76.69 90 ASN B C 1
ATOM 2663 O O . ASN B 1 90 ? -26.752 27.264 -63.024 1.00 83.17 90 ASN B O 1
ATOM 2668 N N . GLU B 1 91 ? -25.872 25.879 -64.560 1.00 70.59 91 GLU B N 1
ATOM 2669 C CA . GLU B 1 91 ? -27.185 25.296 -64.814 1.00 70.89 91 GLU B CA 1
ATOM 2670 C C . GLU B 1 91 ? -27.765 24.724 -63.528 1.00 74.79 91 GLU B C 1
ATOM 2671 O O . GLU B 1 91 ? -28.906 25.019 -63.161 1.00 69.40 91 GLU B O 1
ATOM 2677 N N . GLN B 1 92 ? -26.968 23.928 -62.809 1.00 73.90 92 GLN B N 1
ATOM 2678 C CA . GLN B 1 92 ? -27.392 23.465 -61.493 1.00 74.52 92 GLN B CA 1
ATOM 2679 C C . GLN B 1 92 ? -27.676 24.641 -60.565 1.00 73.89 92 GLN B C 1
ATOM 2680 O O . GLN B 1 92 ? -28.667 24.627 -59.823 1.00 75.37 92 GLN B O 1
ATOM 2686 N N . VAL B 1 93 ? -26.818 25.668 -60.586 1.00 73.47 93 VAL B N 1
ATOM 2687 C CA . VAL B 1 93 ? -27.061 26.853 -59.764 1.00 77.33 93 VAL B CA 1
ATOM 2688 C C . VAL B 1 93 ? -28.436 27.440 -60.076 1.00 78.57 93 VAL B C 1
ATOM 2689 O O . VAL B 1 93 ? -29.175 27.843 -59.167 1.00 75.35 93 VAL B O 1
ATOM 2693 N N . THR B 1 94 ? -28.823 27.451 -61.359 1.00 76.78 94 THR B N 1
ATOM 2694 C CA . THR B 1 94 ? -30.070 28.102 -61.764 1.00 77.67 94 THR B CA 1
ATOM 2695 C C . THR B 1 94 ? -31.304 27.257 -61.446 1.00 77.21 94 THR B C 1
ATOM 2696 O O . THR B 1 94 ? -32.332 27.804 -61.022 1.00 74.61 94 THR B O 1
ATOM 2700 N N . VAL B 1 95 ? -31.239 25.934 -61.653 1.00 71.94 95 VAL B N 1
ATOM 2701 C CA . VAL B 1 95 ? -32.374 25.095 -61.266 1.00 78.20 95 VAL B CA 1
ATOM 2702 C C . VAL B 1 95 ? -32.595 25.176 -59.762 1.00 73.54 95 VAL B C 1
ATOM 2703 O O . VAL B 1 95 ? -33.736 25.111 -59.288 1.00 70.12 95 VAL B O 1
ATOM 2707 N N . LEU B 1 96 ? -31.511 25.317 -58.992 1.00 76.79 96 LEU B N 1
ATOM 2708 C CA . LEU B 1 96 ? -31.630 25.553 -57.556 1.00 73.86 96 LEU B CA 1
ATOM 2709 C C . LEU B 1 96 ? -32.369 26.856 -57.275 1.00 76.01 96 LEU B C 1
ATOM 2710 O O . LEU B 1 96 ? -33.288 26.896 -56.453 1.00 72.14 96 LEU B O 1
ATOM 2715 N N . GLU B 1 97 ? -31.975 27.939 -57.954 1.00 74.38 97 GLU B N 1
ATOM 2716 C CA . GLU B 1 97 ? -32.664 29.210 -57.770 1.00 70.91 97 GLU B CA 1
ATOM 2717 C C . GLU B 1 97 ? -34.145 29.092 -58.123 1.00 72.49 97 GLU B C 1
ATOM 2718 O O . GLU B 1 97 ? -34.994 29.695 -57.452 1.00 73.26 97 GLU B O 1
ATOM 2724 N N . GLN B 1 98 ? -34.476 28.282 -59.135 1.00 72.56 98 GLN B N 1
ATOM 2725 C CA . GLN B 1 98 ? -35.874 28.052 -59.498 1.00 70.24 98 GLN B CA 1
ATOM 2726 C C . GLN B 1 98 ? -36.665 27.429 -58.349 1.00 74.40 98 GLN B C 1
ATOM 2727 O O . GLN B 1 98 ? -37.854 27.728 -58.172 1.00 70.59 98 GLN B O 1
ATOM 2733 N N . VAL B 1 99 ? -36.037 26.554 -57.563 1.00 71.76 99 VAL B N 1
ATOM 2734 C CA . VAL B 1 99 ? -36.782 25.893 -56.497 1.00 66.07 99 VAL B CA 1
ATOM 2735 C C . VAL B 1 99 ? -36.709 26.662 -55.179 1.00 66.60 99 VAL B C 1
ATOM 2736 O O . VAL B 1 99 ? -37.642 26.578 -54.378 1.00 62.73 99 VAL B O 1
ATOM 2740 N N . ILE B 1 100 ? -35.629 27.411 -54.925 1.00 64.30 100 ILE B N 1
ATOM 2741 C CA . ILE B 1 100 ? -35.600 28.245 -53.724 1.00 68.32 100 ILE B CA 1
ATOM 2742 C C . ILE B 1 100 ? -36.567 29.416 -53.863 1.00 71.74 100 ILE B C 1
ATOM 2743 O O . ILE B 1 100 ? -37.234 29.809 -52.898 1.00 68.89 100 ILE B O 1
ATOM 2748 N N . ALA B 1 101 ? -36.670 29.979 -55.069 1.00 74.50 101 ALA B N 1
ATOM 2749 C CA . ALA B 1 101 ? -37.669 31.008 -55.328 1.00 77.18 101 ALA B CA 1
ATOM 2750 C C . ALA B 1 101 ? -39.092 30.469 -55.258 1.00 74.05 101 ALA B C 1
ATOM 2751 O O . ALA B 1 101 ? -40.031 31.255 -55.086 1.00 76.04 101 ALA B O 1
ATOM 2753 N N . ARG B 1 102 ? -39.283 29.159 -55.403 1.00 66.29 102 ARG B N 1
ATOM 2754 C CA . ARG B 1 102 ? -40.614 28.572 -55.355 1.00 70.01 102 ARG B CA 1
ATOM 2755 C C . ARG B 1 102 ? -40.963 28.061 -53.960 1.00 71.01 102 ARG B C 1
ATOM 2756 O O . ARG B 1 102 ? -41.916 27.290 -53.802 1.00 73.37 102 ARG B O 1
ATOM 2764 N N . LYS B 1 103 ? -40.203 28.481 -52.952 1.00 70.92 103 LYS B N 1
ATOM 2765 C CA . LYS B 1 103 ? -40.470 28.254 -51.535 1.00 71.61 103 LYS B CA 1
ATOM 2766 C C . LYS B 1 103 ? -40.879 26.819 -51.221 1.00 68.97 103 LYS B C 1
ATOM 2767 O O . LYS B 1 103 ? -42.052 26.549 -50.917 1.00 67.23 103 LYS B O 1
ATOM 2773 N N . PRO B 1 104 ? -39.939 25.880 -51.266 1.00 64.44 104 PRO B N 1
ATOM 2774 C CA . PRO B 1 104 ? -40.252 24.487 -50.944 1.00 66.02 104 PRO B CA 1
ATOM 2775 C C . PRO B 1 104 ? -40.101 24.216 -49.454 1.00 56.47 104 PRO B C 1
ATOM 2776 O O . PRO B 1 104 ? -39.346 24.875 -48.735 1.00 54.69 104 PRO B O 1
ATOM 2780 N N . ALA B 1 105 ? -40.834 23.211 -48.987 1.00 49.53 105 ALA B N 1
ATOM 2781 C CA . ALA B 1 105 ? -40.708 22.803 -47.595 1.00 49.92 105 ALA B CA 1
ATOM 2782 C C . ALA B 1 105 ? -39.320 22.259 -47.261 1.00 58.28 105 ALA B C 1
ATOM 2783 O O . ALA B 1 105 ? -39.071 21.936 -46.094 1.00 54.59 105 ALA B O 1
ATOM 2785 N N . GLY B 1 106 ? -38.422 22.167 -48.231 1.00 57.11 106 GLY B N 1
ATOM 2786 C CA . GLY B 1 106 ? -37.079 21.653 -48.035 1.00 56.87 106 GLY B CA 1
ATOM 2787 C C . GLY B 1 106 ? -36.528 21.077 -49.326 1.00 57.14 106 GLY B C 1
ATOM 2788 O O . GLY B 1 106 ? -37.256 20.652 -50.222 1.00 53.77 106 GLY B O 1
ATOM 2789 N N . ILE B 1 107 ? -35.198 21.057 -49.419 1.00 53.13 107 ILE B N 1
ATOM 2790 C CA . ILE B 1 107 ? -34.506 20.591 -50.619 1.00 54.93 107 ILE B CA 1
ATOM 2791 C C . ILE B 1 107 ? -33.477 19.530 -50.239 1.00 51.49 107 ILE B C 1
ATOM 2792 O O . ILE B 1 107 ? -32.708 19.708 -49.287 1.00 47.20 107 ILE B O 1
ATOM 2797 N N . ALA B 1 108 ? -33.466 18.431 -50.989 1.00 47.11 108 ALA B N 1
ATOM 2798 C CA . ALA B 1 108 ? -32.377 17.462 -50.963 1.00 49.99 108 ALA B CA 1
ATOM 2799 C C . ALA B 1 108 ? -31.528 17.679 -52.211 1.00 48.07 108 ALA B C 1
ATOM 2800 O O . ALA B 1 108 ? -32.059 17.685 -53.328 1.00 52.10 108 ALA B O 1
ATOM 2802 N N . ILE B 1 109 ? -30.226 17.886 -52.025 1.00 43.31 109 ILE B N 1
ATOM 2803 C CA . ILE B 1 109 ? -29.333 18.276 -53.118 1.00 45.31 109 ILE B CA 1
ATOM 2804 C C . ILE B 1 109 ? -28.176 17.290 -53.214 1.00 50.59 109 ILE B C 1
ATOM 2805 O O . ILE B 1 109 ? -27.600 16.900 -52.196 1.00 48.46 109 ILE B O 1
ATOM 2810 N N . SER B 1 110 ? -27.831 16.883 -54.437 1.00 47.65 110 SER B N 1
ATOM 2811 C CA . SER B 1 110 ? -26.521 16.304 -54.712 1.00 50.63 110 SER B CA 1
ATOM 2812 C C . SER B 1 110 ? -25.710 17.373 -55.429 1.00 49.96 110 SER B C 1
ATOM 2813 O O . SER B 1 110 ? -26.085 17.808 -56.523 1.00 49.68 110 SER B O 1
ATOM 2816 N N . ALA B 1 111 ? -24.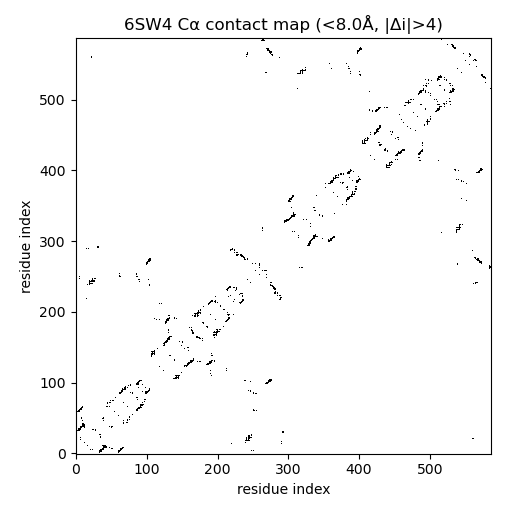637 17.825 -54.790 1.00 51.51 111 ALA B N 1
ATOM 2817 C CA . ALA B 1 111 ? -23.8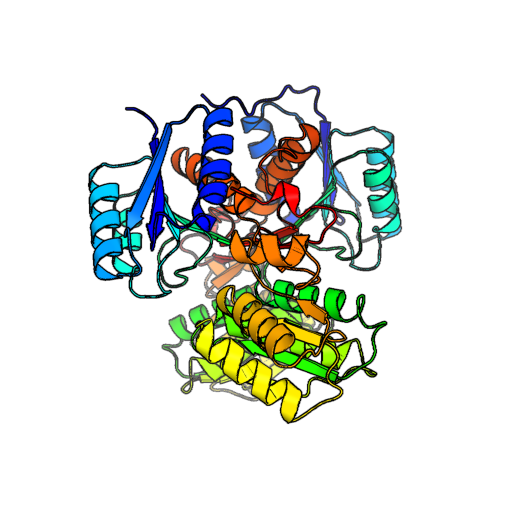64 18.946 -55.303 1.00 56.81 111 ALA B CA 1
ATOM 2818 C C . ALA B 1 111 ? -22.882 18.468 -56.358 1.00 56.50 111 ALA B C 1
ATOM 2819 O O . ALA B 1 111 ? -22.221 17.441 -56.187 1.00 54.80 111 ALA B O 1
ATOM 2821 N N . ILE B 1 112 ? -22.790 19.241 -57.442 1.00 59.54 112 ILE B N 1
ATOM 2822 C CA . ILE B 1 112 ? -21.889 18.919 -58.588 1.00 61.78 112 ILE B CA 1
ATOM 2823 C C . ILE B 1 112 ? -20.438 18.839 -58.097 1.00 56.78 112 ILE B C 1
ATOM 2824 O O . ILE B 1 112 ? -19.701 17.986 -58.612 1.00 62.20 112 ILE B O 1
ATOM 2829 N N . ASN B 1 113 ? -20.049 19.688 -57.142 1.00 59.40 113 ASN B N 1
ATOM 2830 C CA . ASN B 1 113 ? -18.659 19.652 -56.610 1.00 66.49 113 ASN B CA 1
ATOM 2831 C C . ASN B 1 113 ? -18.598 20.302 -55.222 1.00 64.71 113 ASN B C 1
ATOM 2832 O O . ASN B 1 113 ? -19.585 20.940 -54.828 1.00 65.27 113 ASN B O 1
ATOM 2837 N N . PRO B 1 114 ? -17.473 20.173 -54.484 1.00 65.89 114 PRO B N 1
ATOM 2838 C CA . PRO B 1 114 ? -17.339 20.718 -53.129 1.00 73.72 114 PRO B CA 1
ATOM 2839 C C . PRO B 1 114 ? -17.449 22.247 -53.055 1.00 75.57 114 PRO B C 1
ATOM 2840 O O . PRO B 1 114 ? -18.481 22.732 -52.640 1.00 75.03 114 PRO B O 1
ATOM 2844 N N . THR B 1 115 ? -16.396 22.965 -53.465 1.00 78.62 115 THR B N 1
ATOM 2845 C CA . THR B 1 115 ? -16.397 24.454 -53.423 1.00 74.10 115 THR B CA 1
ATOM 2846 C C . THR B 1 115 ? -17.201 25.009 -54.603 1.00 76.27 115 THR B C 1
ATOM 2847 O O . THR B 1 115 ? -16.579 25.491 -55.566 1.00 77.62 115 THR B O 1
ATOM 2851 N N . ALA B 1 116 ? -18.530 24.935 -54.478 1.00 71.71 116 ALA B N 1
ATOM 2852 C CA . ALA B 1 116 ? -19.558 25.391 -55.437 1.00 69.55 116 ALA B CA 1
ATOM 2853 C C . ALA B 1 116 ? -20.920 25.111 -54.801 1.00 75.80 116 ALA B C 1
ATOM 2854 O O . ALA B 1 116 ? -21.007 24.209 -53.943 1.00 76.90 116 ALA B O 1
ATOM 2856 N N . LEU B 1 117 ? -21.928 25.852 -55.249 1.00 75.60 117 LEU B N 1
ATOM 2857 C CA . LEU B 1 117 ? -23.346 25.791 -54.761 1.00 76.26 117 LEU B CA 1
ATOM 2858 C C . LEU B 1 117 ? -23.495 26.214 -53.290 1.00 72.96 117 LEU B C 1
ATOM 2859 O O . LEU B 1 117 ? -24.638 26.484 -52.891 1.00 77.69 117 LEU B O 1
ATOM 2864 N N . THR B 1 118 ? -22.406 26.284 -52.519 1.00 69.20 118 THR B N 1
ATOM 2865 C CA . THR B 1 118 ? -22.489 26.658 -51.084 1.00 73.80 118 THR B CA 1
ATOM 2866 C C . THR B 1 118 ? -23.216 27.999 -50.960 1.00 74.02 118 THR B C 1
ATOM 2867 O O . THR B 1 118 ? -24.227 28.056 -50.241 1.00 75.03 118 THR B O 1
ATOM 2871 N N . LYS B 1 119 ? -22.733 29.020 -51.670 1.00 73.41 119 LYS B N 1
ATOM 2872 C CA . LYS B 1 119 ? -23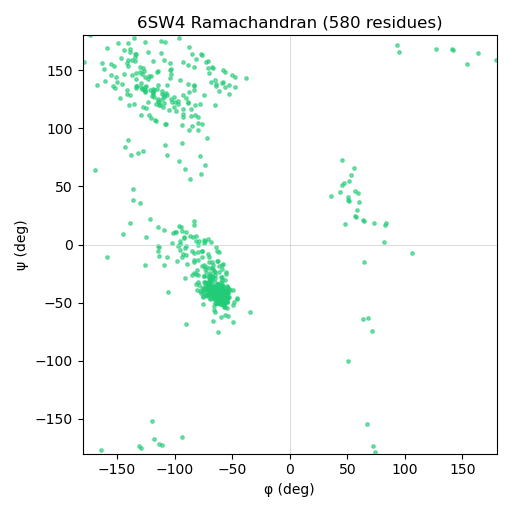.356 30.366 -51.605 1.00 71.56 119 LYS B CA 1
ATOM 2873 C C . LYS B 1 119 ? -24.825 30.276 -52.028 1.00 74.70 119 LYS B C 1
ATOM 2874 O O . LYS B 1 119 ? -25.639 31.022 -51.461 1.00 77.78 119 LYS B O 1
ATOM 2880 N N . THR B 1 120 ? -25.150 29.391 -52.974 1.00 66.80 120 THR B N 1
ATOM 2881 C CA . THR B 1 120 ? -26.529 29.286 -53.444 1.00 73.48 120 THR B CA 1
ATOM 2882 C C . THR B 1 120 ? -27.398 28.533 -52.443 1.00 79.46 120 THR B C 1
ATOM 2883 O O . THR B 1 120 ? -28.550 28.916 -52.188 1.00 76.71 120 THR B O 1
ATOM 2887 N N . ILE B 1 121 ? -26.855 27.451 -51.881 1.00 78.25 121 ILE B N 1
ATOM 2888 C CA . ILE B 1 121 ? -27.537 26.712 -50.828 1.00 73.01 121 ILE B CA 1
ATOM 2889 C C . ILE B 1 121 ? -27.559 27.518 -49.533 1.00 72.65 121 ILE B C 1
ATOM 2890 O O . ILE B 1 121 ? -28.574 27.550 -48.828 1.00 77.08 121 ILE B O 1
ATOM 2895 N N . ASN B 1 122 ? -26.449 28.194 -49.208 1.00 73.22 122 ASN B N 1
ATOM 2896 C CA . ASN B 1 122 ? -26.396 29.022 -48.003 1.00 75.70 122 ASN B CA 1
ATOM 2897 C C . ASN B 1 122 ? -27.518 30.052 -47.969 1.00 80.66 122 ASN B C 1
ATOM 2898 O O . ASN B 1 122 ? -28.042 30.376 -46.896 1.00 81.14 122 ASN B O 1
ATOM 2903 N N . LYS B 1 123 ? -27.895 30.591 -49.128 1.00 75.36 123 LYS B N 1
ATOM 2904 C CA . LYS B 1 123 ? -29.020 31.516 -49.140 1.00 78.94 123 LYS B CA 1
ATOM 2905 C C . LYS B 1 123 ? -30.329 30.777 -48.878 1.00 78.59 123 LYS B C 1
ATOM 2906 O O . LYS B 1 123 ? -31.213 31.302 -48.191 1.00 77.78 123 LYS B O 1
ATOM 2912 N N . ALA B 1 124 ? -30.467 29.555 -49.411 1.00 75.31 124 ALA B N 1
ATOM 2913 C CA . ALA B 1 124 ? -31.670 28.766 -49.157 1.00 75.84 124 ALA B CA 1
ATOM 2914 C C . ALA B 1 124 ? -31.867 28.511 -47.668 1.00 75.97 124 ALA B C 1
ATOM 2915 O O . ALA B 1 124 ? -33.008 28.437 -47.195 1.00 70.65 124 ALA B O 1
ATOM 2917 N N . VAL B 1 125 ? -30.776 28.384 -46.912 1.00 71.78 125 VAL B N 1
ATOM 2918 C CA . VAL B 1 125 ? -30.910 28.183 -45.475 1.00 76.47 125 VAL B CA 1
ATOM 2919 C C . VAL B 1 125 ? -31.370 29.472 -44.806 1.00 76.80 125 VAL B C 1
ATOM 2920 O O . VAL B 1 125 ? -32.269 29.461 -43.955 1.00 68.10 125 VAL B O 1
ATOM 2924 N N . GLU B 1 126 ? -30.777 30.604 -45.201 1.00 78.31 126 GLU B N 1
ATOM 2925 C CA . GLU B 1 126 ? -31.152 31.893 -44.628 1.00 74.24 126 GLU B CA 1
ATOM 2926 C C . GLU B 1 126 ? -32.634 32.189 -44.838 1.00 71.70 126 GLU B C 1
ATOM 2927 O O . GLU B 1 126 ? -33.309 32.696 -43.934 1.00 73.61 126 GLU B O 1
ATOM 2933 N N . GLU B 1 127 ? -33.163 31.863 -46.016 1.00 72.39 127 GLU B N 1
ATOM 2934 C CA . GLU B 1 127 ? -34.590 32.009 -46.284 1.00 74.16 127 GLU B CA 1
ATOM 2935 C C . GLU B 1 127 ? -35.425 31.027 -45.465 1.00 74.94 127 GLU B C 1
ATOM 2936 O O . GLU B 1 127 ? -36.650 30.970 -45.627 1.00 73.44 127 GLU B O 1
ATOM 2942 N N . GLY B 1 128 ? -34.776 30.235 -44.610 1.00 70.16 128 GLY B N 1
ATOM 2943 C CA . GLY B 1 128 ? -35.480 29.312 -43.743 1.00 71.71 128 GLY B CA 1
ATOM 2944 C C . GLY B 1 128 ? -35.855 27.980 -44.352 1.00 67.00 128 GLY B C 1
ATOM 2945 O O . GLY B 1 128 ? -36.730 27.293 -43.815 1.00 64.77 128 GLY B O 1
ATOM 2946 N N . ILE B 1 129 ? -35.229 27.582 -45.455 1.00 66.58 129 ILE B N 1
ATOM 2947 C CA . ILE B 1 129 ? -35.547 26.292 -46.064 1.00 60.42 129 ILE B CA 1
ATOM 2948 C C . ILE B 1 129 ? -34.603 25.218 -45.541 1.00 51.60 129 ILE B C 1
ATOM 2949 O O . ILE B 1 129 ? -33.377 25.395 -45.576 1.00 54.10 129 ILE B O 1
ATOM 2954 N N . PRO B 1 130 ? -35.130 24.100 -45.054 1.00 52.47 130 PRO B N 1
ATOM 2955 C CA . PRO B 1 130 ? -34.264 22.962 -44.732 1.00 53.71 130 PRO B CA 1
ATOM 2956 C C . PRO B 1 130 ? -33.553 22.482 -45.989 1.00 52.93 130 PRO B C 1
ATOM 2957 O O . PRO B 1 130 ? -34.164 22.311 -47.048 1.00 49.36 130 PRO B O 1
ATOM 2961 N N . VAL B 1 131 ? -32.249 22.277 -45.877 1.00 52.83 131 VAL B N 1
ATOM 2962 C CA . VAL B 1 131 ? -31.501 21.732 -46.999 1.00 57.18 131 VAL B CA 1
ATOM 2963 C C . VAL B 1 131 ? -30.491 20.724 -46.471 1.00 52.03 131 VAL B C 1
ATOM 2964 O O . VAL B 1 131 ? -29.623 21.073 -45.661 1.00 54.71 131 VAL B O 1
ATOM 2968 N N . VAL B 1 132 ? -30.606 19.480 -46.928 1.00 45.83 132 VAL B N 1
ATOM 2969 C CA . VAL B 1 132 ? -29.603 18.453 -46.690 1.00 53.01 132 VAL B CA 1
ATOM 2970 C C . VAL B 1 132 ? -28.938 18.126 -48.018 1.00 56.25 132 VAL B C 1
ATOM 2971 O O . VAL B 1 132 ? -29.441 18.459 -49.097 1.00 49.70 132 VAL B O 1
ATOM 2975 N N . LEU B 1 133 ? -27.804 17.445 -47.931 1.00 47.26 133 LEU B N 1
ATOM 2976 C CA . LEU B 1 133 ? -27.071 16.990 -49.100 1.00 50.01 133 LEU B CA 1
ATOM 2977 C C . LEU B 1 133 ? -27.051 15.467 -49.147 1.00 47.51 133 LEU B C 1
ATOM 2978 O O . LEU B 1 133 ? -27.022 14.794 -48.108 1.00 45.75 133 LEU B O 1
ATOM 2983 N N . PHE B 1 134 ? -27.030 14.930 -50.364 1.00 46.46 134 PHE B N 1
ATOM 2984 C CA . PHE B 1 134 ? -26.888 13.495 -50.561 1.00 43.71 134 PHE B CA 1
ATOM 2985 C C . PHE B 1 134 ? -25.969 13.230 -51.749 1.00 45.12 134 PHE B C 1
ATOM 2986 O O . PHE B 1 134 ? -25.759 14.091 -52.606 1.00 44.81 134 PHE B O 1
ATOM 2994 N N . ASP B 1 135 ? -25.410 12.018 -51.761 1.00 40.65 135 ASP B N 1
ATOM 2995 C CA . ASP B 1 135 ? -24.500 11.511 -52.790 1.00 44.52 135 ASP B CA 1
ATOM 2996 C C . ASP B 1 135 ? -23.175 12.264 -52.889 1.00 41.86 135 ASP B C 1
ATOM 2997 O O . ASP B 1 135 ? -22.109 11.669 -52.691 1.00 42.59 135 ASP B O 1
ATOM 3002 N N . SER B 1 136 ? -23.208 13.549 -53.245 1.00 46.52 136 SER B N 1
ATOM 3003 C CA . SER B 1 136 ? -21.986 14.339 -53.395 1.00 42.46 136 SER B CA 1
ATOM 3004 C C . SER B 1 136 ? -22.087 15.599 -52.541 1.00 51.05 136 SER B C 1
ATOM 3005 O O . SER B 1 136 ? -23.088 16.322 -52.613 1.00 49.56 136 SER B O 1
ATOM 3008 N N . ASN B 1 137 ? -21.037 15.881 -51.772 1.00 53.32 137 ASN B N 1
ATOM 3009 C CA . ASN B 1 137 ? -21.100 16.772 -50.617 1.00 55.20 137 ASN B CA 1
ATOM 3010 C C . ASN B 1 137 ? -20.429 18.115 -50.886 1.00 60.42 137 ASN B C 1
ATOM 3011 O O . ASN B 1 137 ? -19.334 18.178 -51.457 1.00 57.74 137 ASN B O 1
ATOM 3016 N N . ALA B 1 138 ? -21.085 19.182 -50.434 1.00 57.84 138 ALA B N 1
ATOM 3017 C CA . ALA B 1 138 ? -20.505 20.519 -50.307 1.00 61.40 138 ALA B CA 1
ATOM 3018 C C . ALA B 1 138 ? -20.325 20.778 -48.810 1.00 62.45 138 ALA B C 1
ATOM 3019 O O . ALA B 1 138 ? -21.185 21.379 -48.160 1.00 64.68 138 ALA B O 1
ATOM 3021 N N . SER B 1 139 ? -19.191 20.324 -48.267 1.00 64.19 139 SER B N 1
ATOM 3022 C CA . SER B 1 139 ? -19.030 20.255 -46.818 1.00 56.79 139 SER B CA 1
ATOM 3023 C C . SER B 1 139 ? -18.930 21.627 -46.162 1.00 66.07 139 SER B C 1
ATOM 3024 O O . SER B 1 139 ? -19.240 21.753 -44.970 1.00 65.48 139 SER B O 1
ATOM 3027 N N . GLY B 1 140 ? -18.509 22.652 -46.896 1.00 60.23 140 GLY B N 1
ATOM 3028 C CA . GLY B 1 140 ? -18.470 23.984 -46.334 1.00 62.15 140 GLY B CA 1
ATOM 3029 C C . GLY B 1 140 ? -19.775 24.746 -46.386 1.00 61.23 140 GLY B C 1
ATOM 3030 O O . GLY B 1 140 ? -19.805 25.930 -46.049 1.00 61.01 140 GLY B O 1
ATOM 3031 N N . SER B 1 141 ? -20.866 24.115 -46.800 1.00 60.54 141 SER B N 1
ATOM 3032 C CA . SER B 1 141 ? -22.118 24.842 -46.910 1.00 64.01 141 SER B CA 1
ATOM 3033 C C . SER B 1 141 ? -22.874 24.821 -45.580 1.00 64.33 141 SER B C 1
ATOM 3034 O O . SER B 1 141 ? -22.513 24.118 -44.633 1.00 58.29 141 SER B O 1
ATOM 3037 N N . LYS B 1 142 ? -23.934 25.631 -45.516 1.00 65.21 142 LYS B N 1
ATOM 3038 C CA . LYS B 1 142 ? -24.830 25.694 -44.370 1.00 66.31 142 LYS B CA 1
ATOM 3039 C C . LYS B 1 142 ? -25.891 24.605 -44.405 1.00 65.12 142 LYS B C 1
ATOM 3040 O O . LYS B 1 142 ? -26.908 24.710 -43.703 1.00 68.92 142 LYS B O 1
ATOM 3046 N N . ALA B 1 143 ? -25.694 23.570 -45.216 1.00 61.21 143 ALA B N 1
ATOM 3047 C CA . ALA B 1 143 ? -26.614 22.447 -45.205 1.00 58.00 143 ALA B CA 1
ATOM 3048 C C . ALA B 1 143 ? -26.462 21.668 -43.905 1.00 48.24 143 ALA B C 1
ATOM 3049 O O . ALA B 1 143 ? -25.378 21.582 -43.328 1.00 45.07 143 ALA B O 1
ATOM 3051 N N . PHE B 1 144 ? -27.572 21.096 -43.448 1.00 51.61 144 PHE B N 1
ATOM 3052 C CA . PHE B 1 144 ? -27.628 20.502 -42.120 1.00 44.57 144 PHE B CA 1
ATOM 3053 C C . PHE B 1 144 ? -27.083 19.072 -42.073 1.00 50.55 144 PHE B C 1
ATOM 3054 O O . PHE B 1 144 ? -26.634 18.626 -41.005 1.00 42.66 144 PHE B O 1
ATOM 3062 N N . SER B 1 145 ? -27.089 18.342 -43.191 1.00 42.01 145 SER B N 1
ATOM 3063 C CA . SER B 1 145 ? -26.594 16.974 -43.142 1.00 37.41 145 SER B CA 1
ATOM 3064 C C . SER B 1 145 ? -26.123 16.561 -44.529 1.00 44.60 145 SER B C 1
ATOM 3065 O O . SER B 1 145 ? -26.559 17.120 -45.540 1.00 41.95 145 SER B O 1
ATOM 3068 N N . PHE B 1 146 ? -25.214 15.585 -44.560 1.00 43.98 146 PHE B N 1
ATOM 3069 C CA . PHE B 1 146 ? -24.798 14.921 -45.792 1.00 43.85 146 PHE B CA 1
ATOM 3070 C C . PHE B 1 146 ? -25.134 13.443 -45.652 1.00 39.34 146 PHE B C 1
ATOM 3071 O O . PHE B 1 146 ? -24.769 12.810 -44.654 1.00 34.11 146 PHE B O 1
ATOM 3079 N N . LEU B 1 147 ? -25.851 12.896 -46.632 1.00 39.39 147 LEU B N 1
ATOM 3080 C CA . LEU B 1 147 ? -26.168 11.476 -46.663 1.00 32.25 147 LEU B CA 1
ATOM 3081 C C . LEU B 1 147 ? -25.497 10.861 -47.891 1.00 45.09 147 LEU B C 1
ATOM 3082 O O . LEU B 1 147 ? -25.955 11.069 -49.020 1.00 42.72 147 LEU B O 1
ATOM 3087 N N . GLY B 1 148 ? -24.433 10.099 -47.674 1.00 36.32 148 GLY B N 1
ATOM 3088 C CA . GLY B 1 148 ? -23.704 9.556 -48.800 1.00 34.88 148 GLY B CA 1
ATOM 3089 C C . GLY B 1 148 ? -22.779 8.427 -48.393 1.00 39.86 148 GLY B C 1
ATOM 3090 O O . GLY B 1 148 ? -22.730 8.012 -47.233 1.00 33.77 148 GLY B O 1
ATOM 3091 N N . THR B 1 149 ? -22.038 7.942 -49.386 1.00 33.96 149 THR B N 1
ATOM 3092 C CA . THR B 1 149 ? -21.158 6.792 -49.220 1.00 30.89 149 THR B CA 1
ATOM 3093 C C . THR B 1 149 ? -19.974 7.123 -48.319 1.00 29.43 149 THR B C 1
ATOM 3094 O O . THR B 1 149 ? -19.396 8.210 -48.404 1.00 36.84 149 THR B O 1
ATOM 3098 N N . ASN B 1 150 ? -19.609 6.179 -47.455 1.00 32.26 150 ASN B N 1
ATOM 3099 C CA . ASN B 1 150 ? -18.299 6.204 -46.794 1.00 33.82 150 ASN B CA 1
ATOM 3100 C C . ASN B 1 150 ? -17.332 5.488 -47.738 1.00 30.87 150 ASN B C 1
ATOM 3101 O O . ASN B 1 150 ? -17.290 4.255 -47.782 1.00 33.07 150 ASN B O 1
ATOM 3106 N N . ASN B 1 151 ? -16.571 6.267 -48.513 1.00 36.52 151 ASN B N 1
ATOM 3107 C CA . ASN B 1 151 ? -15.782 5.690 -49.604 1.00 35.56 151 ASN B CA 1
ATOM 3108 C C . ASN B 1 151 ? -14.606 4.877 -49.087 1.00 38.59 151 ASN B C 1
ATOM 3109 O O . ASN B 1 151 ? -14.199 3.888 -49.716 1.00 33.34 151 ASN B O 1
ATOM 3114 N N . TYR B 1 152 ? -14.039 5.264 -47.947 1.00 37.02 152 TYR B N 1
ATOM 3115 C CA . TYR B 1 152 ? -12.998 4.434 -47.357 1.00 33.76 152 TYR B CA 1
ATOM 3116 C C . TYR B 1 152 ? -13.534 3.049 -46.991 1.00 31.60 152 TYR B C 1
ATOM 3117 O O . TYR B 1 152 ? -12.926 2.027 -47.324 1.00 36.50 152 TYR B O 1
ATOM 3126 N N . SER B 1 153 ? -14.664 2.982 -46.286 1.00 34.49 153 SER B N 1
ATOM 3127 C CA . SER B 1 153 ? -15.160 1.655 -45.928 1.00 34.39 153 SER B CA 1
ATOM 3128 C C . SER B 1 153 ? -15.655 0.889 -47.150 1.00 32.83 153 SER B C 1
ATOM 3129 O O . SER B 1 153 ? -15.651 -0.345 -47.138 1.00 31.74 153 SER B O 1
ATOM 3132 N N . ALA B 1 154 ? -16.086 1.593 -48.199 1.00 31.02 154 ALA B N 1
ATOM 3133 C CA . ALA B 1 154 ? -16.374 0.917 -49.463 1.00 32.08 154 ALA B CA 1
ATOM 3134 C C . ALA B 1 154 ? -15.161 0.113 -49.912 1.00 33.06 154 ALA B C 1
ATOM 3135 O O . ALA B 1 154 ? -15.256 -1.091 -50.175 1.00 32.87 154 ALA B O 1
ATOM 3137 N N . GLY B 1 155 ? -13.993 0.758 -49.918 1.00 35.08 155 GLY B N 1
ATOM 3138 C CA . GLY B 1 155 ? -12.762 0.061 -50.252 1.00 32.58 155 GLY B CA 1
ATOM 3139 C C . GLY B 1 155 ? -12.425 -1.051 -49.282 1.00 34.32 155 GLY B C 1
ATOM 3140 O O . GLY B 1 155 ? -11.909 -2.092 -49.685 1.00 31.99 155 GLY B O 1
A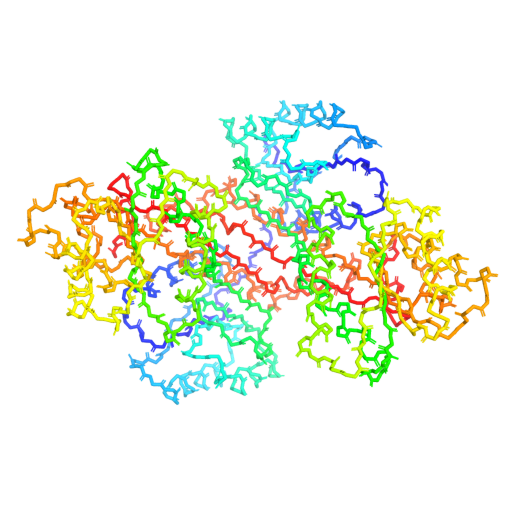TOM 3141 N N . VAL B 1 156 ? -12.714 -0.851 -47.985 1.00 33.76 156 VAL B N 1
ATOM 3142 C CA . VAL B 1 156 ? -12.468 -1.920 -47.024 1.00 34.10 156 VAL B CA 1
ATOM 3143 C C . VAL B 1 156 ? -13.340 -3.123 -47.360 1.00 32.56 156 VAL B C 1
ATOM 3144 O O . VAL B 1 156 ? -12.872 -4.267 -47.390 1.00 38.13 156 VAL B O 1
ATOM 3148 N N . THR B 1 157 ? -14.609 -2.879 -47.667 1.00 37.59 157 THR B N 1
ATOM 3149 C CA . THR B 1 157 ? -15.489 -3.974 -48.058 1.00 43.71 157 THR B CA 1
ATOM 3150 C C . THR B 1 157 ? -14.977 -4.681 -49.312 1.00 38.01 157 THR B C 1
ATOM 3151 O O . THR B 1 157 ? -14.961 -5.916 -49.375 1.00 37.26 157 THR B O 1
ATOM 3155 N N . ALA B 1 158 ? -14.547 -3.912 -50.315 1.00 33.38 158 ALA B N 1
ATOM 3156 C CA . ALA B 1 158 ? -13.953 -4.515 -51.505 1.00 32.68 158 ALA B CA 1
ATOM 3157 C C . ALA B 1 158 ? -12.790 -5.431 -51.142 1.00 37.01 158 ALA B C 1
ATOM 3158 O O . ALA B 1 158 ? -12.607 -6.485 -51.761 1.00 37.67 158 ALA B O 1
ATOM 3160 N N . ALA B 1 159 ? -12.002 -5.052 -50.130 1.00 34.66 159 ALA B N 1
ATOM 3161 C CA . ALA B 1 159 ? -10.858 -5.868 -49.718 1.00 38.33 159 ALA B CA 1
ATOM 3162 C C . ALA B 1 159 ? -11.315 -7.169 -49.061 1.00 41.37 159 ALA B C 1
ATOM 3163 O O . ALA B 1 159 ? -10.817 -8.252 -49.392 1.00 43.81 159 ALA B O 1
ATOM 3165 N N . HIS B 1 160 ? -12.281 -7.083 -48.137 1.00 41.54 160 HIS B N 1
ATOM 3166 C CA . HIS B 1 160 ? -12.857 -8.288 -47.543 1.00 44.03 160 HIS B CA 1
ATOM 3167 C C . HIS B 1 160 ? -13.502 -9.161 -48.598 1.00 38.71 160 HIS B C 1
ATOM 3168 O O . HIS B 1 160 ? -13.340 -10.385 -48.586 1.00 45.91 160 HIS B O 1
ATOM 3175 N N . GLU B 1 161 ? -14.264 -8.549 -49.507 1.00 45.82 161 GLU B N 1
ATOM 3176 C CA . GLU B 1 161 ? -14.890 -9.311 -50.576 1.00 45.32 161 GLU B CA 1
ATOM 3177 C C . GLU B 1 161 ? -13.837 -9.951 -51.473 1.00 43.80 161 GLU B C 1
ATOM 3178 O O . GLU B 1 161 ? -13.944 -11.133 -51.823 1.00 41.23 161 GLU B O 1
ATOM 3184 N N . MET B 1 162 ? -12.800 -9.193 -51.837 1.00 41.45 162 MET B N 1
ATOM 3185 C CA . MET B 1 162 ? -11.745 -9.756 -52.671 1.00 38.81 162 MET B CA 1
ATOM 3186 C C . MET B 1 162 ? -11.058 -10.906 -51.957 1.00 40.84 162 MET B C 1
ATOM 3187 O O . MET B 1 162 ? -10.911 -11.997 -52.515 1.00 45.17 162 MET B O 1
ATOM 3192 N N . ALA B 1 163 ? -10.650 -10.677 -50.705 1.00 42.24 163 ALA B N 1
ATOM 3193 C CA . ALA B 1 163 ? -10.016 -11.723 -49.907 1.00 46.48 163 ALA B CA 1
ATOM 3194 C C . ALA B 1 163 ? -10.871 -12.977 -49.863 1.00 45.53 163 ALA B C 1
ATOM 3195 O O . ALA B 1 163 ? -10.358 -14.099 -49.956 1.00 49.28 163 ALA B O 1
ATOM 3197 N N . LYS B 1 164 ? -12.181 -12.796 -49.711 1.00 50.36 164 LYS B N 1
ATOM 3198 C CA . LYS B 1 164 ? -13.150 -13.875 -49.767 1.00 46.67 164 LYS B CA 1
ATOM 3199 C C . LYS B 1 164 ? -12.911 -14.727 -51.003 1.00 50.66 164 LYS B C 1
ATOM 3200 O O . LYS B 1 164 ? -12.505 -15.887 -50.897 1.00 51.15 164 LYS B O 1
ATOM 3206 N N . LEU B 1 165 ? -13.129 -14.146 -52.183 1.00 49.21 165 LEU B N 1
ATOM 3207 C CA . LEU B 1 165 ? -12.993 -14.911 -53.415 1.00 49.44 165 LEU B CA 1
ATOM 3208 C C . LEU B 1 165 ? -11.595 -15.482 -53.573 1.00 44.26 165 LEU B C 1
ATOM 3209 O O . LEU B 1 165 ? -11.423 -16.536 -54.188 1.00 48.47 165 LEU B O 1
ATOM 3214 N N . LEU B 1 166 ? -10.586 -14.826 -53.008 1.00 47.82 166 LEU B N 1
ATOM 3215 C CA . LEU B 1 166 ? -9.205 -15.245 -53.197 1.00 48.87 166 LEU B CA 1
ATOM 3216 C C . LEU B 1 166 ? -8.664 -16.063 -52.026 1.00 55.39 166 LEU B C 1
ATOM 3217 O O . LEU B 1 166 ? -7.455 -16.318 -51.979 1.00 56.05 166 LEU B O 1
ATOM 3222 N N . LYS B 1 167 ? -9.531 -16.482 -51.092 1.00 59.07 167 LYS B N 1
ATOM 3223 C CA . LYS B 1 167 ? -9.126 -17.170 -49.858 1.00 47.86 167 LYS B CA 1
ATOM 3224 C C . LYS B 1 167 ? -7.915 -16.486 -49.223 1.00 55.68 167 LYS B C 1
ATOM 3225 O O . LYS B 1 167 ? -6.936 -17.121 -48.824 1.00 46.56 167 LYS B O 1
ATOM 3231 N N . SER B 1 168 ? -7.978 -15.156 -49.160 1.00 51.65 168 SER B N 1
ATOM 3232 C CA . SER B 1 168 ? -7.007 -14.345 -48.425 1.00 49.79 168 SER B CA 1
ATOM 3233 C C . SER B 1 168 ? -5.576 -14.573 -48.905 1.00 55.37 168 SER B C 1
ATOM 3234 O O . SER B 1 168 ? -4.614 -14.319 -48.172 1.00 53.53 168 SER B O 1
ATOM 3237 N N . GLU B 1 169 ? -5.416 -15.025 -50.146 1.00 53.84 169 GLU B N 1
ATOM 3238 C CA . GLU B 1 169 ? -4.091 -15.249 -50.706 1.00 56.90 169 GLU B CA 1
ATOM 3239 C C . GLU B 1 169 ? -4.082 -14.815 -52.164 1.00 49.41 169 GLU B C 1
ATOM 3240 O O . GLU B 1 169 ? -4.957 -15.215 -52.936 1.00 52.76 169 GLU B O 1
ATOM 3246 N N . GLY B 1 170 ? -3.108 -13.997 -52.531 1.00 48.52 170 GLY B N 1
ATOM 3247 C CA . GLY B 1 170 ? -2.839 -13.703 -53.926 1.00 46.05 170 GLY B CA 1
ATOM 3248 C C . GLY B 1 170 ? -2.467 -12.254 -54.156 1.00 43.63 170 GLY B C 1
ATOM 3249 O O . GLY B 1 170 ? -2.617 -11.393 -53.291 1.00 47.74 170 GLY B O 1
ATOM 3250 N N . LYS B 1 171 ? -1.972 -11.982 -55.362 1.00 44.82 171 LYS B N 1
ATOM 3251 C CA . LYS B 1 171 ? -1.653 -10.627 -55.777 1.00 44.36 171 LYS B CA 1
ATOM 3252 C C . LYS B 1 171 ? -2.884 -9.975 -56.397 1.00 39.64 171 LYS B C 1
ATOM 3253 O O . LYS B 1 171 ? -3.602 -10.597 -57.182 1.00 39.12 171 LYS B O 1
ATOM 3259 N N . VAL B 1 172 ? -3.101 -8.707 -56.049 1.00 44.18 172 VAL B N 1
ATOM 3260 C CA . VAL B 1 172 ? -4.273 -7.954 -56.467 1.00 37.80 172 VAL B CA 1
ATOM 3261 C C . VAL B 1 172 ? -3.838 -6.579 -56.951 1.00 44.21 172 VAL B C 1
ATOM 3262 O O . VAL B 1 172 ? -2.770 -6.075 -56.597 1.00 44.66 172 VAL B O 1
ATOM 3266 N N . ALA B 1 173 ? -4.689 -5.960 -57.766 1.00 39.56 173 ALA B N 1
ATOM 3267 C CA . ALA B 1 173 ? -4.408 -4.629 -58.278 1.00 37.42 173 ALA B CA 1
ATOM 3268 C C . ALA B 1 173 ? -5.653 -3.768 -58.139 1.00 33.82 173 ALA B C 1
ATOM 3269 O O . ALA B 1 173 ? -6.749 -4.273 -57.930 1.00 31.79 173 ALA B O 1
ATOM 3271 N N . VAL B 1 174 ? -5.456 -2.460 -58.249 1.00 33.77 174 VAL B N 1
ATOM 3272 C CA . VAL B 1 174 ? -6.520 -1.466 -58.178 1.00 35.62 174 VAL B CA 1
ATOM 3273 C C . VAL B 1 174 ? -6.442 -0.620 -59.433 1.00 41.19 174 VAL B C 1
ATOM 3274 O O . VAL B 1 174 ? -5.358 -0.161 -59.808 1.00 39.03 174 VAL B O 1
ATOM 3278 N N . ILE B 1 175 ? -7.582 -0.399 -60.075 1.00 32.98 175 ILE B N 1
ATOM 3279 C CA . ILE B 1 175 ? -7.671 0.564 -61.153 1.00 36.70 175 ILE B CA 1
ATOM 3280 C C . ILE B 1 175 ? -8.550 1.697 -60.660 1.00 39.52 175 ILE B C 1
ATOM 3281 O O . ILE B 1 175 ? -9.711 1.471 -60.293 1.00 38.54 175 ILE B O 1
ATOM 3286 N N . THR B 1 176 ? -7.994 2.909 -60.623 1.00 38.01 176 THR B N 1
ATOM 3287 C CA . THR B 1 176 ? -8.701 4.020 -60.003 1.00 38.95 176 THR B CA 1
ATOM 3288 C C . THR B 1 176 ? -8.339 5.338 -60.681 1.00 50.44 176 THR B C 1
ATOM 3289 O O . THR B 1 176 ? -7.477 5.404 -61.560 1.00 43.89 176 THR B O 1
ATOM 3293 N N . SER B 1 177 ? -9.051 6.389 -60.267 1.00 50.82 177 SER B N 1
ATOM 3294 C CA . SER B 1 177 ? -8.733 7.763 -60.616 1.00 55.58 177 SER B CA 1
ATOM 3295 C C . SER B 1 177 ? -7.982 8.391 -59.454 1.00 63.24 177 SER B C 1
ATOM 3296 O O . SER B 1 177 ? -8.566 8.525 -58.365 1.00 60.21 177 SER B O 1
ATOM 3299 N N . PRO B 1 178 ? -6.712 8.772 -59.595 1.00 62.72 178 PRO B N 1
ATOM 3300 C CA . PRO B 1 178 ? -6.088 9.616 -58.566 1.00 67.10 178 PRO B CA 1
ATOM 3301 C C . PRO B 1 178 ? -6.552 11.066 -58.603 1.00 68.89 178 PRO B C 1
ATOM 3302 O O . PRO B 1 178 ? -6.053 11.877 -57.815 1.00 68.20 178 PRO B O 1
ATOM 3306 N N . HIS B 1 179 ? -7.504 11.397 -59.488 1.00 70.14 179 HIS B N 1
ATOM 3307 C CA . HIS B 1 179 ? -7.995 12.764 -59.640 1.00 76.40 179 HIS B CA 1
ATOM 3308 C C . HIS B 1 179 ? -9.028 13.123 -58.576 1.00 76.87 179 HIS B C 1
ATOM 3309 O O . HIS B 1 179 ? -9.028 14.251 -58.070 1.00 75.83 179 HIS B O 1
ATOM 3316 N N . GLN B 1 180 ? -9.918 12.192 -58.229 1.00 75.30 180 GLN B N 1
ATOM 3317 C CA . GLN B 1 180 ? -11.004 12.466 -57.298 1.00 64.23 180 GLN B CA 1
ATOM 3318 C C . GLN B 1 180 ? -10.698 11.866 -55.927 1.00 65.58 180 GLN B C 1
ATOM 3319 O O . GLN B 1 180 ? -9.988 10.862 -55.811 1.00 61.79 180 GLN B O 1
ATOM 3325 N N . LEU B 1 181 ? -11.222 12.514 -54.879 1.00 58.96 181 LEU B N 1
ATOM 3326 C CA . LEU B 1 181 ? -10.914 12.083 -53.515 1.00 59.48 181 LEU B CA 1
ATOM 3327 C C . LEU B 1 181 ? -11.678 10.818 -53.146 1.00 48.87 181 LEU B C 1
ATOM 3328 O O . LEU B 1 181 ? -11.132 9.927 -52.482 1.00 50.12 181 LEU B O 1
ATOM 3333 N N . ASN B 1 182 ? -12.944 10.720 -53.560 1.00 52.84 182 ASN B N 1
ATOM 3334 C CA . ASN B 1 182 ? -13.720 9.527 -53.241 1.00 49.63 182 ASN B CA 1
ATOM 3335 C C . ASN B 1 182 ? -13.048 8.274 -53.796 1.00 47.67 182 ASN B C 1
ATOM 3336 O O . ASN B 1 182 ? -13.030 7.225 -53.139 1.00 46.39 182 ASN B O 1
ATOM 3341 N N . HIS B 1 183 ? -12.455 8.371 -54.991 1.00 51.18 183 HIS B N 1
ATOM 3342 C CA . HIS B 1 183 ? -11.698 7.237 -55.514 1.00 47.42 183 HIS B CA 1
ATOM 3343 C C . HIS B 1 183 ? -10.415 7.021 -54.728 1.00 44.22 183 HIS B C 1
ATOM 3344 O O . HIS B 1 183 ? -9.979 5.878 -54.555 1.00 40.78 183 HIS B O 1
ATOM 3351 N N . GLN B 1 184 ? -9.803 8.097 -54.234 1.00 51.70 184 GLN B N 1
ATOM 3352 C CA . GLN B 1 184 ? -8.634 7.936 -53.377 1.00 44.28 184 GLN B CA 1
ATOM 3353 C C . GLN B 1 184 ? -9.001 7.206 -52.098 1.00 39.97 184 GLN B C 1
ATOM 3354 O O . GLN B 1 184 ? -8.245 6.349 -51.622 1.00 42.18 184 GLN B O 1
ATOM 3360 N N . GLU B 1 185 ? -10.164 7.536 -51.527 1.00 38.75 185 GLU B N 1
ATOM 3361 C CA . GLU B 1 185 ? -10.584 6.880 -50.298 1.00 45.85 185 GLU B CA 1
ATOM 3362 C C . GLU B 1 185 ? -10.949 5.428 -50.556 1.00 37.22 185 GLU B C 1
ATOM 3363 O O . GLU B 1 185 ? -10.635 4.556 -49.744 1.00 35.79 185 GLU B O 1
ATOM 3369 N N . ARG B 1 186 ? -11.590 5.142 -51.696 1.00 37.01 186 ARG B N 1
ATOM 3370 C CA . ARG B 1 186 ? -11.867 3.751 -52.036 1.00 36.99 186 ARG B CA 1
ATOM 3371 C C . ARG B 1 186 ? -10.576 2.976 -52.207 1.00 35.37 186 ARG B C 1
ATOM 3372 O O . ARG B 1 186 ? -10.430 1.864 -51.684 1.00 34.34 186 ARG B O 1
ATOM 3380 N N . THR B 1 187 ? -9.628 3.552 -52.943 1.00 39.97 187 THR B N 1
ATOM 3381 C CA . THR B 1 187 ? -8.313 2.944 -53.090 1.00 32.36 187 THR B CA 1
ATOM 3382 C C . THR B 1 187 ? -7.660 2.719 -51.730 1.00 38.08 187 THR B C 1
ATOM 3383 O O . THR B 1 187 ? -7.275 1.594 -51.392 1.00 39.61 187 THR B O 1
ATOM 3387 N N . ARG B 1 188 ? -7.570 3.782 -50.924 1.00 35.52 188 ARG B N 1
ATOM 3388 C CA . ARG B 1 188 ? -6.890 3.699 -49.633 1.00 38.60 188 ARG B CA 1
ATOM 3389 C C . ARG B 1 188 ? -7.555 2.676 -48.722 1.00 39.90 188 ARG B C 1
ATOM 3390 O O . ARG B 1 188 ? -6.875 1.900 -48.041 1.00 36.06 188 ARG B O 1
ATOM 3398 N N . GLY B 1 189 ? -8.893 2.646 -48.707 1.00 36.70 189 GLY B N 1
ATOM 3399 C CA . GLY B 1 189 ? -9.577 1.628 -47.926 1.00 33.27 189 GLY B CA 1
ATOM 3400 C C . GLY B 1 189 ? -9.218 0.223 -48.361 1.00 34.75 189 GLY B C 1
ATOM 3401 O O . GLY B 1 189 ? -8.980 -0.661 -47.529 1.00 36.58 189 GLY B O 1
ATOM 3402 N N . PHE B 1 190 ? -9.159 -0.003 -49.674 1.00 35.56 190 PHE B N 1
ATOM 3403 C CA . PHE B 1 190 ? -8.785 -1.315 -50.183 1.00 34.54 190 PHE B CA 1
ATOM 3404 C C . PHE B 1 190 ? -7.340 -1.655 -49.837 1.00 37.92 190 PHE B C 1
ATOM 3405 O O . PHE B 1 190 ? -7.059 -2.728 -49.291 1.00 32.45 190 PHE B O 1
ATOM 3413 N N . VAL B 1 191 ? -6.399 -0.768 -50.172 1.00 39.78 191 VAL B N 1
ATOM 3414 C CA . VAL B 1 191 ? -4.995 -1.155 -50.027 1.00 39.99 191 VAL B CA 1
ATOM 3415 C C . VAL B 1 191 ? -4.642 -1.341 -48.553 1.00 43.07 191 VAL B C 1
ATOM 3416 O O . VAL B 1 191 ? -4.005 -2.332 -48.182 1.00 46.32 191 VAL B O 1
ATOM 3420 N N . GLU B 1 192 ? -5.098 -0.434 -47.683 1.00 42.32 192 GLU B N 1
ATOM 3421 C CA . GLU B 1 192 ? -4.758 -0.544 -46.265 1.00 46.29 192 GLU B CA 1
ATOM 3422 C C . GLU B 1 192 ? -5.355 -1.800 -45.645 1.00 44.58 192 GLU B C 1
ATOM 3423 O O . GLU B 1 192 ? -4.718 -2.449 -44.812 1.00 46.87 192 GLU B O 1
ATOM 3429 N N . THR B 1 193 ? -6.568 -2.180 -46.053 1.00 43.57 193 THR B N 1
ATOM 3430 C CA . THR B 1 193 ? -7.143 -3.405 -45.514 1.00 37.39 193 THR B CA 1
ATOM 3431 C C . THR B 1 193 ? -6.369 -4.636 -45.977 1.00 44.28 193 THR B C 1
ATOM 3432 O O . THR B 1 193 ? -6.228 -5.604 -45.220 1.00 49.12 193 THR B O 1
ATOM 3436 N N . ILE B 1 194 ? -5.872 -4.630 -47.218 1.00 42.01 194 ILE B N 1
ATOM 3437 C CA . ILE B 1 194 ? -5.022 -5.733 -47.678 1.00 44.66 194 ILE B CA 1
ATOM 3438 C C . ILE B 1 194 ? -3.735 -5.781 -46.867 1.00 50.95 194 ILE B C 1
ATOM 3439 O O . ILE B 1 194 ? -3.262 -6.859 -46.488 1.00 49.60 194 ILE B O 1
ATOM 3444 N N . TYR B 1 195 ? -3.131 -4.618 -46.614 1.00 52.93 195 TYR B N 1
ATOM 3445 C CA . TYR B 1 195 ? -1.939 -4.575 -45.773 1.00 60.70 195 TYR B CA 1
ATOM 3446 C C . TYR B 1 195 ? -2.245 -5.131 -44.386 1.00 60.25 195 TYR B C 1
ATOM 3447 O O . TYR B 1 195 ? -1.702 -6.167 -43.981 1.00 64.40 195 TYR B O 1
ATOM 3456 N N . GLN B 1 196 ? -3.154 -4.470 -43.661 1.00 61.09 196 GLN B N 1
ATOM 3457 C CA . GLN B 1 196 ? -3.358 -4.764 -42.246 1.00 56.77 196 GLN B CA 1
ATOM 3458 C C . GLN B 1 196 ? -3.925 -6.162 -42.029 1.00 60.22 196 GLN B C 1
ATOM 3459 O O . GLN B 1 196 ? -3.507 -6.867 -41.106 1.00 68.47 196 GLN B O 1
ATOM 3465 N N . LYS B 1 197 ? -4.874 -6.586 -42.859 1.00 53.96 197 LYS B N 1
ATOM 3466 C CA . LYS B 1 197 ? -5.679 -7.749 -42.522 1.00 52.52 197 LYS B CA 1
ATOM 3467 C C . LYS B 1 197 ? -5.350 -9.001 -43.317 1.00 54.25 197 LYS B C 1
ATOM 3468 O O . LYS B 1 197 ? -5.834 -10.080 -42.951 1.00 53.81 197 LYS B O 1
ATOM 3474 N N . TYR B 1 198 ? -4.549 -8.908 -44.377 1.00 51.58 198 TYR B N 1
ATOM 3475 C CA . TYR B 1 198 ? -4.247 -10.074 -45.209 1.00 53.25 198 TYR B CA 1
ATOM 3476 C C . TYR B 1 198 ? -2.783 -10.079 -45.636 1.00 56.40 198 TYR B C 1
ATOM 3477 O O . TYR B 1 198 ? -2.422 -9.553 -46.700 1.00 51.02 198 TYR B O 1
ATOM 3486 N N . PRO B 1 199 ? -1.906 -10.699 -44.836 1.00 55.44 199 PRO B N 1
ATOM 3487 C CA . PRO B 1 199 ? -0.483 -10.737 -45.204 1.00 54.23 199 PRO B CA 1
ATOM 3488 C C . PRO B 1 199 ? -0.160 -11.703 -46.333 1.00 58.58 199 PRO B C 1
ATOM 3489 O O . PRO B 1 199 ? 0.918 -11.579 -46.931 1.00 55.91 199 PRO B O 1
ATOM 3493 N N . ARG B 1 200 ? -1.042 -12.657 -46.635 1.00 50.83 200 ARG B N 1
ATOM 3494 C CA . ARG B 1 200 ? -0.870 -13.546 -47.777 1.00 53.53 200 ARG B CA 1
ATOM 3495 C C . ARG B 1 200 ? -1.324 -12.915 -49.094 1.00 60.27 200 ARG B C 1
ATOM 3496 O O . ARG B 1 200 ? -1.263 -13.575 -50.140 1.00 50.54 200 ARG B O 1
ATOM 3504 N N . MET B 1 201 ? -1.756 -11.657 -49.068 1.00 54.86 201 MET B N 1
ATOM 3505 C CA . MET B 1 201 ? -2.132 -10.921 -50.263 1.00 55.39 201 MET B CA 1
ATOM 3506 C C . MET B 1 201 ? -1.235 -9.702 -50.411 1.00 51.66 201 MET B C 1
ATOM 3507 O O . MET B 1 201 ? -0.639 -9.217 -49.444 1.00 47.82 201 MET B O 1
ATOM 3512 N N . GLN B 1 202 ? -1.140 -9.201 -51.636 1.00 49.27 202 GLN B N 1
ATOM 3513 C CA . GLN B 1 202 ? -0.337 -8.009 -51.847 1.00 52.50 202 GLN B CA 1
ATOM 3514 C C . GLN B 1 202 ? -0.861 -7.215 -53.028 1.00 41.21 202 GLN B C 1
ATOM 3515 O O . GLN B 1 202 ? -1.158 -7.780 -54.087 1.00 44.60 202 GLN B O 1
ATOM 3521 N N . VAL B 1 203 ? -0.961 -5.904 -52.832 1.00 45.39 203 VAL B N 1
ATOM 3522 C CA . VAL B 1 203 ? -1.340 -4.978 -53.894 1.00 45.61 203 VAL B CA 1
ATOM 3523 C C . VAL B 1 203 ? -0.108 -4.730 -54.757 1.00 47.82 203 VAL B C 1
ATOM 3524 O O . VAL B 1 203 ? 0.845 -4.076 -54.327 1.00 46.37 203 VAL B O 1
ATOM 3528 N N . VAL B 1 204 ? -0.134 -5.249 -55.987 1.00 49.94 204 VAL B N 1
ATOM 3529 C CA . VAL B 1 204 ? 1.007 -5.144 -56.892 1.00 47.96 204 VAL B CA 1
ATOM 3530 C C . VAL B 1 204 ? 0.935 -3.941 -57.816 1.00 54.00 204 VAL B C 1
ATOM 3531 O O . VAL B 1 204 ? 1.933 -3.616 -58.475 1.00 53.59 204 VAL B O 1
ATOM 3535 N N . ALA B 1 205 ? -0.200 -3.256 -57.879 1.00 43.64 205 ALA B N 1
ATOM 3536 C CA . ALA B 1 205 ? -0.323 -2.127 -58.788 1.00 46.18 205 ALA B CA 1
ATOM 3537 C C . ALA B 1 205 ? -1.579 -1.362 -58.431 1.00 41.98 205 ALA B C 1
ATOM 3538 O O . ALA B 1 205 ? -2.606 -1.972 -58.128 1.00 42.38 205 ALA B O 1
ATOM 3540 N N . VAL B 1 206 ? -1.473 -0.036 -58.432 1.00 40.11 206 VAL B N 1
ATOM 3541 C CA . VAL B 1 206 ? -2.615 0.870 -58.469 1.00 48.62 206 VAL B CA 1
ATOM 3542 C C . VAL B 1 206 ? -2.503 1.662 -59.767 1.00 50.70 206 VAL B C 1
ATOM 3543 O O . VAL B 1 206 ? -1.638 2.540 -59.897 1.00 51.76 206 VAL B O 1
ATOM 3547 N N . LYS B 1 207 ? -3.360 1.354 -60.726 1.00 45.46 207 LYS B N 1
ATOM 3548 C CA . LYS B 1 207 ? -3.282 1.990 -62.031 1.00 48.63 207 LYS B CA 1
ATOM 3549 C C . LYS B 1 207 ? -4.170 3.217 -62.095 1.00 50.32 207 LYS B C 1
ATOM 3550 O O . LYS B 1 207 ? -5.145 3.356 -61.355 1.00 42.66 207 LYS B O 1
ATOM 3556 N N . ASN B 1 208 ? -3.828 4.110 -63.013 1.00 55.58 208 ASN B N 1
ATOM 3557 C CA . ASN B 1 208 ? -4.723 5.194 -63.386 1.00 50.33 208 ASN B CA 1
ATOM 3558 C C . ASN B 1 208 ? -5.537 4.703 -64.577 1.00 55.80 208 ASN B C 1
ATOM 3559 O O . ASN B 1 208 ? -4.992 4.462 -65.660 1.00 56.29 208 ASN B O 1
ATOM 3564 N N . GLY B 1 209 ? -6.830 4.508 -64.362 1.00 48.99 209 GLY B N 1
ATOM 3565 C CA . GLY B 1 209 ? -7.757 4.150 -65.406 1.00 58.62 209 GLY B CA 1
ATOM 3566 C C . GLY B 1 209 ? -8.422 5.337 -66.062 1.00 61.96 209 GLY B C 1
ATOM 3567 O O . GLY B 1 209 ? -9.358 5.150 -66.846 1.00 62.67 209 GLY B O 1
ATOM 3568 N N . LYS B 1 210 ? -7.993 6.557 -65.721 1.00 62.12 210 LYS B N 1
ATOM 3569 C CA . LYS B 1 210 ? -8.403 7.802 -66.384 1.00 64.32 210 LYS B CA 1
ATOM 3570 C C . LYS B 1 210 ? -9.919 7.909 -66.581 1.00 69.37 210 LYS B C 1
ATOM 3571 O O . LYS B 1 210 ? -10.393 8.711 -67.393 1.00 71.85 210 LYS B O 1
ATOM 3577 N N . GLY B 1 211 ? -10.698 7.113 -65.854 1.00 62.86 211 GLY B N 1
ATOM 3578 C CA . GLY B 1 211 ? -12.131 7.320 -65.782 1.00 66.29 211 GLY B CA 1
ATOM 3579 C C . GLY B 1 211 ? -12.940 6.951 -67.004 1.00 64.13 211 GLY B C 1
ATOM 3580 O O . GLY B 1 211 ? -14.086 7.395 -67.124 1.00 69.76 211 GLY B O 1
ATOM 3581 N N . ASP B 1 212 ? -12.398 6.134 -67.903 1.00 65.11 212 ASP B N 1
ATOM 3582 C CA . ASP B 1 212 ? -13.135 5.671 -69.073 1.00 67.80 212 ASP B CA 1
ATOM 3583 C C . ASP B 1 212 ? -12.770 4.213 -69.337 1.00 65.95 212 ASP B C 1
ATOM 3584 O O . ASP B 1 212 ? -11.700 3.739 -68.950 1.00 69.21 212 ASP B O 1
ATOM 3589 N N . ALA B 1 213 ? -13.671 3.504 -70.017 1.00 68.53 213 ALA B N 1
ATOM 3590 C CA . ALA B 1 213 ? -13.446 2.078 -70.237 1.00 66.59 213 ALA B CA 1
ATOM 3591 C C . ALA B 1 213 ? -12.280 1.836 -71.187 1.00 68.37 213 ALA B C 1
ATOM 3592 O O . ALA B 1 213 ? -11.597 0.814 -71.071 1.00 64.36 213 ALA B O 1
ATOM 3594 N N . LEU B 1 214 ? -12.035 2.762 -72.118 1.00 69.23 214 LEU B N 1
ATOM 3595 C CA . LEU B 1 214 ? -10.863 2.677 -72.981 1.00 70.05 214 LEU B CA 1
ATOM 3596 C C . LEU B 1 214 ? -9.585 2.540 -72.159 1.00 67.44 214 LEU B C 1
ATOM 3597 O O . LEU B 1 214 ? -8.854 1.547 -72.268 1.00 61.73 214 LEU B O 1
ATOM 3602 N N . ALA B 1 215 ? -9.299 3.548 -71.328 1.00 66.09 215 ALA B N 1
ATOM 3603 C CA . ALA B 1 215 ? -8.036 3.585 -70.598 1.00 63.51 215 ALA B CA 1
ATOM 3604 C C . ALA B 1 215 ? -7.980 2.535 -69.496 1.00 59.60 215 ALA B C 1
ATOM 3605 O O . ALA B 1 215 ? -6.888 2.087 -69.122 1.00 59.39 215 ALA B O 1
ATOM 3607 N N . SER B 1 216 ? -9.132 2.137 -68.954 1.00 64.76 216 SER B N 1
ATOM 3608 C CA . SER B 1 216 ? -9.123 1.117 -67.908 1.00 60.35 216 SER B CA 1
ATOM 3609 C C . SER B 1 216 ? -8.798 -0.262 -68.477 1.00 60.29 216 SER B C 1
ATOM 3610 O O . SER B 1 216 ? -8.084 -1.047 -67.838 1.00 53.05 216 SER B O 1
ATOM 3613 N N . LYS B 1 217 ? -9.318 -0.580 -69.670 1.00 55.81 217 LYS B N 1
ATOM 3614 C CA . LYS B 1 217 ? -8.943 -1.824 -70.332 1.00 51.42 217 LYS B CA 1
ATOM 3615 C C . LYS B 1 217 ? -7.441 -1.918 -70.500 1.00 51.19 217 LYS B C 1
ATOM 3616 O O . LYS B 1 217 ? -6.840 -2.979 -70.304 1.00 50.32 217 LYS B O 1
ATOM 3622 N N . GLN B 1 218 ? -6.818 -0.805 -70.845 1.00 54.44 218 GLN B N 1
ATOM 3623 C CA . GLN B 1 218 ? -5.391 -0.798 -71.098 1.00 53.76 218 GLN B CA 1
ATOM 3624 C C . GLN B 1 218 ? -4.581 -0.852 -69.810 1.00 54.49 218 GLN B C 1
ATOM 3625 O O . GLN B 1 218 ? -3.538 -1.515 -69.763 1.00 46.31 218 GLN B O 1
ATOM 3631 N N . ALA B 1 219 ? -5.037 -0.168 -68.754 1.00 56.31 219 ALA B N 1
ATOM 3632 C CA . ALA B 1 219 ? -4.405 -0.345 -67.449 1.00 47.82 219 ALA B CA 1
ATOM 3633 C C . ALA B 1 219 ? -4.538 -1.786 -66.977 1.00 43.18 219 ALA B C 1
ATOM 3634 O O . ALA B 1 219 ? -3.598 -2.356 -66.413 1.00 43.92 219 ALA B O 1
ATOM 3636 N N . ALA B 1 220 ? -5.698 -2.397 -67.225 1.00 48.66 220 ALA B N 1
ATOM 3637 C CA . ALA B 1 220 ? -5.902 -3.792 -66.851 1.00 49.25 220 ALA B CA 1
ATOM 3638 C C . ALA B 1 220 ? -4.987 -4.716 -67.646 1.00 51.27 220 ALA B C 1
ATOM 3639 O O . ALA B 1 220 ? -4.400 -5.649 -67.088 1.00 47.33 220 ALA B O 1
ATOM 3641 N N . MET B 1 221 ? -4.863 -4.473 -68.956 1.00 55.87 221 MET B N 1
ATOM 3642 C CA . MET B 1 221 ? -3.942 -5.252 -69.778 1.00 57.10 221 MET B CA 1
ATOM 3643 C C . MET B 1 221 ? -2.512 -5.124 -69.270 1.00 48.78 221 MET B C 1
ATOM 3644 O O . MET B 1 221 ? -1.791 -6.124 -69.185 1.00 47.12 221 MET B O 1
ATOM 3649 N N . GLU B 1 222 ? -2.096 -3.903 -68.915 1.00 49.60 222 GLU B N 1
ATOM 3650 C CA . GLU B 1 222 ? -0.772 -3.687 -68.336 1.00 53.49 222 GLU B CA 1
ATOM 3651 C C . GLU B 1 222 ? -0.579 -4.535 -67.086 1.00 51.49 222 GLU B C 1
ATOM 3652 O O . GLU B 1 222 ? 0.454 -5.193 -66.921 1.00 49.04 222 GLU B O 1
ATOM 3658 N N . VAL B 1 223 ? -1.574 -4.535 -66.194 1.00 49.24 223 VAL B N 1
ATOM 3659 C CA . VAL B 1 223 ? -1.465 -5.311 -64.964 1.00 46.12 223 VAL B CA 1
ATOM 3660 C C . VAL B 1 223 ? -1.366 -6.795 -65.279 1.00 46.06 223 VAL B C 1
ATOM 3661 O O . VAL B 1 223 ? -0.545 -7.510 -64.699 1.00 51.10 223 VAL B O 1
ATOM 3665 N N . LEU B 1 224 ? -2.209 -7.287 -66.188 1.00 48.35 224 LEU B N 1
ATOM 3666 C CA . LEU B 1 224 ? -2.202 -8.715 -66.479 1.00 52.93 224 LEU B CA 1
ATOM 3667 C C . LEU B 1 224 ? -0.932 -9.123 -67.207 1.00 53.92 224 LEU B C 1
ATOM 3668 O O . LEU B 1 224 ? -0.471 -10.259 -67.049 1.00 57.49 224 LEU B O 1
ATOM 3673 N N . ASN B 1 225 ? -0.358 -8.208 -67.997 1.00 55.58 225 ASN B N 1
ATOM 3674 C CA . ASN B 1 225 ? 0.932 -8.463 -68.638 1.00 57.31 225 ASN B CA 1
ATOM 3675 C C . ASN B 1 225 ? 2.076 -8.339 -67.637 1.00 57.44 225 ASN B C 1
ATOM 3676 O O . ASN B 1 225 ? 2.903 -9.251 -67.507 1.00 62.80 225 ASN B O 1
ATOM 3681 N N . ASP B 1 226 ? 2.131 -7.220 -66.901 1.00 59.75 226 ASP B N 1
ATOM 3682 C CA . ASP B 1 226 ? 3.225 -6.984 -65.963 1.00 53.64 226 ASP B CA 1
ATOM 3683 C C . ASP B 1 226 ? 3.208 -7.942 -64.776 1.00 55.65 226 ASP B C 1
ATOM 3684 O O . ASP B 1 226 ? 4.241 -8.106 -64.119 1.00 53.28 226 ASP B O 1
ATOM 3689 N N . TYR B 1 227 ? 2.065 -8.563 -64.476 1.00 59.99 227 TYR B N 1
ATOM 3690 C CA . TYR B 1 227 ? 1.936 -9.486 -63.345 1.00 54.85 227 TYR B CA 1
ATOM 3691 C C . TYR B 1 227 ? 1.018 -10.624 -63.747 1.00 59.78 227 TYR B C 1
ATOM 3692 O O . TYR B 1 227 ? -0.184 -10.615 -63.451 1.00 55.19 227 TYR B O 1
ATOM 3701 N N . PRO B 1 228 ? 1.558 -11.645 -64.417 1.00 58.61 228 PRO B N 1
ATOM 3702 C CA . PRO B 1 228 ? 0.694 -12.692 -64.983 1.00 60.55 228 PRO B CA 1
ATOM 3703 C C . PRO B 1 228 ? -0.011 -13.542 -63.941 1.00 57.20 228 PRO B C 1
ATOM 3704 O O . PRO B 1 228 ? -0.965 -14.255 -64.292 1.00 59.76 228 PRO B O 1
ATOM 3708 N N . ASP B 1 229 ? 0.413 -13.500 -62.683 1.00 57.95 229 ASP B N 1
ATOM 3709 C CA . ASP B 1 229 ? -0.230 -14.285 -61.641 1.00 63.52 229 ASP B CA 1
ATOM 3710 C C . ASP B 1 229 ? -1.180 -13.459 -60.774 1.00 57.05 229 ASP B C 1
ATOM 3711 O O . ASP B 1 229 ? -1.644 -13.960 -59.745 1.00 52.36 229 ASP B O 1
ATOM 3716 N N . VAL B 1 230 ? -1.471 -12.210 -61.160 1.00 49.71 230 VAL B N 1
ATOM 3717 C CA . VAL B 1 230 ? -2.490 -11.432 -60.455 1.00 51.89 230 VAL B CA 1
ATOM 3718 C C . VAL B 1 230 ? -3.796 -12.208 -60.458 1.00 46.10 230 VAL B C 1
ATOM 3719 O O . VAL B 1 230 ? -4.195 -12.779 -61.482 1.00 44.19 230 VAL B O 1
ATOM 3723 N N . GLN B 1 231 ? -4.464 -12.246 -59.298 1.00 40.07 231 GLN B N 1
ATOM 3724 C CA . GLN B 1 231 ? -5.679 -13.026 -59.128 1.00 42.78 231 GLN B CA 1
ATOM 3725 C C . GLN B 1 231 ? -6.922 -12.181 -58.894 1.00 38.24 231 GLN B C 1
ATOM 3726 O O . GLN B 1 231 ? -8.028 -12.731 -58.897 1.00 40.45 231 GLN B O 1
ATOM 3732 N N . GLY B 1 232 ? -6.776 -10.882 -58.675 1.00 34.44 232 GLY B N 1
ATOM 3733 C CA . GLY B 1 232 ? -7.937 -10.039 -58.461 1.00 34.80 232 GLY B CA 1
ATOM 3734 C C . GLY B 1 232 ? -7.654 -8.601 -58.817 1.00 33.10 232 GLY B C 1
ATOM 3735 O O . GLY B 1 232 ? -6.538 -8.103 -58.641 1.00 38.83 232 GLY B O 1
ATOM 3736 N N . ILE B 1 233 ? -8.674 -7.925 -59.330 1.00 31.53 233 ILE B N 1
ATOM 3737 C CA . ILE B 1 233 ? -8.565 -6.508 -59.624 1.00 30.58 233 ILE B CA 1
ATOM 3738 C C . ILE B 1 233 ? -9.808 -5.820 -59.092 1.00 30.13 233 ILE B C 1
ATOM 3739 O O . ILE B 1 233 ? -10.923 -6.334 -59.236 1.00 31.07 233 ILE B O 1
ATOM 3744 N N . PHE B 1 234 ? -9.602 -4.675 -58.454 1.00 31.55 234 PHE B N 1
ATOM 3745 C CA . PHE B 1 234 ? -10.670 -3.853 -57.909 1.00 30.91 234 PHE B CA 1
ATOM 3746 C C . PHE B 1 234 ? -10.673 -2.559 -58.701 1.00 29.70 234 PHE B C 1
ATOM 3747 O O . PHE B 1 234 ? -9.640 -1.899 -58.799 1.00 34.21 234 PHE B O 1
ATOM 3755 N N . ALA B 1 235 ? -11.822 -2.196 -59.269 1.00 31.75 235 ALA B N 1
ATOM 3756 C CA . ALA B 1 235 ? -11.954 -0.924 -59.959 1.00 34.42 235 ALA B CA 1
ATOM 3757 C C . ALA B 1 235 ? -12.843 -0.012 -59.126 1.00 28.12 235 ALA B C 1
ATOM 3758 O O . ALA B 1 235 ? -13.936 -0.414 -58.720 1.00 28.59 235 ALA B O 1
ATOM 3760 N N . THR B 1 236 ? -12.362 1.212 -58.858 1.00 28.99 236 THR B N 1
ATOM 3761 C CA . THR B 1 236 ? -13.092 2.141 -58.005 1.00 35.21 236 THR B CA 1
ATOM 3762 C C . THR B 1 236 ? -14.048 3.012 -58.786 1.00 42.78 236 THR B C 1
ATOM 3763 O O . THR B 1 236 ? -14.867 3.708 -58.176 1.00 39.73 236 THR B O 1
ATOM 3767 N N . GLU B 1 237 ? -13.977 2.961 -60.109 1.00 36.48 237 GLU B N 1
ATOM 3768 C CA . GLU B 1 237 ? -14.805 3.777 -60.974 1.00 44.11 237 GLU B CA 1
ATOM 3769 C C . GLU B 1 237 ? -15.624 2.857 -61.864 1.00 46.97 237 GLU B C 1
ATOM 3770 O O . GLU B 1 237 ? -15.147 1.796 -62.277 1.00 47.94 237 GLU B O 1
ATOM 3776 N N . ALA B 1 238 ? -16.860 3.274 -62.170 1.00 48.89 238 ALA B N 1
ATOM 3777 C CA . ALA B 1 238 ? -17.792 2.402 -62.887 1.00 52.50 238 ALA B CA 1
ATOM 3778 C C . ALA B 1 238 ? -17.235 1.947 -64.231 1.00 47.92 238 ALA B C 1
ATOM 3779 O O . ALA B 1 238 ? -17.387 0.779 -64.610 1.00 64.14 238 ALA B O 1
ATOM 3781 N N . ASN B 1 239 ? -16.572 2.843 -64.965 1.00 56.45 239 ASN B N 1
ATOM 3782 C CA . ASN B 1 239 ? -15.980 2.436 -66.236 1.00 58.75 239 ASN B CA 1
ATOM 3783 C C . ASN B 1 239 ? -14.782 1.520 -66.051 1.00 61.37 239 ASN B C 1
ATOM 3784 O O . ASN B 1 239 ? -14.411 0.817 -66.997 1.00 55.32 239 ASN B O 1
ATOM 3789 N N . GLY B 1 240 ? -14.159 1.526 -64.869 1.00 49.37 240 GLY B N 1
ATOM 3790 C CA . GLY B 1 240 ? -13.077 0.591 -64.620 1.00 56.35 240 GLY B CA 1
ATOM 3791 C C . GLY B 1 240 ? -13.504 -0.853 -64.797 1.00 50.70 240 GLY B C 1
ATOM 3792 O O . GLY B 1 240 ? -12.755 -1.667 -65.344 1.00 57.80 240 GLY B O 1
ATOM 3793 N N . GLY B 1 241 ? -14.720 -1.184 -64.354 1.00 46.84 241 GLY B N 1
ATOM 3794 C CA . GLY B 1 241 ? -15.171 -2.566 -64.388 1.00 43.70 241 GLY B CA 1
ATOM 3795 C C . GLY B 1 241 ? -15.292 -3.117 -65.795 1.00 54.38 241 GLY B C 1
ATOM 3796 O O . GLY B 1 241 ? -14.889 -4.252 -66.067 1.00 44.62 241 GLY B O 1
ATOM 3797 N N . VAL B 1 242 ? -15.865 -2.331 -66.707 1.00 50.68 242 VAL B N 1
ATOM 3798 C CA . VAL B 1 242 ? -15.936 -2.763 -68.100 1.00 49.27 242 VAL B CA 1
ATOM 3799 C C . VAL B 1 242 ? -14.531 -2.993 -68.656 1.00 47.39 242 VAL B C 1
ATOM 3800 O O . VAL B 1 242 ? -14.241 -4.042 -69.244 1.00 44.25 242 VAL B O 1
ATOM 3804 N N . GLY B 1 243 ? -13.640 -2.017 -68.465 1.00 47.02 243 GLY B N 1
ATOM 3805 C CA . GLY B 1 243 ? -12.303 -2.112 -69.028 1.00 54.42 243 GLY B CA 1
ATOM 3806 C C . GLY B 1 243 ? -11.552 -3.348 -68.571 1.00 47.06 243 GLY B C 1
ATOM 3807 O O . GLY B 1 243 ? -10.889 -4.006 -69.367 1.00 42.19 243 GLY B O 1
ATOM 3808 N N . MET B 1 244 ? -11.671 -3.708 -67.290 1.00 50.25 244 MET B N 1
ATOM 3809 C CA . MET B 1 244 ? -10.927 -4.891 -66.866 1.00 40.44 244 MET B CA 1
ATOM 3810 C C . MET B 1 244 ? -11.655 -6.182 -67.221 1.00 43.27 244 MET B C 1
ATOM 3811 O O . MET B 1 244 ? -10.999 -7.183 -67.545 1.00 40.87 244 MET B O 1
ATOM 3816 N N . ALA B 1 245 ? -12.995 -6.190 -67.192 1.00 38.29 245 ALA B N 1
ATOM 3817 C CA . ALA B 1 245 ? -13.712 -7.338 -67.735 1.00 38.82 245 ALA B CA 1
ATOM 3818 C C . ALA B 1 245 ? -13.260 -7.622 -69.159 1.00 41.36 245 ALA B C 1
ATOM 3819 O O . ALA B 1 245 ? -13.031 -8.773 -69.538 1.00 38.14 245 ALA B O 1
ATOM 3821 N N . GLU B 1 246 ? -13.070 -6.556 -69.936 1.00 39.11 246 GLU B N 1
ATOM 3822 C CA . GLU B 1 246 ? -12.631 -6.686 -71.349 1.00 45.81 246 GLU B CA 1
ATOM 3823 C C . GLU B 1 246 ? -11.198 -7.234 -71.416 1.00 41.02 246 GLU B C 1
ATOM 3824 O O . GLU B 1 246 ? -10.979 -8.169 -72.197 1.00 37.18 246 GLU B O 1
ATOM 3830 N N . ALA B 1 247 ? -10.269 -6.702 -70.614 1.00 40.04 247 ALA B N 1
ATOM 3831 C CA . ALA B 1 247 ? -8.897 -7.194 -70.690 1.00 44.19 247 ALA B CA 1
ATOM 3832 C C . ALA B 1 247 ? -8.821 -8.674 -70.340 1.00 40.39 247 ALA B C 1
ATOM 3833 O O . ALA B 1 247 ? -8.114 -9.445 -71.004 1.00 40.15 247 ALA B O 1
ATOM 3835 N N . VAL B 1 248 ? -9.569 -9.091 -69.324 1.00 34.91 248 VAL B N 1
ATOM 3836 C CA . VAL B 1 248 ? -9.529 -10.477 -68.865 1.00 40.37 248 VAL B CA 1
ATOM 3837 C C . VAL B 1 248 ? -10.070 -11.413 -69.938 1.00 38.18 248 VAL B C 1
ATOM 3838 O O . VAL B 1 248 ? -9.462 -12.449 -70.245 1.00 39.53 248 VAL B O 1
ATOM 3842 N N . ALA B 1 249 ? -11.215 -11.059 -70.529 1.00 37.36 249 ALA B N 1
ATOM 3843 C CA . ALA B 1 249 ? -11.752 -11.831 -71.644 1.00 37.52 249 ALA B CA 1
ATOM 3844 C C . ALA B 1 249 ? -10.746 -11.913 -72.783 1.00 39.17 249 ALA B C 1
ATOM 3845 O O . ALA B 1 249 ? -10.534 -12.980 -73.371 1.00 34.41 249 ALA B O 1
ATOM 3847 N N . GLU B 1 250 ? -10.120 -10.779 -73.099 1.00 36.39 250 GLU B N 1
ATOM 3848 C CA . GLU B 1 250 ? -9.179 -10.686 -74.210 1.00 39.65 250 GLU B CA 1
ATOM 3849 C C . GLU B 1 250 ? -8.024 -11.670 -74.057 1.00 40.68 250 GLU B C 1
ATOM 3850 O O . GLU B 1 250 ? -7.523 -12.223 -75.046 1.00 37.90 250 GLU B O 1
ATOM 3856 N N . LEU B 1 251 ? -7.586 -11.896 -72.825 1.00 38.54 251 LEU B N 1
ATOM 3857 C CA . LEU B 1 251 ? -6.478 -12.792 -72.550 1.00 38.02 251 LEU B CA 1
ATOM 3858 C C . LEU B 1 251 ? -6.934 -14.195 -72.193 1.00 40.89 251 LEU B C 1
ATOM 3859 O O . LEU B 1 251 ? -6.083 -15.056 -71.934 1.00 45.53 251 LEU B O 1
ATOM 3864 N N . ASN B 1 252 ? -8.244 -14.442 -72.179 1.00 37.58 252 ASN B N 1
ATOM 3865 C CA . ASN B 1 252 ? -8.790 -15.721 -71.725 1.00 46.29 252 ASN B CA 1
ATOM 3866 C C . ASN B 1 252 ? -8.219 -16.069 -70.355 1.00 47.99 252 ASN B C 1
ATOM 3867 O O . ASN B 1 252 ? -7.905 -17.221 -70.062 1.00 43.65 252 ASN B O 1
ATOM 3872 N N . LYS B 1 253 ? -8.048 -15.040 -69.529 1.00 43.05 253 LYS B N 1
ATOM 3873 C CA . LYS B 1 253 ? -7.584 -15.219 -68.164 1.00 48.36 253 LYS B CA 1
ATOM 3874 C C . LYS B 1 253 ? -8.707 -15.795 -67.320 1.00 48.84 253 LYS B C 1
ATOM 3875 O O . LYS B 1 253 ? -9.819 -15.262 -67.297 1.00 58.23 253 LYS B O 1
ATOM 3881 N N . LYS B 1 254 ? -8.415 -16.876 -66.614 1.00 55.30 254 LYS B N 1
ATOM 3882 C CA . LYS B 1 254 ? -9.474 -17.695 -66.020 1.00 60.14 254 LYS B CA 1
ATOM 3883 C C . LYS B 1 254 ? -9.810 -17.215 -64.602 1.00 61.33 254 LYS B C 1
ATOM 3884 O O . LYS B 1 254 ? -10.878 -16.668 -64.363 1.00 68.08 254 LYS B O 1
ATOM 3890 N N . TYR B 1 255 ? -8.875 -17.405 -63.680 1.00 58.80 255 TYR B N 1
ATOM 3891 C CA . TYR B 1 255 ? -9.133 -17.298 -62.252 1.00 62.81 255 TYR B CA 1
ATOM 3892 C C . TYR B 1 255 ? -9.091 -15.864 -61.719 1.00 59.13 255 TYR B C 1
ATOM 3893 O O . TYR B 1 255 ? -8.929 -15.688 -60.507 1.00 60.00 255 TYR B O 1
ATOM 3902 N N . VAL B 1 256 ? -9.235 -14.842 -62.559 1.00 52.31 256 VAL B N 1
ATOM 3903 C CA . VAL B 1 256 ? -9.103 -13.460 -62.110 1.00 41.38 256 VAL B CA 1
ATOM 3904 C C . VAL B 1 256 ? -10.446 -12.983 -61.575 1.00 44.68 256 VAL B C 1
ATOM 3905 O O . VAL B 1 256 ? -11.423 -12.881 -62.321 1.00 47.33 256 VAL B O 1
ATOM 3909 N N . LYS B 1 257 ? -10.485 -12.670 -60.284 1.00 47.43 257 LYS B N 1
ATOM 3910 C CA . LYS B 1 257 ? -11.689 -12.195 -59.621 1.00 40.35 257 LYS B CA 1
ATOM 3911 C C . LYS B 1 257 ? -11.766 -10.680 -59.741 1.00 32.50 257 LYS B C 1
ATOM 3912 O O . LYS B 1 257 ? -10.865 -9.969 -59.287 1.00 40.31 257 LYS B O 1
ATOM 3918 N N . LEU B 1 258 ? -12.844 -10.182 -60.339 1.00 34.34 258 LEU B N 1
ATOM 3919 C CA . LEU B 1 258 ? -12.996 -8.760 -60.610 1.00 34.51 258 LEU B CA 1
ATOM 3920 C C . LEU B 1 258 ? -14.087 -8.185 -59.716 1.00 32.31 258 LEU B C 1
ATOM 3921 O O . LEU B 1 258 ? -15.173 -8.764 -59.615 1.00 35.74 258 LEU B O 1
ATOM 3926 N N . ILE B 1 259 ? -13.787 -7.056 -59.074 1.00 35.58 259 ILE B N 1
ATOM 3927 C CA . ILE B 1 259 ? -14.749 -6.303 -58.265 1.00 33.68 259 ILE B CA 1
ATOM 3928 C C . ILE B 1 259 ? -14.809 -4.894 -58.825 1.00 31.48 259 ILE B C 1
ATOM 3929 O O . ILE B 1 259 ? -13.783 -4.211 -58.907 1.00 34.57 259 ILE B O 1
ATOM 3934 N N . SER B 1 260 ? -16.003 -4.453 -59.222 1.00 30.11 260 SER B N 1
ATOM 3935 C CA . SER B 1 260 ? -16.166 -3.132 -59.793 1.00 32.35 260 SER B CA 1
ATOM 3936 C C . SER B 1 260 ? -17.006 -2.264 -58.866 1.00 33.04 260 SER B C 1
ATOM 3937 O O . SER B 1 260 ? -17.312 -2.641 -57.731 1.00 31.60 260 SER B O 1
ATOM 3940 N N . PHE B 1 261 ? -17.368 -1.086 -59.362 1.00 35.73 261 PHE B N 1
ATOM 3941 C CA . PHE B 1 261 ? -18.108 -0.107 -58.587 1.00 38.43 261 PHE B CA 1
ATOM 3942 C C . PHE B 1 261 ? -19.334 0.357 -59.358 1.00 36.94 261 PHE B C 1
ATOM 3943 O O . PHE B 1 261 ? -19.315 0.450 -60.590 1.00 37.79 261 PHE B O 1
ATOM 3951 N N . ASP B 1 262 ? -20.389 0.657 -58.596 1.00 36.89 262 ASP B N 1
ATOM 3952 C CA . ASP B 1 262 ? -21.647 1.250 -59.049 1.00 44.07 262 ASP B CA 1
ATOM 3953 C C . ASP B 1 262 ? -22.491 0.261 -59.851 1.00 40.97 262 ASP B C 1
ATOM 3954 O O . ASP B 1 262 ? -22.190 -0.938 -59.884 1.00 39.27 262 ASP B O 1
ATOM 3959 N N . THR B 1 263 ? -23.597 0.725 -60.437 1.00 48.52 263 THR B N 1
ATOM 3960 C CA . THR B 1 263 ? -24.603 -0.200 -60.954 1.00 41.63 263 THR B CA 1
ATOM 3961 C C . THR B 1 263 ? -25.090 0.245 -62.331 1.00 49.84 263 THR B C 1
ATOM 3962 O O . THR B 1 263 ? -26.283 0.161 -62.644 1.00 47.42 263 THR B O 1
ATOM 3966 N N . GLU B 1 264 ? -24.178 0.746 -63.159 1.00 47.58 264 GLU B N 1
ATOM 3967 C CA . GLU B 1 264 ? -24.500 0.978 -64.560 1.00 52.63 264 GLU B CA 1
ATOM 3968 C C . GLU B 1 264 ? -24.948 -0.327 -65.204 1.00 52.74 264 GLU B C 1
ATOM 3969 O O . GLU B 1 264 ? -24.536 -1.421 -64.793 1.00 41.82 264 GLU B O 1
ATOM 3975 N N . LYS B 1 265 ? -25.829 -0.205 -66.207 1.00 50.55 265 LYS B N 1
ATOM 3976 C CA A LYS B 1 265 ? -26.368 -1.393 -66.857 0.51 47.37 265 LYS B CA 1
ATOM 3977 C CA B LYS B 1 265 ? -26.369 -1.385 -66.873 0.49 47.38 265 LYS B CA 1
ATOM 3978 C C . LYS B 1 265 ? -25.249 -2.292 -67.369 1.00 41.59 265 LYS B C 1
ATOM 3979 O O . LYS B 1 265 ? -25.256 -3.506 -67.122 1.00 41.89 265 LYS B O 1
ATOM 3990 N N . GLN B 1 266 ? -24.274 -1.703 -68.072 1.00 42.92 266 GLN B N 1
ATOM 3991 C CA . GLN B 1 266 ? -23.113 -2.443 -68.570 1.00 48.30 266 GLN B CA 1
ATOM 3992 C C . GLN B 1 266 ? -22.483 -3.300 -67.480 1.00 51.20 266 GLN B C 1
ATOM 3993 O O . GLN B 1 266 ? -22.195 -4.488 -67.679 1.00 42.80 266 GLN B O 1
ATOM 3999 N N . THR B 1 267 ? -22.238 -2.686 -66.320 1.00 45.50 267 THR B N 1
ATOM 4000 C CA . THR B 1 267 ? -21.634 -3.388 -65.197 1.00 39.61 267 THR B CA 1
ATOM 4001 C C . THR B 1 267 ? -22.534 -4.505 -64.691 1.00 38.18 267 THR B C 1
ATOM 4002 O O . THR B 1 267 ? -22.091 -5.642 -64.502 1.00 36.45 267 THR B O 1
ATOM 4006 N N . LEU B 1 268 ? -23.806 -4.190 -64.442 1.00 42.53 268 LEU B N 1
ATOM 4007 C CA . LEU B 1 268 ? -24.715 -5.183 -63.883 1.00 41.14 268 LEU B CA 1
ATOM 4008 C C . LEU B 1 268 ? -24.839 -6.388 -64.805 1.00 42.32 268 LEU B C 1
ATOM 4009 O O . LEU B 1 268 ? -24.870 -7.543 -64.353 1.00 39.72 268 LEU B O 1
ATOM 4014 N N . ASP B 1 269 ? -24.942 -6.129 -66.109 1.00 43.39 269 ASP B N 1
ATOM 4015 C CA . ASP B 1 269 ? -24.976 -7.215 -67.084 1.00 49.97 269 ASP B CA 1
ATOM 4016 C C . ASP B 1 269 ? -23.746 -8.101 -66.936 1.00 48.15 269 ASP B C 1
ATOM 4017 O O . ASP B 1 269 ? -23.859 -9.328 -66.805 1.00 45.91 269 ASP B O 1
ATOM 4022 N N . LEU B 1 270 ? -22.560 -7.481 -66.908 1.00 39.02 270 LEU B N 1
ATOM 4023 C CA . LEU B 1 270 ? -21.325 -8.238 -66.713 1.00 48.03 270 LEU B CA 1
ATOM 4024 C C . LEU B 1 270 ? -21.359 -9.042 -65.421 1.00 46.12 270 LEU B C 1
ATOM 4025 O O . LEU B 1 270 ? -20.868 -10.174 -65.373 1.00 42.11 270 LEU B O 1
ATOM 4030 N N . VAL B 1 271 ? -21.935 -8.477 -64.355 1.00 44.54 271 VAL B N 1
ATOM 4031 C CA . VAL B 1 271 ? -22.087 -9.248 -63.127 1.00 42.05 271 VAL B CA 1
ATOM 4032 C C . VAL B 1 271 ? -23.018 -10.429 -63.350 1.00 46.44 271 VAL B C 1
ATOM 4033 O O . VAL B 1 271 ? -22.741 -11.550 -62.905 1.00 47.27 271 VAL B O 1
ATOM 4037 N N . LYS B 1 272 ? -24.148 -10.189 -64.020 1.00 46.47 272 LYS B N 1
ATOM 4038 C CA . LYS B 1 272 ? -25.064 -11.283 -64.329 1.00 56.59 272 LYS B CA 1
ATOM 4039 C C . LYS B 1 272 ? -24.440 -12.272 -65.304 1.00 52.86 272 LYS B C 1
ATOM 4040 O O . LYS B 1 272 ? -24.649 -13.484 -65.180 1.00 59.67 272 LYS B O 1
ATOM 4046 N N . GLU B 1 273 ? -23.666 -11.780 -66.279 1.00 48.49 273 GLU B N 1
ATOM 4047 C CA . GLU B 1 273 ? -23.030 -12.673 -67.242 1.00 51.99 273 GLU B CA 1
ATOM 4048 C C . GLU B 1 273 ? -21.819 -13.400 -66.681 1.00 56.60 273 GLU B C 1
ATOM 4049 O O . GLU B 1 273 ? -21.420 -14.425 -67.246 1.00 61.09 273 GLU B O 1
ATOM 4055 N N . GLY B 1 274 ? -21.233 -12.913 -65.588 1.00 55.53 274 GLY B N 1
ATOM 4056 C CA . GLY B 1 274 ? -20.179 -13.623 -64.892 1.00 52.32 274 GLY B CA 1
ATOM 4057 C C . GLY B 1 274 ? -18.803 -13.043 -65.094 1.00 47.02 274 GLY B C 1
ATOM 4058 O O . GLY B 1 274 ? -17.859 -13.490 -64.427 1.00 52.13 274 GLY B O 1
ATOM 4059 N N . ALA B 1 275 ? -18.659 -12.051 -65.979 1.00 45.65 275 ALA B N 1
ATOM 4060 C CA . ALA B 1 275 ? -17.354 -11.435 -66.209 1.00 49.49 275 ALA B CA 1
ATOM 4061 C C . ALA B 1 275 ? -16.842 -10.707 -64.973 1.00 52.26 275 ALA B C 1
ATOM 4062 O O . ALA B 1 275 ? -15.624 -10.590 -64.788 1.00 48.62 275 ALA B O 1
ATOM 4064 N N . ILE B 1 276 ? -17.751 -10.201 -64.133 1.00 43.50 276 ILE B N 1
ATOM 4065 C CA . ILE B 1 276 ? -17.431 -9.436 -62.932 1.00 40.79 276 ILE B CA 1
ATOM 4066 C C . ILE B 1 276 ? -17.956 -10.216 -61.731 1.00 38.40 276 ILE B C 1
ATOM 4067 O O . ILE B 1 276 ? -19.135 -10.586 -61.702 1.00 48.02 276 ILE B O 1
ATOM 4072 N N . ALA B 1 277 ? -17.097 -10.468 -60.742 1.00 36.81 277 ALA B N 1
ATOM 4073 C CA . ALA B 1 277 ? -17.538 -11.263 -59.594 1.00 34.03 277 ALA B CA 1
ATOM 4074 C C . ALA B 1 277 ? -18.520 -10.492 -58.711 1.00 39.43 277 ALA B C 1
ATOM 4075 O O . ALA B 1 277 ? -19.507 -11.061 -58.228 1.00 39.53 277 ALA B O 1
ATOM 4077 N N . ALA B 1 278 ? -18.254 -9.212 -58.463 1.00 36.07 278 ALA B N 1
ATOM 4078 C CA . ALA B 1 278 ? -19.156 -8.396 -57.656 1.00 35.35 278 ALA B CA 1
ATOM 4079 C C . ALA B 1 278 ? -19.009 -6.942 -58.071 1.00 34.46 278 ALA B C 1
ATOM 4080 O O . ALA B 1 278 ? -17.981 -6.544 -58.618 1.00 34.77 278 ALA B O 1
ATOM 4082 N N . THR B 1 279 ? -20.065 -6.151 -57.878 1.00 32.72 279 THR B N 1
ATOM 4083 C CA . THR B 1 279 ? -19.907 -4.708 -57.958 1.00 31.63 279 THR B CA 1
ATOM 4084 C C . THR B 1 279 ? -20.462 -4.104 -56.672 1.00 30.75 279 THR B C 1
ATOM 4085 O O . THR B 1 279 ? -21.328 -4.684 -56.030 1.00 31.05 279 THR B O 1
ATOM 4089 N N . LEU B 1 280 ? -19.892 -2.985 -56.257 1.00 32.12 280 LEU B N 1
ATOM 4090 C CA . LEU B 1 280 ? -20.298 -2.342 -55.015 1.00 33.54 280 LEU B CA 1
ATOM 4091 C C . LEU B 1 280 ? -21.290 -1.242 -55.348 1.00 27.77 280 LEU B C 1
ATOM 4092 O O . LEU B 1 280 ? -20.942 -0.297 -56.065 1.00 31.94 280 LEU B O 1
ATOM 4097 N N . ALA B 1 281 ? -22.497 -1.347 -54.788 1.00 35.53 281 ALA B N 1
ATOM 4098 C CA . ALA B 1 281 ? -23.596 -0.428 -55.056 1.00 38.41 281 ALA B CA 1
ATOM 4099 C C . ALA B 1 281 ? -23.726 0.574 -53.922 1.00 28.73 281 ALA B C 1
ATOM 4100 O O . ALA B 1 281 ? -23.846 0.177 -52.764 1.00 33.17 281 ALA B O 1
ATOM 4102 N N . GLN B 1 282 ? -23.733 1.858 -54.266 1.00 37.19 282 GLN B N 1
ATOM 4103 C CA . GLN B 1 282 ? -24.026 2.902 -53.295 1.00 34.01 282 GLN B CA 1
ATOM 4104 C C . GLN B 1 282 ? -25.503 2.895 -52.907 1.00 45.14 282 GLN B C 1
ATOM 4105 O O . GLN B 1 282 ? -26.374 2.386 -53.627 1.00 39.99 282 GLN B O 1
ATOM 4111 N N . GLY B 1 283 ? -25.783 3.458 -51.732 1.00 30.08 283 GLY B N 1
ATOM 4112 C CA . GLY B 1 283 ? -27.089 3.328 -51.131 1.00 34.36 283 GLY B CA 1
ATOM 4113 C C . GLY B 1 283 ? -27.977 4.475 -51.554 1.00 40.90 283 GLY B C 1
ATOM 4114 O O . GLY B 1 283 ? -28.368 5.303 -50.731 1.00 33.39 283 GLY B O 1
ATOM 4115 N N . THR B 1 284 ? -28.284 4.527 -52.851 1.00 38.92 284 THR B N 1
ATOM 4116 C CA . THR B 1 284 ? -29.012 5.662 -53.417 1.00 40.82 284 THR B CA 1
ATOM 4117 C C . THR B 1 284 ? -30.457 5.715 -52.930 1.00 38.37 284 THR B C 1
ATOM 4118 O O . THR B 1 284 ? -31.014 6.803 -52.743 1.00 42.13 284 THR B O 1
ATOM 4122 N N . TRP B 1 285 ? -31.096 4.566 -52.736 1.00 36.36 285 TRP B N 1
ATOM 4123 C CA . TRP B 1 285 ? -32.443 4.599 -52.184 1.00 43.70 285 TRP B CA 1
ATOM 4124 C C . TRP B 1 285 ? -32.426 5.142 -50.760 1.00 46.38 285 TRP B C 1
ATOM 4125 O O . TRP B 1 285 ? -33.275 5.956 -50.384 1.00 38.87 285 TRP B O 1
ATOM 4136 N N . ASN B 1 286 ? -31.456 4.696 -49.955 1.00 38.52 286 ASN B N 1
ATOM 4137 C CA . ASN B 1 286 ? -31.296 5.235 -48.608 1.00 41.08 286 ASN B CA 1
ATOM 4138 C C . ASN B 1 286 ? -31.075 6.737 -48.634 1.00 36.15 286 ASN B C 1
ATOM 4139 O O . ASN B 1 286 ? -31.607 7.467 -47.789 1.00 41.20 286 ASN B O 1
ATOM 4144 N N . MET B 1 287 ? -30.265 7.212 -49.576 1.00 26.32 287 MET B N 1
ATOM 4145 C CA . MET B 1 287 ? -30.031 8.641 -49.704 1.00 37.35 287 MET B CA 1
ATOM 4146 C C . MET B 1 287 ? -31.334 9.413 -49.854 1.00 43.95 287 MET B C 1
ATOM 4147 O O . MET B 1 287 ? -31.521 10.457 -49.222 1.00 40.00 287 MET B O 1
ATOM 4152 N N . GLY B 1 288 ? -32.237 8.935 -50.711 1.00 41.26 288 GLY B N 1
ATOM 4153 C CA . GLY B 1 288 ? -33.467 9.677 -50.935 1.00 31.54 288 GLY B CA 1
ATOM 4154 C C . GLY B 1 288 ? -34.440 9.529 -49.784 1.00 38.72 288 GLY B C 1
ATOM 4155 O O . GLY B 1 288 ? -35.013 10.516 -49.306 1.00 39.49 288 GLY B O 1
ATOM 4156 N N . TYR B 1 289 ? -34.621 8.298 -49.305 1.00 32.43 289 TYR B N 1
ATOM 4157 C CA . TYR B 1 289 ? -35.583 8.074 -48.237 1.00 39.20 289 TYR B CA 1
ATOM 4158 C C . TYR B 1 289 ? -35.199 8.848 -46.978 1.00 42.14 289 TYR B C 1
ATOM 4159 O O . TYR B 1 289 ? -36.032 9.543 -46.383 1.00 39.84 289 TYR B O 1
ATOM 4168 N N . TRP B 1 290 ? -33.937 8.754 -46.559 1.00 38.95 290 TRP B N 1
ATOM 4169 C CA . TRP B 1 290 ? -33.574 9.406 -45.307 1.00 35.26 290 TRP B CA 1
ATOM 4170 C C . TRP B 1 290 ? -33.315 10.896 -45.489 1.00 37.42 290 TRP B C 1
ATOM 4171 O O . TRP B 1 290 ? -33.520 11.662 -44.541 1.00 33.80 290 TRP B O 1
ATOM 4182 N N . SER B 1 291 ? -32.925 11.340 -46.694 1.00 29.66 291 SER B N 1
ATOM 4183 C CA . SER B 1 291 ? -32.922 12.774 -46.975 1.00 42.83 291 SER B CA 1
ATOM 4184 C C . SER B 1 291 ? -34.272 13.409 -46.671 1.00 43.70 291 SER B C 1
ATOM 4185 O O . SER B 1 291 ? -34.341 14.498 -46.088 1.00 42.48 291 SER B O 1
ATOM 4188 N N . LEU B 1 292 ? -35.358 12.754 -47.097 1.00 39.39 292 LEU B N 1
ATOM 4189 C CA . LEU B 1 292 ? -36.683 13.337 -46.907 1.00 38.67 292 LEU B CA 1
ATOM 4190 C C . LEU B 1 292 ? -37.118 13.232 -45.453 1.00 41.07 292 LEU B C 1
ATOM 4191 O O . LEU B 1 292 ? -37.747 14.157 -44.925 1.00 39.41 292 LEU B O 1
ATOM 4196 N N . GLN B 1 293 ? -36.786 12.121 -44.784 1.00 38.08 293 GLN B N 1
ATOM 4197 C CA . GLN B 1 293 ? -37.034 12.059 -43.350 1.00 38.34 293 GLN B CA 1
ATOM 4198 C C . GLN B 1 293 ? -36.386 13.241 -42.652 1.00 42.52 293 GLN B C 1
ATOM 4199 O O . GLN B 1 293 ? -37.004 13.882 -41.793 1.00 35.89 293 GLN B O 1
ATOM 4205 N N . PHE B 1 294 ? -35.153 13.573 -43.052 1.00 37.44 294 PHE B N 1
ATOM 4206 C CA . PHE B 1 294 ? -34.417 14.654 -42.406 1.00 46.36 294 PHE B CA 1
ATOM 4207 C C . PHE B 1 294 ? -35.036 16.015 -42.727 1.00 41.61 294 PHE B C 1
ATOM 4208 O O . PHE B 1 294 ? -35.162 16.868 -41.843 1.00 35.87 294 PHE B O 1
ATOM 4216 N N . LEU B 1 295 ? -35.424 16.237 -43.982 1.00 40.26 295 LEU B N 1
ATOM 4217 C CA . LEU B 1 295 ? -36.090 17.489 -44.324 1.00 36.81 295 LEU B CA 1
ATOM 4218 C C . LEU B 1 295 ? -37.429 17.605 -43.621 1.00 40.00 295 LEU B C 1
ATOM 4219 O O . LEU B 1 295 ? -37.820 18.699 -43.196 1.00 45.31 295 LEU B O 1
ATOM 4224 N N . PHE B 1 296 ? -38.144 16.490 -43.485 1.00 37.19 296 PHE B N 1
ATOM 4225 C CA . PHE B 1 296 ? -39.414 16.522 -42.765 1.00 45.10 296 PHE B CA 1
ATOM 4226 C C . PHE B 1 296 ? -39.194 16.888 -41.305 1.00 42.59 296 PHE B C 1
ATOM 4227 O O . PHE B 1 296 ? -39.922 17.715 -40.744 1.00 37.65 296 PHE B O 1
ATOM 4235 N N . HIS B 1 297 ? -38.180 16.288 -40.671 1.00 39.50 297 HIS B N 1
ATOM 4236 C CA . HIS B 1 297 ? -37.921 16.616 -39.275 1.00 38.03 297 HIS B CA 1
ATOM 4237 C C . HIS B 1 297 ? -37.477 18.058 -39.139 1.00 43.25 297 HIS B C 1
ATOM 4238 O O . HIS B 1 297 ? -37.862 18.745 -38.182 1.00 41.69 297 HIS B O 1
ATOM 4245 N N . LEU B 1 298 ? -36.695 18.540 -40.107 1.00 34.75 298 LEU B N 1
ATOM 4246 C CA . LEU B 1 298 ? -36.230 19.918 -40.077 1.00 36.54 298 LEU B CA 1
ATOM 4247 C C . LEU B 1 298 ? -37.379 20.893 -40.291 1.00 41.93 298 LEU B C 1
ATOM 4248 O O . LEU B 1 298 ? -37.479 21.908 -39.592 1.00 42.38 298 LEU B O 1
ATOM 4253 N N . HIS B 1 299 ? -38.247 20.607 -41.262 1.00 43.29 299 HIS B N 1
ATOM 4254 C CA . HIS B 1 299 ? -39.328 21.531 -41.573 1.00 41.69 299 HIS B CA 1
ATOM 4255 C C . HIS B 1 299 ? -40.290 21.654 -40.400 1.00 49.54 299 HIS B C 1
ATOM 4256 O O . HIS B 1 299 ? -40.726 22.760 -40.059 1.00 45.63 299 HIS B O 1
ATOM 4263 N N . HIS B 1 300 ? -40.609 20.535 -39.755 1.00 38.20 300 HIS B N 1
ATOM 4264 C CA . HIS B 1 300 ? -41.522 20.509 -38.623 1.00 38.47 300 HIS B CA 1
ATOM 4265 C C . HIS B 1 300 ? -40.818 20.700 -37.283 1.00 46.27 300 HIS B C 1
ATOM 4266 O O . HIS B 1 300 ? -41.452 20.509 -36.235 1.00 42.91 300 HIS B O 1
ATOM 4273 N N . HIS B 1 301 ? -39.537 21.077 -37.300 1.00 41.45 301 HIS B N 1
ATOM 4274 C CA . HIS B 1 301 ? -38.765 21.408 -36.100 1.00 48.13 301 HIS B CA 1
ATOM 4275 C C . HIS B 1 301 ? -38.956 20.355 -35.011 1.00 48.09 301 HIS B C 1
ATOM 4276 O O . HIS B 1 301 ? -39.301 20.657 -33.860 1.00 44.45 301 HIS B O 1
ATOM 4283 N N . LEU B 1 302 ? -38.726 19.098 -35.397 1.00 42.56 302 LEU B N 1
ATOM 4284 C CA . LEU B 1 302 ? -38.903 17.951 -34.519 1.00 42.05 302 LEU B CA 1
ATOM 4285 C C . LEU B 1 302 ? -37.640 17.588 -33.755 1.00 46.74 302 LEU B C 1
ATOM 4286 O O . LEU B 1 302 ? -37.665 16.654 -32.944 1.00 45.80 302 LEU B O 1
ATOM 4291 N N . THR B 1 303 ? -36.534 18.282 -33.991 1.00 46.31 303 THR B N 1
ATOM 4292 C CA . THR B 1 303 ? -35.362 18.099 -33.142 1.00 57.08 303 THR B CA 1
ATOM 4293 C C . THR B 1 303 ? -35.436 19.169 -32.048 1.00 62.35 303 THR B C 1
ATOM 4294 O O . THR B 1 303 ? -34.900 20.277 -32.159 1.00 65.90 303 THR B O 1
ATOM 4298 N N . SER B 1 304 ? -36.154 18.790 -30.979 1.00 62.48 304 SER B N 1
ATOM 4299 C CA . SER B 1 304 ? -36.474 19.604 -29.812 1.00 64.10 304 SER B CA 1
ATOM 4300 C C . SER B 1 304 ? -35.293 20.514 -29.391 1.00 72.59 304 SER B C 1
ATOM 4301 O O . SER B 1 304 ? -34.141 20.104 -29.533 1.00 70.88 304 SER B O 1
ATOM 4304 N N . PRO B 1 305 ? -35.549 21.716 -28.932 1.00 78.13 305 PRO B N 1
ATOM 4305 C CA . PRO B 1 305 ? -34.498 22.481 -28.231 1.00 77.42 305 PRO B CA 1
ATOM 4306 C C . PRO B 1 305 ? -34.565 22.382 -26.716 1.00 72.04 305 PRO B C 1
ATOM 4307 O O . PRO B 1 305 ? -33.694 22.953 -26.049 1.00 79.05 305 PRO B O 1
ATOM 4311 N N . SER B 1 306 ? -35.548 21.664 -26.165 1.00 70.25 306 SER B N 1
ATOM 4312 C CA . SER B 1 306 ? -35.730 21.536 -24.724 1.00 67.95 306 SER B CA 1
ATOM 4313 C C . SER B 1 306 ? -35.501 20.092 -24.290 1.00 65.96 306 SER B C 1
ATOM 4314 O O . SER B 1 306 ? -36.179 19.177 -24.779 1.00 59.23 306 SER B O 1
ATOM 4317 N N . ARG B 1 307 ? -34.564 19.904 -23.346 1.00 62.51 307 ARG B N 1
ATOM 4318 C CA . ARG B 1 307 ? -34.139 18.601 -22.814 1.00 57.37 307 ARG B CA 1
ATOM 4319 C C . ARG B 1 307 ? -33.472 17.723 -23.888 1.00 63.50 307 ARG B C 1
ATOM 4320 O O . ARG B 1 307 ? -33.341 16.503 -23.723 1.00 55.35 307 ARG B O 1
ATOM 4328 N N . SER B 1 308 ? -32.999 18.347 -24.966 1.00 58.83 308 SER B N 1
ATOM 4329 C CA . SER B 1 308 ? -32.402 17.685 -26.119 1.00 54.14 308 SER B CA 1
ATOM 4330 C C . SER B 1 308 ? -30.876 17.757 -26.123 1.00 49.59 308 SER B C 1
ATOM 4331 O O . SER B 1 308 ? -30.241 17.245 -27.054 1.00 47.98 308 SER B O 1
ATOM 4334 N N . GLY B 1 309 ? -30.273 18.366 -25.104 1.00 51.18 309 GLY B N 1
ATOM 4335 C CA . GLY B 1 309 ? -28.849 18.650 -25.167 1.00 51.28 309 GLY B CA 1
ATOM 4336 C C . GLY B 1 309 ? -28.510 19.512 -26.368 1.00 53.23 309 GLY B C 1
ATOM 4337 O O . GLY B 1 309 ? -27.414 19.406 -26.932 1.00 51.27 309 GLY B O 1
ATOM 4338 N N . ASP B 1 310 ? -29.472 20.353 -26.772 1.00 53.88 310 ASP B N 1
ATOM 4339 C CA . ASP B 1 310 ? -29.305 21.318 -27.861 1.00 52.21 310 ASP B CA 1
ATOM 4340 C C . ASP B 1 310 ? -28.748 20.660 -29.118 1.00 49.00 310 ASP B C 1
ATOM 4341 O O . ASP B 1 310 ? -27.884 21.213 -29.801 1.00 59.02 310 ASP B O 1
ATOM 4346 N N . ALA B 1 311 ? -29.236 19.466 -29.426 1.00 43.99 311 ALA B N 1
ATOM 4347 C CA . ALA B 1 311 ? -28.752 18.790 -30.613 1.00 51.19 311 ALA B CA 1
ATOM 4348 C C . ALA B 1 311 ? -29.289 19.443 -31.887 1.00 48.01 311 ALA B C 1
ATOM 4349 O O . ALA B 1 311 ? -30.312 20.150 -31.881 1.00 49.53 311 ALA B O 1
ATOM 4351 N N . LEU B 1 312 ? -28.554 19.213 -32.982 1.00 54.29 312 LEU B N 1
ATOM 4352 C CA . LEU B 1 312 ? -28.941 19.470 -34.367 1.00 44.56 312 LEU B CA 1
ATOM 4353 C C . LEU B 1 312 ? -29.198 18.139 -35.053 1.00 46.97 312 LEU B C 1
ATOM 4354 O O . LEU B 1 312 ? -28.950 17.086 -34.477 1.00 38.54 312 LEU B O 1
ATOM 4359 N N . LEU B 1 313 ? -29.682 18.205 -36.300 1.00 39.16 313 LEU B N 1
ATOM 4360 C CA . LEU B 1 313 ? -29.763 17.030 -37.167 1.00 44.84 313 LEU B CA 1
ATOM 4361 C C . LEU B 1 313 ? -28.434 16.272 -37.212 1.00 32.22 313 LEU B C 1
ATOM 4362 O O . LEU B 1 313 ? -27.366 16.898 -37.217 1.00 32.77 313 LEU B O 1
ATOM 4367 N N . PRO B 1 314 ? -28.449 14.939 -37.318 1.00 33.40 314 PRO B N 1
ATOM 4368 C CA . PRO B 1 314 ? -27.204 14.222 -37.619 1.00 31.30 314 PRO B CA 1
ATOM 4369 C C . PRO B 1 314 ? -26.540 14.795 -38.856 1.00 37.67 314 PRO B C 1
ATOM 4370 O O . PRO B 1 314 ? -27.179 14.987 -39.889 1.00 40.65 314 PRO B O 1
ATOM 4374 N N . ALA B 1 315 ? -25.258 15.109 -38.731 1.00 36.74 315 ALA B N 1
ATOM 4375 C CA . ALA B 1 315 ? -24.554 15.780 -39.817 1.00 42.43 315 ALA B CA 1
ATOM 4376 C C . ALA B 1 315 ? -24.046 14.815 -40.880 1.00 37.67 315 ALA B C 1
ATOM 4377 O O . ALA B 1 315 ? -23.676 15.260 -41.965 1.00 37.51 315 ALA B O 1
ATOM 4379 N N . TYR B 1 316 ? -24.008 13.512 -40.600 1.00 34.38 316 TYR B N 1
ATOM 4380 C CA . TYR B 1 316 ? -23.601 12.565 -41.630 1.00 38.76 316 TYR B CA 1
ATOM 4381 C C . TYR B 1 316 ? -24.373 11.271 -41.480 1.00 33.45 316 TYR B C 1
ATOM 4382 O O . TYR B 1 316 ? -24.571 10.771 -40.372 1.00 33.91 316 TYR B O 1
ATOM 4391 N N . VAL B 1 317 ? -24.806 10.735 -42.608 1.00 31.66 317 VAL B N 1
ATOM 4392 C CA . VAL B 1 317 ? -25.438 9.441 -42.669 1.00 26.86 317 VAL B CA 1
ATOM 4393 C C . VAL B 1 317 ? -24.701 8.643 -43.717 1.00 30.66 317 VAL B C 1
ATOM 4394 O O . VAL B 1 317 ? -24.712 9.014 -44.891 1.00 29.27 317 VAL B O 1
ATOM 4398 N N . ASP B 1 318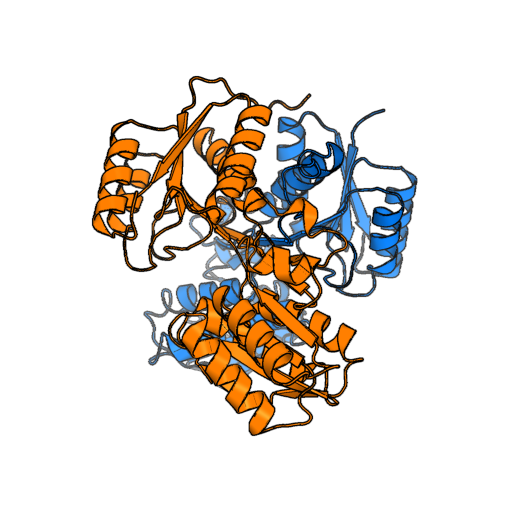 ? -24.095 7.537 -43.300 1.00 27.71 318 ASP B N 1
ATOM 4399 C CA . ASP B 1 318 ? -23.447 6.601 -44.209 1.00 30.10 318 ASP B CA 1
ATOM 4400 C C . ASP B 1 318 ? -24.543 5.749 -44.826 1.00 28.72 318 ASP B C 1
ATOM 4401 O O . ASP B 1 318 ? -25.104 4.854 -44.183 1.00 25.90 318 ASP B O 1
ATOM 4406 N N . THR B 1 319 ? -24.856 6.033 -46.078 1.00 31.26 319 THR B N 1
ATOM 4407 C CA . THR B 1 319 ? -25.975 5.353 -46.707 1.00 34.00 319 THR B CA 1
ATOM 4408 C C . THR B 1 319 ? -25.611 3.951 -47.182 1.00 35.14 319 THR B C 1
ATOM 4409 O O . THR B 1 319 ? -26.471 3.246 -47.725 1.00 32.80 319 THR B O 1
ATOM 4413 N N . GLY B 1 320 ? -24.371 3.525 -46.997 1.00 30.48 320 GLY B N 1
ATOM 4414 C CA . GLY B 1 320 ? -24.077 2.114 -47.057 1.00 29.35 320 GLY B CA 1
ATOM 4415 C C . GLY B 1 320 ? -23.609 1.671 -48.433 1.00 29.24 320 GLY B C 1
ATOM 4416 O O . GLY B 1 320 ? -23.724 2.385 -49.426 1.00 30.93 320 GLY B O 1
ATOM 4417 N N . ILE B 1 321 ? -23.042 0.473 -48.455 1.00 31.95 321 ILE B N 1
ATOM 4418 C CA . ILE B 1 321 ? -22.547 -0.179 -49.663 1.00 34.59 321 ILE B CA 1
ATOM 4419 C C . ILE B 1 321 ? -23.142 -1.581 -49.698 1.00 31.43 321 ILE B C 1
ATOM 4420 O O . ILE B 1 321 ? -23.251 -2.249 -48.662 1.00 34.42 321 ILE B O 1
ATOM 4425 N N . THR B 1 322 ? -23.561 -2.017 -50.879 1.00 32.45 322 THR B N 1
ATOM 4426 C CA . THR B 1 322 ? -24.077 -3.365 -51.060 1.00 31.75 322 THR B CA 1
ATOM 4427 C C . THR B 1 322 ? -23.182 -4.111 -52.036 1.00 33.44 322 THR B C 1
ATOM 4428 O O . THR B 1 322 ? -22.833 -3.581 -53.093 1.00 33.81 322 THR B O 1
ATOM 4432 N N . VAL B 1 323 ? -22.814 -5.332 -51.671 1.00 32.02 323 VAL B N 1
ATOM 4433 C CA . VAL B 1 323 ? -22.050 -6.181 -52.574 1.00 37.98 323 VAL B CA 1
ATOM 4434 C C . VAL B 1 323 ? -23.032 -6.836 -53.539 1.00 36.93 323 VAL B C 1
ATOM 4435 O O . VAL B 1 323 ? -23.855 -7.664 -53.147 1.00 38.69 323 VAL B O 1
ATOM 4439 N N . VAL B 1 324 ? -22.960 -6.435 -54.799 1.00 39.48 324 VAL B N 1
ATOM 4440 C CA . VAL B 1 324 ? -23.861 -6.914 -55.832 1.00 36.02 324 VAL B CA 1
ATOM 4441 C C . VAL B 1 324 ? -23.177 -8.102 -56.488 1.00 44.17 324 VAL B C 1
ATOM 4442 O O . VAL B 1 324 ? -22.165 -7.931 -57.170 1.00 40.76 324 VAL B O 1
ATOM 4446 N N . THR B 1 325 ? -23.705 -9.305 -56.251 1.00 46.55 325 THR B N 1
ATOM 4447 C CA . THR B 1 325 ? -23.338 -10.496 -57.011 1.00 52.99 325 THR B CA 1
ATOM 4448 C C . THR B 1 325 ? -24.547 -10.901 -57.864 1.00 50.75 325 THR B C 1
ATOM 4449 O O . THR B 1 325 ? -25.537 -10.162 -57.957 1.00 48.04 325 THR B O 1
ATOM 4453 N N . ARG B 1 326 ? -24.479 -12.060 -58.527 1.00 54.30 326 ARG B N 1
ATOM 4454 C CA . ARG B 1 326 ? -25.666 -12.409 -59.308 1.00 54.58 326 ARG B CA 1
ATOM 4455 C C . ARG B 1 326 ? -26.831 -12.836 -58.426 1.00 54.96 326 ARG B C 1
ATOM 4456 O O . ARG B 1 326 ? -27.978 -12.778 -58.873 1.00 59.89 326 ARG B O 1
ATOM 4464 N N . ASP B 1 327 ? -26.569 -13.225 -57.177 1.00 53.55 327 ASP B N 1
ATOM 4465 C CA . ASP B 1 327 ? -27.638 -13.509 -56.224 1.00 57.78 327 ASP B CA 1
ATOM 4466 C C . ASP B 1 327 ? -28.559 -12.319 -55.971 1.00 58.88 327 ASP B C 1
ATOM 4467 O O . ASP B 1 327 ? -29.661 -12.512 -55.443 1.00 59.81 327 ASP B O 1
ATOM 4472 N N . ASN B 1 328 ? -28.144 -11.100 -56.315 1.00 54.97 328 ASN B N 1
ATOM 4473 C CA . ASN B 1 328 ? -29.016 -9.952 -56.100 1.00 44.35 328 ASN B CA 1
ATOM 4474 C C . ASN B 1 328 ? -28.871 -8.902 -57.188 1.00 52.25 328 ASN B C 1
ATOM 4475 O O . ASN B 1 328 ? -29.415 -7.802 -57.025 1.00 54.65 328 ASN B O 1
ATOM 4480 N N . VAL B 1 329 ? -28.155 -9.187 -58.281 1.00 49.37 329 VAL B N 1
ATOM 4481 C CA . VAL B 1 329 ? -27.949 -8.178 -59.317 1.00 52.30 329 VAL B CA 1
ATOM 4482 C C . VAL B 1 329 ? -29.284 -7.704 -59.861 1.00 49.36 329 VAL B C 1
ATOM 4483 O O . VAL B 1 329 ? -29.426 -6.541 -60.263 1.00 48.45 329 VAL B O 1
ATOM 4487 N N . ASP B 1 330 ? -30.286 -8.590 -59.863 1.00 55.76 330 ASP B N 1
ATOM 4488 C CA . ASP B 1 330 ? -31.603 -8.248 -60.390 1.00 60.36 330 ASP B CA 1
ATOM 4489 C C . ASP B 1 330 ? -32.182 -7.029 -59.686 1.00 56.94 330 ASP B C 1
ATOM 4490 O O . ASP B 1 330 ? -32.751 -6.142 -60.332 1.00 60.38 330 ASP B O 1
ATOM 4495 N N . HIS B 1 331 ? -32.006 -6.948 -58.368 1.00 52.12 331 HIS B N 1
ATOM 4496 C CA . HIS B 1 331 ? -32.583 -5.861 -57.588 1.00 53.49 331 HIS B CA 1
ATOM 4497 C C . HIS B 1 331 ? -32.035 -4.492 -57.960 1.00 53.97 331 HIS B C 1
ATOM 4498 O O . HIS B 1 331 ? -32.526 -3.488 -57.428 1.00 53.22 331 HIS B O 1
ATOM 4505 N N . PHE B 1 332 ? -31.035 -4.409 -58.838 1.00 46.11 332 PHE B N 1
ATOM 4506 C CA . PHE B 1 332 ? -30.325 -3.155 -59.041 1.00 43.88 332 PHE B CA 1
ATOM 4507 C C . PHE B 1 332 ? -30.507 -2.561 -60.426 1.00 48.02 332 PHE B C 1
ATOM 4508 O O . PHE B 1 332 ? -29.997 -1.461 -60.683 1.00 46.47 332 PHE B O 1
ATOM 4516 N N . TYR B 1 333 ? -31.245 -3.233 -61.310 1.00 54.56 333 TYR B N 1
ATOM 4517 C CA . TYR B 1 333 ? -31.594 -2.661 -62.600 1.00 56.34 333 TYR B CA 1
ATOM 4518 C C . TYR B 1 333 ? -32.699 -1.619 -62.449 1.00 60.76 333 TYR B C 1
ATOM 4519 O O . TYR B 1 333 ? -33.411 -1.571 -61.443 1.00 56.28 333 TYR B O 1
ATOM 4528 N N . ALA B 1 334 ? -32.845 -0.792 -63.482 1.00 61.28 334 ALA B N 1
ATOM 4529 C CA . ALA B 1 334 ? -33.875 0.245 -63.517 1.00 73.13 334 ALA B CA 1
ATOM 4530 C C . ALA B 1 334 ? -35.282 -0.356 -63.567 1.00 70.67 334 ALA B C 1
ATOM 4531 O O . ALA B 1 334 ? -35.498 -1.431 -64.135 1.00 71.25 334 ALA B O 1
#

InterPro domains:
  IPR025997 Periplasmic binding protein [PF13407] (51-296)
  IPR028082 Periplasmic binding protein-like I [SSF53822] (47-331)

Nearest PDB structures (foldseek):
  6sw4-assembly1_A  TM=1.003E+00  e=6.742E-58  Geobacillus stearothermophilus
  2ioy-assembly2_B  TM=8.548E-01  e=2.588E-24  Caldanaerobacter subterraneus subsp. tengcongensis
  5hqj-assembly1_A  TM=8.162E-01  e=2.756E-25  Paraburkholderia graminis C4D1M
  4ry0-assembly1_A  TM=8.375E-01  e=9.857E-23  Rhizobium etli CFN 42
  5xsd-assembly1_B  TM=8.394E-01  e=3.970E-21  Clostridium beijerinckii NCIMB 8052

Secondary structure (DSSP, 8-state):
---EEEEEEESTTSTHHHHHHHHHHHHHHHHT-EEEEEEESSS-HHHHHHHHHHHHHT--SEEEE--SSTTTTHHHHHHHHHTT--EEEESS--TTS--S-EEE--HHHHHHHHHHHHHHHHTT-EEEEEEE-TTSHHHHHHHHHHHHHHHHH-TTEEEEEEEE-TT-HHHHHHHHHHHHHHSTTEEEEEESSHHHHHHHHHHHHHHT-TT-EEEEES--HHHHHHHHTTSSSEEEEE-HHHHHHHHHHHHHHHHTTTT-SSTT-S--S-SEEE--EEEE-TTTGGGG--/--S----TT-EEEEEESSTT-THHHHHHHHHHHHHHHHT-EEEEEE-SSS-HHHHHHHHHHHHTT--SEEEE--SSSSSSHHHHHHHHHTT--EEEESS--TTSS-S-EEE--HHHHHHHHHHHHHHHTTT-EEEEEEE-SSSHHHHHHHHHHHHHHHHH-TTEEEEEEEE-TTSHHHHHHHHHHHHHH-TT--EEEESSHHHHHHHHHHHHHHT--S-EEEEES--HHHHHHHHHTSSSEEEEE-HHHHHHHHHHHHHHHHTT-S-SSSSTT----SEEE--EEEE-TTTGGGG--

Radius of gyration: 24.83 Å; Cα contacts (8 Å, |Δi|>4): 1456; chains: 2; bounding box: 57×50×68 Å

B-factor: mean 47.07, std 14.08, range [17.54, 96.69]

Solvent-accessible surface area: 24398 Å² total; per-residue (Å²): 194,107,50,51,0,2,0,0,0,18,55,16,55,92,63,47,11,97,31,0,35,49,0,0,66,30,0,3,124,24,3,83,20,42,37,48,59,47,10,0,98,112,128,65,46,103,45,0,27,57,19,0,78,92,0,1,65,162,137,13,10,0,0,0,0,0,0,11,46,87,108,43,0,24,181,15,0,25,89,0,25,115,78,60,10,14,0,0,2,0,26,32,47,1,100,69,19,106,22,58,5,27,0,0,8,50,28,57,44,1,0,33,43,0,0,80,14,0,2,144,48,15,179,29,94,10,70,0,0,0,3,10,1,82,105,74,135,53,19,96,33,9,14,99,0,0,17,44,3,2,150,112,118,36,121,156,13,107,24,23,15,76,49,70,1,127,21,64,31,129,16,2,35,105,4,0,39,61,1,2,94,95,73,84,77,6,65,0,0,0,0,0,37,7,49,1,0,18,0,0,5,74,0,18,73,108,59,117,52,157,182,12,80,0,0,0,0,21,18,48,121,93,0,0,42,30,1,95,112,41,40,2,29,0,0,0,2,18,7,4,4,3,0,0,6,4,0,0,10,2,0,35,6,14,75,79,136,65,1,66,63,92,145,0,1,47,19,74,7,0,50,37,0,16,1,22,44,32,40,0,35,148,136,27,0,94,90,3,56,74,187,16,72,14,91,14,105,82,97,6,110,0,6,0,0,0,26,40,40,55,103,78,54,7,111,28,0,39,35,0,0,71,22,0,5,143,39,3,75,13,38,38,58,54,76,11,0,96,123,145,66,80,96,43,0,25,65,21,0,72,110,1,1,84,186,113,9,11,0,0,0,0,0,0,15,49,85,117,20,9,14,154,21,0,36,90,0,22,147,79,61,4,9,0,0,2,0,26,32,46,2,92,71,17,98,24,72,5,31,0,0,12,54,30,56,42,0,0,32,44,0,0,83,22,0,2,150,69,13,130,30,74,8,62,0,0,0,2,6,14,82,180,98,124,40,14,94,42,8,17,101,0,0,19,44,7,1,141,121,117,34,125,133,10,96,28,31,16,72,41,73,3,144,31,52,24,128,7,1,62,93,4,0,38,65,1,4,85,90,73,89,71,6,60,0,0,0,0,0,31,9,50,1,0,7,0,0,5,75,0,17,76,105,65,118,52,123,165,15,67,1,0,0,0,25,29,79,128,111,0,2,42,32,1,88,130,42,45,2,31,0,0,0,1,18,2,3,0,0,0,0,4,6,0,0,11,2,0,5,2,21,68,65,152,55,30,24,111,74,162,2,7,36,14,133,10,1,58,41,0,13,1,13,43,22,38,0,42,141,140,20,0,85,87,8,53,110

Organism: Geobacillus stearothermophilus (NCBI:txid1422)